Protein AF-0000000076552636 (afdb_homodimer)

Nearest PDB structures (foldseek):
  3vbp-assembly1_E  TM=7.926E-01  e=1.646E-06  Bacillus cereus SJ1
  3vbn-assembly1_E  TM=7.435E-01  e=8.937E-07  Bacillus cereus SJ1
  3vbk-assembly1_E  TM=6.087E-01  e=7.672E-07  Bacillus cereus SJ1
  3vbl-assembly1_A  TM=6.616E-01  e=5.043E-06  Bacillus cereus SJ1
  3jqy-assembly1_A  TM=6.669E-01  e=2.207E-05  Escherichia coli

Organism: NCBI:txid570835

Secondary structure (DSSP, 8-state):
--HHHHHHHHHHHHHHHHHHHHHHHHHHHHHHHHHHHHHHHT-TT-EE-TT-EEE-GGGEEE-TT-EEEE--EEEE--EETTEE---EEEE-TT-EEEET-EEEESSEEEE-TT-EE-TT-EEESEEES--SSSSPPPTTS-GGGSPEEE--EEE-TT-EE-TT-EEESSEEE-TT-EEPTT-EE-S-B-TTEEEEETTEEEEEEEETTTTEEEE-/--HHHHHHHHHHHHHHHHHHHHHHHHHHHHHHHHHHHHHHTT-TT-EE-TT-EEE-GGGEEE-TT-EEEE--EEEE--EETTEE---EEEE-TT-EEEET-EEEESSEEEE-TT-EE-TT-EEESEEES--SSSSPPPTTS-GGGSPEEE--EEE-TT-EE-TT-EEESSEEE-TT-EE-TT-EE-S-B-TTEEEEETTEEEEEEEETTTTEEEE-

Solvent-accessible surface area (backbone atoms only — not comparable to full-atom values): 20090 Å² total; per-residue (Å²): 126,69,71,67,51,51,56,52,48,48,53,47,46,52,46,44,50,49,44,50,46,49,47,48,50,48,45,51,51,45,49,52,49,20,52,51,47,14,60,73,49,66,8,57,67,30,38,72,28,63,74,51,43,77,41,47,63,91,33,47,44,47,25,42,43,22,36,33,56,20,33,36,36,40,36,39,39,42,64,53,92,92,44,77,40,73,24,36,38,38,38,25,37,41,23,35,36,32,39,42,28,34,40,43,25,43,47,33,36,38,38,32,36,51,17,42,37,29,35,48,21,36,41,25,17,45,39,70,27,35,72,57,87,74,84,39,55,56,44,83,46,33,30,85,70,35,56,75,43,63,27,44,28,40,35,31,38,45,23,40,37,29,40,42,21,37,37,39,27,48,32,42,37,26,42,47,16,35,37,36,56,52,12,31,38,67,59,66,38,59,54,35,24,32,29,38,34,69,64,46,39,80,46,29,36,62,34,82,88,77,69,39,78,36,77,112,128,68,68,65,54,52,53,53,50,48,53,48,50,46,47,51,43,47,52,49,40,49,50,47,51,51,46,51,52,48,50,52,52,22,52,52,48,14,59,74,51,65,8,57,67,30,38,72,29,63,74,54,44,79,41,48,63,93,35,48,45,48,25,42,44,22,36,34,56,21,33,34,36,40,37,40,38,43,66,56,90,93,45,76,40,73,25,35,39,38,38,24,36,41,22,35,37,30,41,42,29,34,39,41,26,43,47,32,37,37,38,32,36,30,16,32,36,30,34,48,20,36,41,26,18,48,39,70,28,35,89,60,85,75,84,48,54,56,90,82,50,57,57,92,71,36,56,75,40,62,27,45,28,40,37,30,38,15,22,33,37,28,39,43,21,37,38,41,27,48,34,42,37,26,43,19,15,36,38,37,55,55,13,32,41,67,57,66,38,59,54,30,24,31,31,37,18,84,63,44,39,79,46,30,37,59,34,85,87,79,60,37,59,34,77,110

Structure (mmCIF, N/CA/C/O backbone):
data_AF-0000000076552636-model_v1
#
loop_
_entity.id
_entity.type
_entity.pdbx_description
1 polymer 'Lipopolysaccharide O-acetyltransferase'
#
loop_
_atom_site.group_PDB
_atom_site.id
_atom_site.type_symbol
_atom_site.label_atom_id
_atom_site.label_alt_id
_atom_site.label_comp_id
_atom_site.label_asym_id
_atom_site.label_entity_id
_atom_site.label_seq_id
_atom_site.pdbx_PDB_ins_code
_atom_site.Cartn_x
_atom_site.Cartn_y
_atom_site.Cartn_z
_atom_site.occupancy
_atom_site.B_iso_or_equiv
_atom_site.auth_seq_id
_atom_site.auth_comp_id
_atom_site.auth_asym_id
_atom_site.auth_atom_id
_atom_site.pdbx_PDB_model_num
ATOM 1 N N . MET A 1 1 ? 23.828 44.781 -14.734 1 28.23 1 MET A N 1
ATOM 2 C CA . MET A 1 1 ? 22.844 43.719 -14.984 1 28.23 1 MET A CA 1
ATOM 3 C C . MET A 1 1 ? 23.422 42.625 -15.867 1 28.23 1 MET A C 1
ATOM 5 O O . MET A 1 1 ? 22.828 41.562 -16 1 28.23 1 MET A O 1
ATOM 9 N N . ARG A 1 2 ? 24.391 42.875 -16.719 1 40 2 ARG A N 1
ATOM 10 C CA . ARG A 1 2 ? 25.016 42 -17.703 1 40 2 ARG A CA 1
ATOM 11 C C . ARG A 1 2 ? 26 41.031 -17.031 1 40 2 ARG A C 1
ATOM 13 O O . ARG A 1 2 ? 26.297 39.969 -17.562 1 40 2 ARG A O 1
ATOM 20 N N . ARG A 1 3 ? 26.781 41.469 -16.062 1 37.69 3 ARG A N 1
ATOM 21 C CA . ARG A 1 3 ? 27.875 40.656 -15.523 1 37.69 3 ARG A CA 1
ATOM 22 C C . ARG A 1 3 ? 27.359 39.531 -14.672 1 37.69 3 ARG A C 1
ATOM 24 O O . ARG A 1 3 ? 28.094 38.562 -14.375 1 37.69 3 ARG A O 1
ATOM 31 N N . ILE A 1 4 ? 26.188 39.75 -13.953 1 39.62 4 ILE A N 1
ATOM 32 C CA . ILE A 1 4 ? 25.656 38.656 -13.133 1 39.62 4 ILE A CA 1
ATOM 33 C C . ILE A 1 4 ? 25.125 37.562 -14.023 1 39.62 4 ILE A C 1
ATOM 35 O O . ILE A 1 4 ? 25.031 36.406 -13.602 1 39.62 4 ILE A O 1
ATOM 39 N N . THR A 1 5 ? 24.781 37.844 -15.281 1 40.31 5 THR A N 1
ATOM 40 C CA . THR A 1 5 ? 24.281 36.812 -16.188 1 40.31 5 THR A CA 1
ATOM 41 C C . THR A 1 5 ? 25.406 35.844 -16.609 1 40.31 5 THR A C 1
ATOM 43 O O . THR A 1 5 ? 25.172 34.656 -16.75 1 40.31 5 THR A O 1
ATOM 46 N N . GLY A 1 6 ? 26.609 36.375 -16.797 1 39.47 6 GLY A N 1
ATOM 47 C CA . GLY A 1 6 ? 27.672 35.531 -17.281 1 39.47 6 GLY A CA 1
ATOM 48 C C . GLY A 1 6 ? 28.125 34.5 -16.266 1 39.47 6 GLY A C 1
ATOM 49 O O . GLY A 1 6 ? 28.562 33.406 -16.625 1 39.47 6 GLY A O 1
ATOM 50 N N . ILE A 1 7 ? 28.25 34.906 -14.969 1 39.25 7 ILE A N 1
ATOM 51 C CA . ILE A 1 7 ? 28.688 33.938 -13.953 1 39.25 7 ILE A CA 1
ATOM 52 C C . ILE A 1 7 ? 27.609 32.875 -13.766 1 39.25 7 ILE A C 1
ATOM 54 O O . ILE A 1 7 ? 27.922 31.703 -13.523 1 39.25 7 ILE A O 1
ATOM 58 N N . VAL A 1 8 ? 26.266 33.188 -13.852 1 35.91 8 VAL A N 1
ATOM 59 C CA . VAL A 1 8 ? 25.219 32.156 -13.773 1 35.91 8 VAL A CA 1
ATOM 60 C C . VAL A 1 8 ? 25.297 31.25 -14.992 1 35.91 8 VAL A C 1
ATOM 62 O O . VAL A 1 8 ? 25.078 30.047 -14.891 1 35.91 8 VAL A O 1
ATOM 65 N N . GLU A 1 9 ? 25.609 31.797 -16.109 1 39.59 9 GLU A N 1
ATOM 66 C CA . GLU A 1 9 ? 25.703 30.953 -17.297 1 39.59 9 GLU A CA 1
ATOM 67 C C . GLU A 1 9 ? 26.922 30.031 -17.219 1 39.59 9 GLU A C 1
ATOM 69 O O . GLU A 1 9 ? 26.844 28.859 -17.609 1 39.59 9 GLU A O 1
ATOM 74 N N . LYS A 1 10 ? 28.031 30.453 -16.812 1 41.44 10 LYS A N 1
ATOM 75 C CA . LYS A 1 10 ? 29.203 29.578 -16.672 1 41.44 10 LYS A CA 1
ATOM 76 C C . LYS A 1 10 ? 29 28.578 -15.539 1 41.44 10 LYS A C 1
ATOM 78 O O . LYS A 1 10 ? 29.406 27.422 -15.648 1 41.44 10 LYS A O 1
ATOM 83 N N . ALA A 1 11 ? 28.5 28.953 -14.375 1 39.44 11 ALA A N 1
ATOM 84 C CA . ALA A 1 11 ? 28.172 27.984 -13.328 1 39.44 11 ALA A CA 1
ATOM 85 C C . ALA A 1 11 ? 27.109 27 -13.812 1 39.44 11 ALA A C 1
ATOM 87 O O . ALA A 1 11 ? 27.188 25.812 -13.508 1 39.44 11 ALA A O 1
ATOM 88 N N . TYR A 1 12 ? 26.172 27.453 -14.625 1 42.06 12 TYR A N 1
ATOM 89 C CA . TYR A 1 12 ? 25.219 26.547 -15.242 1 42.06 12 TYR A CA 1
ATOM 90 C C . TYR A 1 12 ? 25.891 25.672 -16.297 1 42.06 12 TYR A C 1
ATOM 92 O O . TYR A 1 12 ? 25.562 24.484 -16.422 1 42.06 12 TYR A O 1
ATOM 100 N N . ALA A 1 13 ? 26.734 26.25 -17.078 1 46.12 13 ALA A N 1
ATOM 101 C CA . ALA A 1 13 ? 27.438 25.422 -18.062 1 46.12 13 ALA A CA 1
ATOM 102 C C . ALA A 1 13 ? 28.344 24.406 -17.359 1 46.12 13 ALA A C 1
ATOM 104 O O . ALA A 1 13 ? 28.438 23.266 -17.797 1 46.12 13 ALA A O 1
ATOM 105 N N . SER A 1 14 ? 29.172 24.797 -16.422 1 46.5 14 SER A N 1
ATOM 106 C CA . SER A 1 14 ? 29.969 23.859 -15.656 1 46.5 14 SER A CA 1
ATOM 107 C C . SER A 1 14 ? 29.078 22.875 -14.898 1 46.5 14 SER A C 1
ATOM 109 O O . SER A 1 14 ? 29.391 21.688 -14.812 1 46.5 14 SER A O 1
ATOM 111 N N . ASP A 1 15 ? 27.969 23.344 -14.367 1 46.19 15 ASP A N 1
ATOM 112 C CA . ASP A 1 15 ? 27.016 22.469 -13.688 1 46.19 15 ASP A CA 1
ATOM 113 C C . ASP A 1 15 ? 26.344 21.531 -14.68 1 46.19 15 ASP A C 1
ATOM 115 O O . ASP A 1 15 ? 26.078 20.375 -14.352 1 46.19 15 ASP A O 1
ATOM 119 N N . HIS A 1 16 ? 26.156 22.047 -15.891 1 47.28 16 HIS A N 1
ATOM 120 C CA . HIS A 1 16 ? 25.641 21.141 -16.906 1 47.28 16 HIS A CA 1
ATOM 121 C C . HIS A 1 16 ? 26.672 20.094 -17.297 1 47.28 16 HIS A C 1
ATOM 123 O O . HIS A 1 16 ? 26.312 18.938 -17.578 1 47.28 16 HIS A O 1
ATOM 129 N N . LYS A 1 17 ? 27.875 20.609 -17.5 1 49.91 17 LYS A N 1
ATOM 130 C CA . LYS A 1 17 ? 28.906 19.609 -17.812 1 49.91 17 LYS A CA 1
ATOM 131 C C . LYS A 1 17 ? 29.078 18.625 -16.656 1 49.91 17 LYS A C 1
ATOM 133 O O . LYS A 1 17 ? 29.188 17.422 -16.891 1 49.91 17 LYS A O 1
ATOM 138 N N . LEU A 1 18 ? 29.047 19.062 -15.438 1 49.88 18 LEU A N 1
ATOM 139 C CA . LEU A 1 18 ? 29.109 18.156 -14.289 1 49.88 18 LEU A CA 1
ATOM 140 C C . LEU A 1 18 ? 27.859 17.297 -14.211 1 49.88 18 LEU A C 1
ATOM 142 O O . LEU A 1 18 ? 27.938 16.109 -13.891 1 49.88 18 LEU A O 1
ATOM 146 N N . TRP A 1 19 ? 26.75 17.969 -14.562 1 46.75 19 TRP A N 1
ATOM 147 C CA . TRP A 1 19 ? 25.531 17.188 -14.602 1 46.75 19 TRP A CA 1
ATOM 148 C C . TRP A 1 19 ? 25.594 16.125 -15.695 1 46.75 19 TRP A C 1
ATOM 150 O O . TRP A 1 19 ? 25.188 14.977 -15.477 1 46.75 19 TRP A O 1
ATOM 160 N N . ALA A 1 20 ? 26.031 16.547 -16.875 1 50.31 20 ALA A N 1
ATOM 161 C CA . ALA A 1 20 ? 26.172 15.586 -17.969 1 50.31 20 ALA A CA 1
ATOM 162 C C . ALA A 1 20 ? 27.172 14.492 -17.609 1 50.31 20 ALA A C 1
ATOM 164 O O . ALA A 1 20 ? 26.938 13.312 -17.891 1 50.31 20 ALA A O 1
ATOM 165 N N . THR A 1 21 ? 28.25 14.883 -17.062 1 50 21 THR A N 1
ATOM 166 C CA . THR A 1 21 ? 29.234 13.898 -16.641 1 50 21 THR A CA 1
ATOM 167 C C . THR A 1 21 ? 28.672 13.008 -15.539 1 50 21 THR A C 1
ATOM 169 O O . THR A 1 21 ? 28.906 11.805 -15.523 1 50 21 THR A O 1
ATOM 172 N N . ARG A 1 22 ? 27.984 13.586 -14.555 1 48.47 22 ARG A N 1
ATOM 173 C CA . ARG A 1 22 ? 27.344 12.789 -13.516 1 48.47 22 ARG A CA 1
ATOM 174 C C . ARG A 1 22 ? 26.281 11.867 -14.117 1 48.47 22 ARG A C 1
ATOM 176 O O . ARG A 1 22 ? 26.141 10.719 -13.695 1 48.47 22 ARG A O 1
ATOM 183 N N . LEU A 1 23 ? 25.672 12.531 -15.109 1 51.19 23 LEU A N 1
ATOM 184 C CA . LEU A 1 23 ? 24.703 11.695 -15.805 1 51.19 23 LEU A CA 1
ATOM 185 C C . LEU A 1 23 ? 25.391 10.555 -16.531 1 51.19 23 LEU A C 1
ATOM 187 O O . LEU A 1 23 ? 24.922 9.414 -16.5 1 51.19 23 LEU A O 1
ATOM 191 N N . LEU A 1 24 ? 26.5 10.867 -17.234 1 52.31 24 LEU A N 1
ATOM 192 C CA . LEU A 1 24 ? 27.234 9.836 -17.969 1 52.31 24 LEU A CA 1
ATOM 193 C C . LEU A 1 24 ? 27.812 8.797 -17.016 1 52.31 24 LEU A C 1
ATOM 195 O O . LEU A 1 24 ? 27.75 7.594 -17.281 1 52.31 24 LEU A O 1
ATOM 199 N N . VAL A 1 25 ? 28.484 9.297 -15.953 1 52.06 25 VAL A N 1
ATOM 200 C CA . VAL A 1 25 ? 29.047 8.383 -14.961 1 52.06 25 VAL A CA 1
ATOM 201 C C . VAL A 1 25 ? 27.922 7.539 -14.352 1 52.06 25 VAL A C 1
ATOM 203 O O . VAL A 1 25 ? 28.078 6.332 -14.156 1 52.06 25 VAL A O 1
ATOM 206 N N . GLY A 1 26 ? 26.859 8.211 -14.094 1 55.41 26 GLY A N 1
ATOM 207 C CA . GLY A 1 26 ? 25.719 7.488 -13.586 1 55.41 26 GLY A CA 1
ATOM 208 C C . GLY A 1 26 ? 25.219 6.41 -14.531 1 55.41 26 GLY A C 1
ATOM 209 O O . GLY A 1 26 ? 24.875 5.305 -14.102 1 55.41 26 GLY A O 1
ATOM 210 N N . GLN A 1 27 ? 25.312 6.816 -15.734 1 58.19 27 GLN A N 1
ATOM 211 C CA . GLN A 1 27 ? 24.875 5.859 -16.75 1 58.19 27 GLN A CA 1
ATOM 212 C C . GLN A 1 27 ? 25.844 4.684 -16.844 1 58.19 27 GLN A C 1
ATOM 214 O O . GLN A 1 27 ? 25.422 3.535 -16.984 1 58.19 27 GLN A O 1
ATOM 219 N N . ILE A 1 28 ? 27.109 5 -16.906 1 54.62 28 ILE A N 1
ATOM 220 C CA . ILE A 1 28 ? 28.125 3.949 -16.984 1 54.62 28 ILE A CA 1
ATOM 221 C C . ILE A 1 28 ? 28 3.021 -15.773 1 54.62 28 ILE A C 1
ATOM 223 O O . ILE A 1 28 ? 28.047 1.797 -15.914 1 54.62 28 ILE A O 1
ATOM 227 N N . ILE A 1 29 ? 27.828 3.646 -14.656 1 59.19 29 ILE A N 1
ATOM 228 C CA . ILE A 1 29 ? 27.688 2.869 -13.43 1 59.19 29 ILE A CA 1
ATOM 229 C C . ILE A 1 29 ? 26.438 2.008 -13.5 1 59.19 29 ILE A C 1
ATOM 231 O O . ILE A 1 29 ? 26.453 0.84 -13.102 1 59.19 29 ILE A O 1
ATOM 235 N N . SER A 1 30 ? 25.547 2.658 -14.062 1 64.38 30 SER A N 1
ATOM 236 C CA . SER A 1 30 ? 24.297 1.914 -14.195 1 64.38 30 SER A CA 1
ATOM 237 C C . SER A 1 30 ? 24.453 0.735 -15.148 1 64.38 30 SER A C 1
ATOM 239 O O . SER A 1 30 ? 23.984 -0.366 -14.867 1 64.38 30 SER A O 1
ATOM 241 N N . LYS A 1 31 ? 25.141 0.918 -16.25 1 66.56 31 LYS A N 1
ATOM 242 C CA . LYS A 1 31 ? 25.344 -0.151 -17.219 1 66.56 31 LYS A CA 1
ATOM 243 C C . LYS A 1 31 ? 26.188 -1.276 -16.641 1 66.56 31 LYS A C 1
ATOM 245 O O . LYS A 1 31 ? 25.922 -2.455 -16.891 1 66.5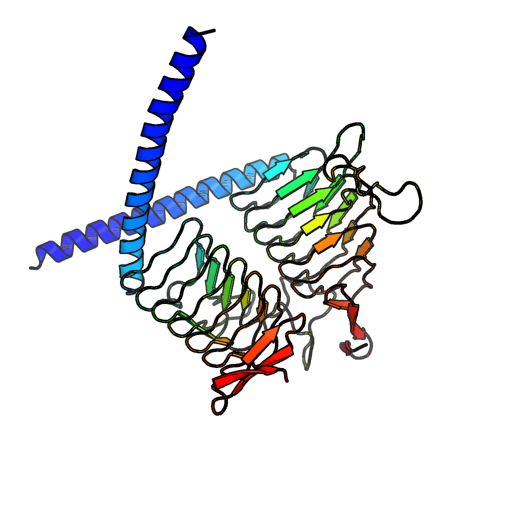6 31 LYS A O 1
ATOM 250 N N . LEU A 1 32 ? 27.172 -0.912 -15.961 1 66.5 32 LEU A N 1
ATOM 251 C CA . LEU A 1 32 ? 28.031 -1.907 -15.32 1 66.5 32 LEU A CA 1
ATOM 252 C C . LEU A 1 32 ? 27.25 -2.703 -14.281 1 66.5 32 LEU A C 1
ATOM 254 O O . LEU A 1 32 ? 27.406 -3.926 -14.188 1 66.5 32 LEU A O 1
ATOM 258 N N . LYS A 1 33 ? 26.547 -1.89 -13.578 1 64.75 33 LYS A N 1
ATOM 259 C CA . LYS A 1 33 ? 25.688 -2.549 -12.602 1 64.75 33 LYS A CA 1
ATOM 260 C C . LYS A 1 33 ? 24.734 -3.535 -13.289 1 64.75 33 LYS A C 1
ATOM 262 O O . LYS A 1 33 ? 24.594 -4.676 -12.844 1 64.75 33 LYS A O 1
ATOM 267 N N . ASP A 1 34 ? 24.234 -3.137 -14.352 1 70.56 34 ASP A N 1
ATOM 268 C CA . ASP A 1 34 ? 23.281 -3.984 -15.062 1 70.56 34 ASP A CA 1
ATOM 269 C C . ASP A 1 34 ? 23.969 -5.227 -15.625 1 70.56 34 ASP A C 1
ATOM 271 O O . ASP A 1 34 ? 23.391 -6.316 -15.617 1 70.56 34 ASP A O 1
ATOM 275 N N . SER A 1 35 ? 25.047 -5 -16.125 1 65.44 35 SER A N 1
ATOM 276 C CA . SER A 1 35 ? 25.812 -6.125 -16.672 1 65.44 35 SER A CA 1
ATOM 277 C C . SER A 1 35 ? 26.125 -7.148 -15.586 1 65.44 35 SER A C 1
ATOM 279 O O . SER A 1 35 ? 26 -8.352 -15.812 1 65.44 35 SER A O 1
ATOM 281 N N . VAL A 1 36 ? 26.5 -6.688 -14.477 1 66.94 36 VAL A N 1
ATOM 282 C CA . VAL A 1 36 ? 26.828 -7.566 -13.359 1 66.94 36 VAL A CA 1
ATOM 283 C C . VAL A 1 36 ? 25.578 -8.312 -12.898 1 66.94 36 VAL A C 1
ATOM 285 O O . VAL A 1 36 ? 25.609 -9.523 -12.688 1 66.94 36 VAL A O 1
ATOM 288 N N . LEU A 1 37 ? 24.578 -7.562 -12.875 1 71.62 37 LEU A N 1
ATOM 289 C CA . LEU A 1 37 ? 23.328 -8.172 -12.445 1 71.62 37 LEU A CA 1
ATOM 290 C C . LEU A 1 37 ? 22.844 -9.195 -13.461 1 71.62 37 LEU A C 1
ATOM 292 O O . LEU A 1 37 ? 22.312 -10.242 -13.094 1 71.62 37 LEU A O 1
ATOM 296 N N . SER A 1 38 ? 23.047 -8.875 -14.633 1 69.69 38 SER A N 1
ATOM 297 C CA . SER A 1 38 ? 22.688 -9.805 -15.695 1 69.69 38 SER A CA 1
ATOM 298 C C . SER A 1 38 ? 23.438 -11.125 -15.562 1 69.69 38 SER A C 1
ATOM 300 O O . SER A 1 38 ? 22.875 -12.195 -15.812 1 69.69 38 SER A O 1
ATOM 302 N N . GLN A 1 39 ? 24.562 -11.039 -15.242 1 69.5 39 GLN A N 1
ATOM 303 C CA . GLN A 1 39 ? 25.375 -12.234 -15.078 1 69.5 39 GLN A CA 1
ATOM 304 C C . GLN A 1 39 ? 24.984 -13 -13.812 1 69.5 39 GLN A C 1
ATOM 306 O O . GLN A 1 39 ? 24.859 -14.227 -13.836 1 69.5 39 GLN A O 1
ATOM 311 N N . ILE A 1 40 ? 24.75 -12.234 -12.867 1 70.38 40 ILE A N 1
ATOM 312 C CA . ILE A 1 40 ? 24.391 -12.844 -11.586 1 70.38 40 ILE A CA 1
ATOM 313 C C . ILE A 1 40 ? 23.062 -13.586 -11.711 1 70.38 40 ILE A C 1
ATOM 315 O O . ILE A 1 40 ? 22.922 -14.703 -11.211 1 70.38 40 ILE A O 1
ATOM 319 N N . PHE A 1 41 ? 22.25 -13 -12.445 1 76.44 41 PHE A N 1
ATOM 320 C CA . PHE A 1 41 ? 20.922 -13.578 -12.539 1 76.44 41 PHE A CA 1
ATOM 321 C C . PHE A 1 41 ? 20.781 -14.414 -13.805 1 76.44 41 PHE A C 1
ATOM 323 O O . PHE A 1 41 ? 19.703 -14.961 -14.078 1 76.44 41 PHE A O 1
ATOM 330 N N . HIS A 1 42 ? 21.844 -14.445 -14.586 1 83.81 42 HIS A N 1
ATOM 331 C CA . HIS A 1 42 ? 21.812 -15.141 -15.867 1 83.81 42 HIS A CA 1
ATOM 332 C C . HIS A 1 42 ? 20.641 -14.656 -16.719 1 83.81 42 HIS A C 1
ATOM 334 O O . HIS A 1 42 ? 19.906 -15.469 -17.281 1 83.81 42 HIS A O 1
ATOM 340 N N . ALA A 1 43 ? 20.469 -13.453 -16.594 1 84.12 43 ALA A N 1
ATOM 341 C CA . ALA A 1 43 ? 19.406 -12.781 -17.344 1 84.12 43 ALA A CA 1
ATOM 342 C C . ALA A 1 43 ? 19.984 -11.773 -18.328 1 84.12 43 ALA A C 1
ATOM 344 O O . ALA A 1 43 ? 20.234 -10.625 -17.969 1 84.12 43 ALA A O 1
ATOM 345 N N . PRO A 1 44 ? 20.141 -12.195 -19.625 1 85.5 44 PRO A N 1
ATOM 346 C CA . PRO A 1 44 ? 20.703 -11.266 -20.594 1 85.5 44 PRO A CA 1
ATOM 347 C C . PRO A 1 44 ? 19.859 -10.016 -20.781 1 85.5 44 PRO A C 1
ATOM 349 O O . PRO A 1 44 ? 18.625 -10.102 -20.828 1 85.5 44 PRO A O 1
ATOM 352 N N . GLN A 1 45 ? 20.5 -8.875 -20.781 1 90.75 45 GLN A N 1
ATOM 353 C CA . GLN A 1 45 ? 19.875 -7.59 -21.062 1 90.75 45 GLN A CA 1
ATOM 354 C C . GLN A 1 45 ? 18.969 -7.156 -19.922 1 90.75 45 GLN A C 1
ATOM 356 O O . GLN A 1 45 ? 17.953 -6.496 -20.141 1 90.75 45 GLN A O 1
ATOM 361 N N . LEU A 1 46 ? 19.234 -7.621 -18.781 1 89.75 46 LEU A N 1
ATOM 362 C CA . LEU A 1 46 ? 18.516 -7.16 -17.594 1 89.75 46 LEU A CA 1
ATOM 363 C C . LEU A 1 46 ? 18.891 -5.719 -17.266 1 89.75 46 LEU A C 1
ATOM 365 O O . LEU A 1 46 ? 20.078 -5.383 -17.188 1 89.75 46 LEU A O 1
ATOM 369 N N . HIS A 1 47 ? 17.891 -4.902 -17.156 1 91.94 47 HIS A N 1
ATOM 370 C CA . HIS A 1 47 ? 18.094 -3.523 -16.719 1 91.94 47 HIS A CA 1
ATOM 371 C C . HIS A 1 47 ? 17.359 -3.244 -15.414 1 91.94 47 HIS A C 1
ATOM 373 O O . HIS A 1 47 ? 16.125 -3.363 -15.352 1 91.94 47 HIS A O 1
ATOM 379 N N . LEU A 1 48 ? 18.031 -2.848 -14.391 1 90.12 48 LEU A N 1
ATOM 380 C CA . LEU A 1 48 ? 17.469 -2.459 -13.109 1 90.12 48 LEU A CA 1
ATOM 381 C C . LEU A 1 48 ? 17.734 -0.988 -12.812 1 90.12 48 LEU A C 1
ATOM 383 O O . LEU A 1 48 ? 18.891 -0.603 -12.578 1 90.12 48 LEU A O 1
ATOM 387 N N . GLY A 1 49 ? 16.656 -0.276 -12.805 1 87.38 49 GLY A N 1
ATOM 388 C CA . GLY A 1 49 ? 16.812 1.14 -12.508 1 87.38 49 GLY A CA 1
ATOM 389 C C . GLY A 1 49 ? 17.219 1.407 -11.07 1 87.38 49 GLY A C 1
ATOM 390 O O . GLY A 1 49 ? 17.312 0.478 -10.266 1 87.38 49 GLY A O 1
ATOM 391 N N . SER A 1 50 ? 17.406 2.645 -10.719 1 85.69 50 SER A N 1
ATOM 392 C CA . SER A 1 50 ? 17.906 3.051 -9.406 1 85.69 50 SER A CA 1
ATOM 393 C C . SER A 1 50 ? 16.906 2.725 -8.305 1 85.69 50 SER A C 1
ATOM 395 O O . SER A 1 50 ? 15.703 2.615 -8.57 1 85.69 50 SER A O 1
ATOM 397 N N . GLY A 1 51 ? 17.406 2.426 -7.09 1 84.75 51 GLY A N 1
ATOM 398 C CA . GLY A 1 51 ? 16.562 2.32 -5.906 1 84.75 51 GLY A CA 1
ATOM 399 C C . GLY A 1 51 ? 15.945 0.944 -5.734 1 84.75 51 GLY A C 1
ATOM 400 O O . GLY A 1 51 ? 15.055 0.757 -4.906 1 84.75 51 GLY A O 1
ATOM 401 N N . SER A 1 52 ? 16.438 0.058 -6.469 1 87.81 52 SER A N 1
ATOM 402 C CA . SER A 1 52 ? 15.859 -1.276 -6.41 1 87.81 52 SER A CA 1
ATOM 403 C C . SER A 1 52 ? 16.422 -2.076 -5.238 1 87.81 52 SER A C 1
ATOM 405 O O . SER A 1 52 ? 17.594 -1.938 -4.895 1 87.81 52 SER A O 1
ATOM 407 N N . THR A 1 53 ? 15.57 -2.822 -4.613 1 87.31 53 THR A N 1
ATOM 408 C CA . THR A 1 53 ? 15.938 -3.717 -3.521 1 87.31 53 THR A CA 1
ATOM 409 C C . THR A 1 53 ? 15.5 -5.148 -3.824 1 87.31 53 THR A C 1
ATOM 411 O O . THR A 1 53 ? 14.336 -5.387 -4.152 1 87.31 53 THR A O 1
ATOM 414 N N . ILE A 1 54 ? 16.453 -6.07 -3.74 1 90.44 54 ILE A N 1
ATOM 415 C CA . ILE A 1 54 ? 16.188 -7.484 -3.979 1 90.44 54 ILE A CA 1
ATOM 416 C C . ILE A 1 54 ? 16.625 -8.312 -2.773 1 90.44 54 ILE A C 1
ATOM 418 O O . ILE A 1 54 ? 17.797 -8.273 -2.387 1 90.44 54 ILE A O 1
ATOM 422 N N . ARG A 1 55 ? 15.672 -8.922 -2.174 1 88.88 55 ARG A N 1
ATOM 423 C CA . ARG A 1 55 ? 15.945 -9.805 -1.044 1 88.88 55 ARG A CA 1
ATOM 424 C C . ARG A 1 55 ? 15.555 -11.242 -1.37 1 88.88 55 ARG A C 1
ATOM 426 O O . ARG A 1 55 ? 14.461 -11.5 -1.878 1 88.88 55 ARG A O 1
ATOM 433 N N . GLY A 1 56 ? 16.453 -12.172 -1.094 1 90.81 56 GLY A N 1
ATOM 434 C CA . GLY A 1 56 ? 16.219 -13.57 -1.424 1 90.81 56 GLY A CA 1
ATOM 435 C C . GLY A 1 56 ? 16.516 -13.898 -2.875 1 90.81 56 GLY A C 1
ATOM 436 O O . GLY A 1 56 ? 15.75 -14.609 -3.525 1 90.81 56 GLY A O 1
ATOM 437 N N . SER A 1 57 ? 17.672 -13.406 -3.344 1 88.69 57 SER A N 1
ATOM 438 C CA . SER A 1 57 ? 18.031 -13.445 -4.758 1 88.69 57 SER A CA 1
ATOM 439 C C . SER A 1 57 ? 18.141 -14.883 -5.266 1 88.69 57 SER A C 1
ATOM 441 O O . SER A 1 57 ? 17.875 -15.148 -6.438 1 88.69 57 SER A O 1
ATOM 443 N N . LYS A 1 58 ? 18.453 -15.781 -4.387 1 89.88 58 LYS A N 1
ATOM 444 C CA . LYS A 1 58 ? 18.609 -17.172 -4.797 1 89.88 58 LYS A CA 1
ATOM 445 C C . LYS A 1 58 ? 17.281 -17.766 -5.246 1 89.88 58 LYS A C 1
ATOM 447 O O . L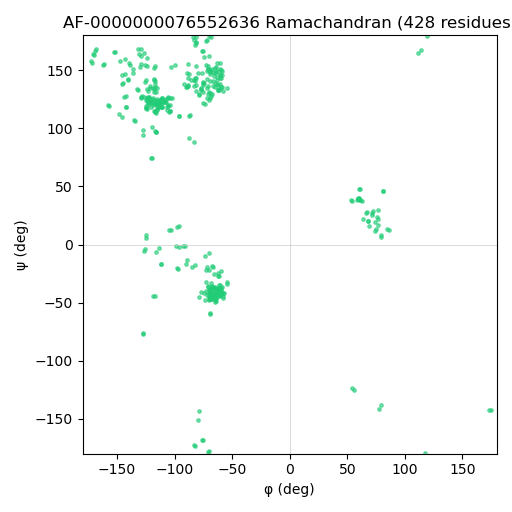YS A 1 58 ? 17.25 -18.781 -5.941 1 89.88 58 LYS A O 1
ATOM 452 N N . CYS A 1 59 ? 16.219 -17.125 -4.824 1 95.5 59 CYS A N 1
ATOM 453 C CA . CYS A 1 59 ? 14.891 -17.641 -5.105 1 95.5 59 CYS A CA 1
ATOM 454 C C . CYS A 1 59 ? 14.219 -16.875 -6.23 1 95.5 59 CYS A C 1
ATOM 456 O O . CYS A 1 59 ? 13.008 -17 -6.449 1 95.5 59 CYS A O 1
ATOM 458 N N . ILE A 1 60 ? 15.031 -16.062 -6.918 1 94.94 60 ILE A N 1
ATOM 459 C CA . ILE A 1 60 ? 14.461 -15.18 -7.922 1 94.94 60 ILE A CA 1
ATOM 460 C C . ILE A 1 60 ? 15.133 -15.43 -9.273 1 94.94 60 ILE A C 1
ATOM 462 O O . ILE A 1 60 ? 16.359 -15.531 -9.352 1 94.94 60 ILE A O 1
ATOM 466 N N . SER A 1 61 ? 14.328 -15.547 -10.312 1 96.75 61 SER A N 1
ATOM 467 C CA . SER A 1 61 ? 14.852 -15.719 -11.672 1 96.75 61 SER A CA 1
ATOM 468 C C . SER A 1 61 ? 14.281 -14.664 -12.617 1 96.75 61 SER A C 1
ATOM 470 O O . SER A 1 61 ? 13.102 -14.312 -12.516 1 96.75 61 SER A O 1
ATOM 472 N N . PHE A 1 62 ? 15.109 -14.203 -13.445 1 96.44 62 PHE A N 1
ATOM 473 C CA . PHE A 1 62 ? 14.734 -13.258 -14.492 1 96.44 62 PHE A CA 1
ATOM 474 C C . PHE A 1 62 ? 14.961 -13.867 -15.875 1 96.44 62 PHE A C 1
ATOM 476 O O . PHE A 1 62 ? 15.961 -14.555 -16.094 1 96.44 62 PHE A O 1
ATOM 483 N N . GLY A 1 63 ? 13.961 -13.547 -16.781 1 96.62 63 GLY A N 1
ATOM 484 C CA . GLY A 1 63 ? 14.18 -13.867 -18.172 1 96.62 63 GLY A CA 1
ATOM 485 C C . GLY A 1 63 ? 15.016 -12.82 -18.891 1 96.62 63 GLY A C 1
ATOM 486 O O . GLY A 1 63 ? 15.539 -11.898 -18.266 1 96.62 63 GLY A O 1
ATOM 487 N N . CYS A 1 64 ? 15.094 -13.031 -20.188 1 95.69 64 CYS A N 1
ATOM 488 C CA . CYS A 1 64 ? 15.852 -12.102 -21.031 1 95.69 64 CYS A CA 1
ATOM 489 C C . CYS A 1 64 ? 15.07 -10.812 -21.25 1 95.69 64 CYS A C 1
ATOM 491 O O . CYS A 1 64 ? 13.844 -10.828 -21.375 1 95.69 64 CYS A O 1
ATOM 493 N N . GLY A 1 65 ? 15.812 -9.75 -21.203 1 96.25 65 GLY A N 1
ATOM 494 C CA . GLY A 1 65 ? 15.234 -8.484 -21.641 1 96.25 65 GLY A CA 1
ATOM 495 C C . GLY A 1 65 ? 14.297 -7.875 -20.625 1 96.25 65 GLY A C 1
ATOM 496 O O . GLY A 1 65 ? 13.414 -7.09 -20.969 1 96.25 65 GLY A O 1
ATOM 497 N N . VAL A 1 66 ? 14.422 -8.234 -19.438 1 96.88 66 VAL A N 1
ATOM 498 C CA . VAL A 1 66 ? 13.625 -7.637 -18.375 1 96.88 66 VAL A CA 1
ATOM 499 C C . VAL A 1 66 ? 14.094 -6.207 -18.125 1 96.88 66 VAL A C 1
ATOM 501 O O . VAL A 1 66 ? 15.297 -5.941 -18.078 1 96.88 66 VAL A O 1
ATOM 504 N N . TYR A 1 67 ? 13.086 -5.34 -17.984 1 97.25 67 TYR A N 1
ATOM 505 C CA . TYR A 1 67 ? 13.391 -3.926 -17.797 1 97.25 67 TYR A CA 1
ATOM 506 C C . TYR A 1 67 ? 12.672 -3.369 -16.578 1 97.25 67 TYR A C 1
ATOM 508 O O . TYR A 1 67 ? 11.453 -3.512 -16.438 1 97.25 67 TYR A O 1
ATOM 516 N N . VAL A 1 68 ? 13.43 -2.734 -15.703 1 96 68 VAL A N 1
ATOM 517 C CA . VAL A 1 68 ? 12.875 -2.088 -14.516 1 96 68 VAL A CA 1
ATOM 518 C C . VAL A 1 68 ? 13.242 -0.605 -14.523 1 96 68 VAL A C 1
ATOM 520 O O . VAL A 1 68 ? 14.422 -0.249 -14.57 1 96 68 VAL A O 1
ATOM 523 N N . THR A 1 69 ? 12.195 0.231 -14.406 1 95.44 69 THR A N 1
ATOM 524 C CA . THR A 1 69 ? 12.438 1.67 -14.422 1 95.44 69 THR A CA 1
ATOM 525 C C . THR A 1 69 ? 13.164 2.109 -13.148 1 95.44 69 THR A C 1
ATOM 527 O O . THR A 1 69 ? 14.258 2.672 -13.219 1 95.44 69 THR A O 1
ATOM 530 N N . SER A 1 70 ? 12.531 1.875 -12.008 1 93.31 70 SER A N 1
ATOM 531 C CA . SER A 1 70 ? 13.195 2.271 -10.773 1 93.31 70 SER A CA 1
ATOM 532 C C . SER A 1 70 ? 12.445 1.752 -9.547 1 93.31 70 SER A C 1
ATOM 534 O O . SER A 1 70 ? 11.289 1.354 -9.648 1 93.31 70 SER A O 1
ATOM 536 N N . ASN A 1 71 ? 13.117 1.604 -8.422 1 93.5 71 ASN A N 1
ATOM 537 C CA . ASN A 1 71 ? 12.57 1.36 -7.09 1 93.5 71 ASN A CA 1
ATOM 538 C C . ASN A 1 71 ? 11.828 0.032 -7.023 1 93.5 71 ASN A C 1
ATOM 540 O O . ASN A 1 71 ? 10.773 -0.061 -6.395 1 93.5 71 ASN A O 1
ATOM 544 N N . LEU A 1 72 ? 12.359 -0.918 -7.707 1 95.5 72 LEU A N 1
ATOM 545 C CA . LEU A 1 72 ? 11.828 -2.271 -7.574 1 95.5 72 LEU A CA 1
ATOM 546 C C . LEU A 1 72 ? 12.109 -2.834 -6.188 1 95.5 72 LEU A C 1
ATOM 548 O O . LEU A 1 72 ? 13.219 -2.684 -5.664 1 95.5 72 LEU A O 1
ATOM 552 N N . TRP A 1 73 ? 11.109 -3.336 -5.547 1 96.06 73 TRP A N 1
ATOM 553 C CA . TRP A 1 73 ? 11.258 -4.051 -4.285 1 96.06 73 TRP A CA 1
ATOM 554 C C . TRP A 1 73 ? 10.805 -5.5 -4.422 1 96.06 73 TRP A C 1
ATOM 556 O O . TRP A 1 73 ? 9.602 -5.785 -4.375 1 96.06 73 TRP A O 1
ATOM 566 N N . LEU A 1 74 ? 11.758 -6.406 -4.629 1 96.62 74 LEU A N 1
ATOM 567 C CA . LEU A 1 74 ? 11.5 -7.84 -4.691 1 96.62 74 LEU A CA 1
ATOM 568 C C . LEU A 1 74 ? 11.914 -8.523 -3.389 1 96.62 74 LEU A C 1
ATOM 570 O O . LEU A 1 74 ? 13.062 -8.414 -2.961 1 96.62 74 LEU A O 1
ATOM 574 N N . GLU A 1 75 ? 10.969 -9.219 -2.859 1 96.62 75 GLU A N 1
ATOM 575 C CA . GLU A 1 75 ? 11.266 -9.875 -1.592 1 96.62 75 GLU A CA 1
ATOM 576 C C . GLU A 1 75 ? 10.773 -11.32 -1.591 1 96.62 75 GLU A C 1
ATOM 578 O O . GLU A 1 75 ? 9.57 -11.57 -1.555 1 96.62 75 GLU A O 1
ATOM 583 N N . ALA A 1 76 ? 11.703 -12.242 -1.691 1 96.88 76 ALA A N 1
ATOM 584 C CA . ALA A 1 76 ? 11.438 -13.664 -1.444 1 96.88 76 ALA A CA 1
ATOM 585 C C . ALA A 1 76 ? 11.594 -14 0.036 1 96.88 76 ALA A C 1
ATOM 587 O O . ALA A 1 76 ? 12.711 -14.055 0.551 1 96.88 76 ALA A O 1
ATOM 588 N N . VAL A 1 77 ? 10.516 -14.297 0.664 1 97.25 77 VAL A N 1
ATOM 589 C CA . VAL A 1 77 ? 10.484 -14.43 2.117 1 97.25 77 VAL A CA 1
ATOM 590 C C . VAL A 1 77 ? 10.625 -15.898 2.502 1 97.25 77 VAL A C 1
ATOM 592 O O . VAL A 1 77 ? 9.68 -16.672 2.355 1 97.25 77 VAL A O 1
ATOM 595 N N . SER A 1 78 ? 11.727 -16.219 3.072 1 96.5 78 SER A N 1
ATOM 596 C CA . SER A 1 78 ? 11.969 -17.609 3.434 1 96.5 78 SER A CA 1
ATOM 597 C C . SER A 1 78 ? 11.633 -17.875 4.898 1 96.5 78 SER A C 1
ATOM 599 O O . SER A 1 78 ? 11.477 -19.016 5.312 1 96.5 78 SER A O 1
ATOM 601 N N . CYS A 1 79 ? 11.617 -16.766 5.664 1 95.62 79 CYS A N 1
ATOM 602 C CA . CYS A 1 79 ? 11.312 -16.875 7.086 1 95.62 79 CYS A CA 1
ATOM 603 C C . CYS A 1 79 ? 10.531 -15.664 7.578 1 95.62 79 CYS A C 1
ATOM 605 O O . CYS A 1 79 ? 10.844 -14.531 7.211 1 95.62 79 CYS A O 1
ATOM 607 N N . TYR A 1 80 ? 9.57 -15.945 8.406 1 95.62 80 TYR A N 1
ATOM 608 C CA . TYR A 1 80 ? 8.766 -14.93 9.078 1 95.62 80 TYR A CA 1
ATOM 609 C C . TYR A 1 80 ? 8.32 -15.406 10.453 1 95.62 80 TYR A C 1
ATOM 611 O O . TYR A 1 80 ? 7.426 -16.234 10.562 1 95.62 80 TYR A O 1
ATOM 619 N N . GLY A 1 81 ? 8.914 -14.688 11.414 1 92.19 81 GLY A N 1
ATOM 620 C CA . GLY A 1 81 ? 8.688 -15.258 12.734 1 92.19 81 GLY A CA 1
ATOM 621 C C . GLY A 1 81 ? 9.078 -16.719 12.828 1 92.19 81 GLY A C 1
ATOM 622 O O . GLY A 1 81 ? 10.211 -17.094 12.5 1 92.19 81 GLY A O 1
ATOM 623 N N . GLU A 1 82 ? 8.125 -17.469 13.203 1 94.69 82 GLU A N 1
ATOM 624 C CA . GLU A 1 82 ? 8.398 -18.891 13.359 1 94.69 82 GLU A CA 1
ATOM 625 C C . GLU A 1 82 ? 8.07 -19.656 12.078 1 94.69 82 GLU A C 1
ATOM 627 O O . GLU A 1 82 ? 8.312 -20.859 11.992 1 94.69 82 GLU A O 1
ATOM 632 N N . GLN A 1 83 ? 7.594 -18.953 11.078 1 97.12 83 GLN A N 1
ATOM 633 C CA . GLN A 1 83 ? 7.219 -19.594 9.828 1 97.12 83 GLN A CA 1
ATOM 634 C C . GLN A 1 83 ? 8.406 -19.688 8.875 1 97.12 83 GLN A C 1
ATOM 636 O O . GLN A 1 83 ? 9.211 -18.75 8.789 1 97.12 83 GLN A O 1
ATOM 641 N N . ARG A 1 84 ? 8.5 -20.859 8.242 1 97.38 84 ARG A N 1
ATOM 642 C CA . ARG A 1 84 ? 9.508 -21.078 7.203 1 97.38 84 ARG A CA 1
ATOM 643 C C . ARG A 1 84 ? 8.852 -21.359 5.855 1 97.38 84 ARG A C 1
ATOM 645 O O . ARG A 1 84 ? 7.863 -22.094 5.781 1 97.38 84 ARG A O 1
ATOM 652 N N . PHE A 1 85 ? 9.484 -20.641 4.812 1 98 85 PHE A N 1
ATOM 653 C CA . PHE A 1 85 ? 8.898 -20.781 3.486 1 98 85 PHE A CA 1
ATOM 654 C C . PHE A 1 85 ? 9.969 -21.109 2.449 1 98 85 PHE A C 1
ATOM 656 O O . PHE A 1 85 ? 11.164 -21.047 2.748 1 98 85 PHE A O 1
ATOM 663 N N . THR A 1 86 ? 9.555 -21.594 1.248 1 98.25 86 THR A N 1
ATOM 664 C CA . THR A 1 86 ? 10.398 -21.812 0.078 1 98.25 86 THR A CA 1
ATOM 665 C C . THR A 1 86 ? 9.898 -20.984 -1.108 1 98.25 86 THR A C 1
ATOM 667 O O . THR A 1 86 ? 9.344 -21.531 -2.062 1 98.25 86 THR A O 1
ATOM 670 N N . PRO A 1 87 ? 10.156 -19.734 -1.02 1 98.5 87 PRO A N 1
ATOM 671 C CA . PRO A 1 87 ? 9.625 -18.828 -2.039 1 98.5 87 PRO A CA 1
ATOM 672 C C . PRO A 1 87 ? 10.312 -19 -3.393 1 98.5 87 PRO A C 1
ATOM 674 O O . PRO A 1 87 ? 11.477 -19.391 -3.451 1 98.5 87 PRO A O 1
ATOM 677 N N . LYS A 1 88 ? 9.547 -18.703 -4.492 1 98.75 88 LYS A N 1
ATOM 678 C CA . LYS A 1 88 ? 10.062 -18.672 -5.859 1 98.75 88 LYS A CA 1
ATOM 679 C C . LYS A 1 88 ? 9.422 -17.547 -6.66 1 98.75 88 LYS A C 1
ATOM 681 O O . LYS A 1 88 ? 8.195 -17.5 -6.805 1 98.75 88 LYS A O 1
ATOM 686 N N . ILE A 1 89 ? 10.242 -16.641 -7.09 1 98.56 89 ILE A N 1
ATOM 687 C CA . ILE A 1 89 ? 9.781 -15.562 -7.953 1 98.56 89 ILE A CA 1
ATOM 688 C C . ILE A 1 89 ? 10.352 -15.742 -9.359 1 98.56 89 ILE A C 1
ATOM 690 O O . ILE A 1 89 ? 11.57 -15.867 -9.523 1 98.56 89 ILE A O 1
ATOM 694 N N . GLU A 1 90 ? 9.5 -15.758 -10.352 1 98.81 90 GLU A N 1
ATOM 695 C CA . GLU A 1 90 ? 9.922 -15.914 -11.734 1 98.81 90 GLU A CA 1
ATOM 696 C C . GLU A 1 90 ? 9.398 -14.766 -12.602 1 98.81 90 GLU A C 1
ATOM 698 O O . GLU A 1 90 ? 8.188 -14.594 -12.758 1 98.81 90 GLU A O 1
ATOM 703 N N . ILE A 1 91 ? 10.305 -14.031 -13.141 1 98.75 91 ILE A N 1
ATOM 704 C CA . ILE A 1 91 ? 9.969 -12.961 -14.07 1 98.75 91 ILE A CA 1
ATOM 705 C C . ILE A 1 91 ? 10.391 -13.359 -15.484 1 98.75 91 ILE A C 1
ATOM 707 O O . ILE A 1 91 ? 11.578 -13.555 -15.758 1 98.75 91 ILE A O 1
ATOM 711 N N . GLY A 1 92 ? 9.422 -13.367 -16.391 1 98.69 92 GLY A N 1
ATOM 712 C CA . GLY A 1 92 ? 9.648 -13.891 -17.734 1 98.69 92 GLY A CA 1
ATOM 713 C C . GLY A 1 92 ? 10.328 -12.891 -18.656 1 98.69 92 GLY A C 1
ATOM 714 O O . GLY A 1 92 ? 10.609 -11.766 -18.25 1 98.69 92 GLY A O 1
ATOM 715 N N . ASP A 1 93 ? 10.555 -13.422 -19.906 1 98.56 93 ASP A N 1
ATOM 716 C CA . ASP A 1 93 ? 11.266 -12.641 -20.922 1 98.56 93 ASP A CA 1
ATOM 717 C C . ASP A 1 93 ? 10.492 -11.375 -21.266 1 98.56 93 ASP A C 1
ATOM 719 O O . ASP A 1 93 ? 9.273 -11.406 -21.422 1 98.56 93 ASP A O 1
ATOM 723 N N . PHE A 1 94 ? 11.227 -10.258 -21.297 1 98.44 94 PHE A N 1
ATOM 724 C CA . PHE A 1 94 ? 10.734 -9 -21.859 1 98.44 94 PHE A CA 1
ATOM 725 C C . PHE A 1 94 ? 9.594 -8.438 -21.016 1 98.44 94 PHE A C 1
ATOM 727 O O . PHE A 1 94 ? 8.672 -7.82 -21.531 1 98.44 94 PHE A O 1
ATOM 734 N N . VAL A 1 95 ? 9.609 -8.75 -19.781 1 98.81 95 VAL A N 1
ATOM 735 C CA . VAL A 1 95 ? 8.719 -8.086 -18.828 1 98.81 95 VAL A CA 1
ATOM 736 C C . VAL A 1 95 ? 9.258 -6.703 -18.484 1 98.81 95 VAL A C 1
ATOM 738 O O . VAL A 1 95 ? 10.461 -6.539 -18.266 1 98.81 95 VAL A O 1
ATOM 741 N N . SER A 1 96 ? 8.352 -5.766 -18.5 1 98.88 96 SER A N 1
ATOM 742 C CA . SER A 1 96 ? 8.695 -4.406 -18.109 1 98.88 96 SER A CA 1
ATOM 743 C C . SER A 1 96 ? 7.992 -4.012 -16.812 1 98.88 96 SER A C 1
ATOM 745 O O . SER A 1 96 ? 6.766 -4.121 -16.703 1 98.88 96 SER A O 1
ATOM 747 N N . LEU A 1 97 ? 8.734 -3.617 -15.844 1 98.69 97 LEU A N 1
ATOM 748 C CA . LEU A 1 97 ? 8.227 -3.115 -14.57 1 98.69 97 LEU A CA 1
ATOM 749 C C . LEU A 1 97 ? 8.547 -1.633 -14.406 1 98.69 97 LEU A C 1
ATOM 751 O O . LEU A 1 97 ? 9.711 -1.234 -14.438 1 98.69 97 LEU A O 1
ATOM 755 N N . SER A 1 98 ? 7.559 -0.875 -14.18 1 98.44 98 SER A N 1
ATOM 756 C CA . SER A 1 98 ? 7.766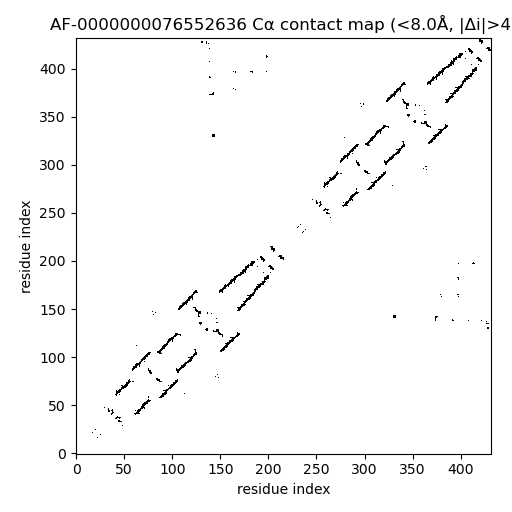 0.565 -14.055 1 98.44 98 SER A CA 1
ATOM 757 C C . SER A 1 98 ? 8.305 0.933 -12.68 1 98.44 98 SER A C 1
ATOM 759 O O . SER A 1 98 ? 9.188 0.248 -12.148 1 98.44 98 SER A O 1
ATOM 761 N N . ASP A 1 99 ? 7.887 2.016 -12.164 1 97.81 99 ASP A N 1
ATOM 762 C CA . ASP A 1 99 ? 8.469 2.543 -10.938 1 97.81 99 ASP A CA 1
ATOM 763 C C . ASP A 1 99 ? 7.738 2.004 -9.711 1 97.81 99 ASP A C 1
ATOM 765 O O . ASP A 1 99 ? 6.508 1.985 -9.672 1 97.81 99 ASP A O 1
ATOM 769 N N . GLY A 1 100 ? 8.516 1.59 -8.711 1 97.44 100 GLY A N 1
ATOM 770 C CA . GLY A 1 100 ? 7.941 1.309 -7.406 1 97.44 100 GLY A CA 1
ATOM 771 C C . GLY A 1 100 ? 7.109 0.043 -7.379 1 97.44 100 GLY A C 1
ATOM 772 O O . GLY A 1 100 ? 6.117 -0.037 -6.648 1 97.44 100 GLY A O 1
ATOM 773 N N . VAL A 1 101 ? 7.445 -0.89 -8.227 1 98.62 101 VAL A N 1
ATOM 774 C CA . VAL A 1 101 ? 6.777 -2.186 -8.172 1 98.62 101 VAL A CA 1
ATOM 775 C C . VAL A 1 101 ? 7.297 -2.988 -6.98 1 98.62 101 VAL A C 1
ATOM 777 O O . VAL A 1 101 ? 8.5 -3.033 -6.734 1 98.62 101 VAL A O 1
ATOM 780 N N . HIS A 1 102 ? 6.391 -3.537 -6.195 1 98.75 102 HIS A N 1
ATOM 781 C CA . HIS A 1 102 ? 6.711 -4.348 -5.023 1 98.75 102 HIS A CA 1
ATOM 782 C C . HIS A 1 102 ? 6.137 -5.754 -5.152 1 98.75 102 HIS A C 1
ATOM 784 O O . HIS A 1 102 ? 4.922 -5.926 -5.273 1 98.75 102 HIS A O 1
ATOM 790 N N . ILE A 1 103 ? 6.992 -6.77 -5.164 1 98.81 103 ILE A N 1
ATOM 791 C CA . ILE A 1 103 ? 6.582 -8.172 -5.207 1 98.81 103 ILE A CA 1
ATOM 792 C C . ILE A 1 103 ? 7.078 -8.891 -3.957 1 98.81 103 ILE A C 1
ATOM 794 O O . ILE A 1 103 ? 8.273 -8.906 -3.674 1 98.81 103 ILE A O 1
ATOM 798 N N . SER A 1 104 ? 6.207 -9.422 -3.193 1 98.69 104 SER A N 1
ATOM 799 C CA . SER A 1 104 ? 6.508 -10.203 -1.999 1 98.69 104 SER A CA 1
ATOM 800 C C . SER A 1 104 ? 6.004 -11.633 -2.133 1 98.69 104 SER A C 1
ATOM 802 O O . SER A 1 104 ? 4.863 -11.859 -2.543 1 98.69 104 SER A O 1
ATOM 804 N N . CYS A 1 105 ? 6.895 -12.625 -1.753 1 98.81 105 CYS A N 1
ATOM 805 C CA . CYS A 1 105 ? 6.586 -14.008 -2.088 1 98.81 105 CYS A CA 1
ATOM 806 C C . CYS A 1 105 ? 7.012 -14.953 -0.965 1 98.81 105 CYS A C 1
ATOM 808 O O . CYS A 1 105 ? 8.148 -14.891 -0.493 1 98.81 105 CYS A O 1
ATOM 810 N N . ILE A 1 106 ? 6.062 -15.75 -0.567 1 98.69 106 ILE A N 1
ATOM 811 C CA . ILE A 1 106 ? 6.418 -16.781 0.391 1 98.69 106 ILE A CA 1
ATOM 812 C C . ILE A 1 106 ? 6.309 -18.156 -0.274 1 98.69 106 ILE A C 1
ATOM 814 O O . ILE A 1 106 ? 6.812 -19.156 0.256 1 98.69 106 ILE A O 1
ATOM 818 N N . GLU A 1 107 ? 5.625 -18.25 -1.401 1 98.69 107 GLU A N 1
ATOM 819 C CA . GLU A 1 107 ? 5.41 -19.516 -2.092 1 98.69 107 GLU A CA 1
ATOM 820 C C . GLU A 1 107 ? 5.832 -19.422 -3.557 1 98.69 107 GLU A C 1
ATOM 822 O O . GLU A 1 107 ? 6.957 -19.797 -3.906 1 98.69 107 GLU A O 1
ATOM 827 N N . HIS A 1 108 ? 4.965 -18.75 -4.418 1 98.94 108 HIS A N 1
ATOM 828 C CA . HIS A 1 108 ? 5.289 -18.719 -5.84 1 98.94 108 HIS A CA 1
ATOM 829 C C . HIS A 1 108 ? 4.613 -17.547 -6.539 1 98.94 108 HIS A C 1
ATOM 831 O O . HIS A 1 108 ? 3.389 -17.406 -6.48 1 98.94 108 HIS A O 1
ATOM 837 N N . VAL A 1 109 ? 5.402 -16.719 -7.098 1 98.94 109 VAL A N 1
ATOM 838 C CA . VAL A 1 109 ? 4.906 -15.648 -7.965 1 98.94 109 VAL A CA 1
ATOM 839 C C . VAL A 1 109 ? 5.547 -15.766 -9.344 1 98.94 109 VAL A C 1
ATOM 841 O O . VAL A 1 109 ? 6.773 -15.766 -9.469 1 98.94 109 VAL A O 1
ATOM 844 N N . VAL A 1 110 ? 4.707 -15.883 -10.359 1 98.94 110 VAL A N 1
ATOM 845 C CA . VAL A 1 110 ? 5.176 -15.992 -11.742 1 98.94 110 VAL A CA 1
ATOM 846 C C . VAL A 1 110 ? 4.578 -14.859 -12.578 1 98.94 110 VAL A C 1
ATOM 848 O O . VAL A 1 110 ? 3.369 -14.617 -12.531 1 98.94 110 VAL A O 1
ATOM 851 N N . ILE A 1 111 ? 5.395 -14.156 -13.242 1 98.94 111 ILE A N 1
ATOM 852 C CA . ILE A 1 111 ? 4.98 -13.234 -14.297 1 98.94 111 ILE A CA 1
ATOM 853 C C . ILE A 1 111 ? 5.531 -13.703 -15.641 1 98.94 111 ILE A C 1
ATOM 855 O O . ILE A 1 111 ? 6.746 -13.703 -15.859 1 98.94 111 ILE A O 1
ATOM 859 N N . LYS A 1 112 ? 4.699 -14.055 -16.531 1 98.94 112 LYS A N 1
ATOM 860 C CA . LYS A 1 112 ? 5.148 -14.617 -17.812 1 98.94 112 LYS A CA 1
ATOM 861 C C . LYS A 1 112 ? 5.562 -13.516 -18.781 1 98.94 112 LYS A C 1
ATOM 863 O O . LYS A 1 112 ? 5.391 -12.328 -18.484 1 98.94 112 LYS A O 1
ATOM 868 N N . LYS A 1 113 ? 6.078 -13.953 -19.891 1 98.81 113 LYS A N 1
ATOM 869 C CA . LYS A 1 113 ? 6.82 -13.109 -20.828 1 98.81 113 LYS A CA 1
ATOM 870 C C . LYS A 1 113 ? 5.926 -12.016 -21.406 1 98.81 113 LYS A C 1
ATOM 872 O O . LYS A 1 113 ? 4.715 -12.195 -21.516 1 98.81 113 LYS A O 1
ATOM 877 N N . ASN A 1 114 ? 6.496 -10.914 -21.719 1 98.88 114 ASN A N 1
ATOM 878 C CA . ASN A 1 114 ? 5.953 -9.828 -22.531 1 98.88 114 ASN A CA 1
ATOM 879 C C . ASN A 1 114 ? 4.906 -9.031 -21.766 1 98.88 114 ASN A C 1
ATOM 881 O O . ASN A 1 114 ? 4.074 -8.344 -22.375 1 98.88 114 ASN A O 1
ATOM 885 N N . SER A 1 115 ? 4.887 -9.109 -20.484 1 98.94 115 SER A N 1
ATOM 886 C CA . SER A 1 115 ? 3.924 -8.359 -19.688 1 98.94 115 SER A CA 1
ATOM 887 C C . SER A 1 115 ? 4.465 -6.977 -19.328 1 98.94 115 SER A C 1
ATOM 889 O O . SER A 1 115 ? 5.68 -6.789 -19.219 1 98.94 115 SER A O 1
ATOM 891 N N . LEU A 1 116 ? 3.539 -6.016 -19.234 1 98.94 116 LEU A N 1
ATOM 892 C CA . LEU A 1 116 ? 3.832 -4.641 -18.844 1 98.94 116 LEU A CA 1
ATOM 893 C C . LEU A 1 116 ? 3.16 -4.293 -17.531 1 98.94 116 LEU A C 1
ATOM 895 O O . LEU A 1 116 ? 1.934 -4.355 -17.406 1 98.94 116 LEU A O 1
ATOM 899 N N . ILE A 1 117 ? 3.967 -3.959 -16.562 1 98.88 117 ILE A N 1
ATOM 900 C CA . ILE A 1 117 ? 3.48 -3.666 -15.219 1 98.88 117 ILE A CA 1
ATOM 901 C C . ILE A 1 117 ? 3.68 -2.184 -14.906 1 98.88 117 ILE A C 1
ATOM 903 O O . ILE A 1 117 ? 4.809 -1.685 -14.93 1 98.88 117 ILE A O 1
ATOM 907 N N . GLY A 1 118 ? 2.607 -1.498 -14.586 1 98.88 118 GLY A N 1
ATOM 908 C CA . GLY A 1 118 ? 2.646 -0.077 -14.281 1 98.88 118 GLY A CA 1
ATOM 909 C C . GLY A 1 118 ? 3.322 0.229 -12.961 1 98.88 118 GLY A C 1
ATOM 910 O O . GLY A 1 118 ? 3.842 -0.672 -12.297 1 98.88 118 GLY A O 1
ATOM 911 N N . SER A 1 119 ? 3.328 1.574 -12.609 1 98.75 119 SER A N 1
ATOM 912 C CA . SER A 1 119 ? 4.012 2.037 -11.406 1 98.75 119 SER A CA 1
ATOM 913 C C . SER A 1 119 ? 3.17 1.78 -10.164 1 98.75 119 SER A C 1
ATOM 915 O O . SER A 1 119 ? 1.939 1.808 -10.219 1 98.75 119 SER A O 1
ATOM 917 N N . GLY A 1 120 ? 3.869 1.508 -9.062 1 98.5 120 GLY A N 1
ATOM 918 C CA . GLY A 1 120 ? 3.199 1.403 -7.773 1 98.5 120 GLY A CA 1
ATOM 919 C C . GLY A 1 120 ? 2.416 0.114 -7.613 1 98.5 120 GLY A C 1
ATOM 920 O O . GLY A 1 120 ? 1.575 0.001 -6.719 1 98.5 120 GLY A O 1
ATOM 921 N N . VAL A 1 121 ? 2.646 -0.83 -8.492 1 98.94 121 VAL A N 1
ATOM 922 C CA . VAL A 1 121 ? 1.918 -2.094 -8.422 1 98.94 121 VAL A CA 1
ATOM 923 C C . VAL A 1 121 ? 2.469 -2.949 -7.289 1 98.94 121 VAL A C 1
ATOM 925 O O . VAL A 1 121 ? 3.684 -3.027 -7.094 1 98.94 121 VAL A O 1
ATOM 928 N N . TYR A 1 122 ? 1.537 -3.566 -6.551 1 98.94 122 TYR A N 1
ATOM 929 C CA . TYR A 1 122 ? 1.889 -4.508 -5.492 1 98.94 122 TYR A CA 1
ATOM 930 C C . TYR A 1 122 ? 1.354 -5.902 -5.801 1 98.94 122 TYR A C 1
ATOM 932 O O . TYR A 1 122 ? 0.157 -6.074 -6.043 1 98.94 122 TYR A O 1
ATOM 940 N N . ILE A 1 123 ? 2.248 -6.895 -5.82 1 98.94 123 ILE A N 1
ATOM 941 C CA . ILE A 1 123 ? 1.887 -8.289 -6.039 1 98.94 123 ILE A CA 1
ATOM 942 C C . ILE A 1 123 ? 2.361 -9.133 -4.859 1 98.94 123 ILE A C 1
ATOM 944 O O . ILE A 1 123 ? 3.549 -9.148 -4.531 1 98.94 123 ILE A O 1
ATOM 948 N N . SER A 1 124 ? 1.45 -9.836 -4.246 1 98.81 124 SER A N 1
ATOM 949 C CA . SER A 1 124 ? 1.812 -10.695 -3.127 1 98.81 124 SER A CA 1
ATOM 950 C C . SER A 1 124 ? 1.039 -12.008 -3.166 1 98.81 124 SER A C 1
ATOM 952 O O . SER A 1 124 ? -0.153 -12.023 -3.48 1 98.81 124 SER A O 1
ATOM 954 N N . ASP A 1 125 ? 1.74 -13.117 -2.801 1 98.75 125 ASP A N 1
ATOM 955 C CA . ASP A 1 125 ? 1.063 -14.406 -2.705 1 98.75 125 ASP A CA 1
ATOM 956 C C . ASP A 1 125 ? 0.651 -14.703 -1.265 1 98.75 125 ASP A C 1
ATOM 958 O O . ASP A 1 125 ? 0.406 -15.859 -0.91 1 98.75 125 ASP A O 1
ATOM 962 N N . HIS A 1 126 ? 0.669 -13.594 -0.438 1 98 126 HIS A N 1
ATOM 963 C CA . HIS A 1 126 ? 0.275 -13.75 0.957 1 98 126 HIS A CA 1
ATOM 964 C C . HIS A 1 126 ? -0.276 -12.453 1.526 1 98 126 HIS A C 1
ATOM 966 O O . HIS A 1 126 ? -0.161 -11.398 0.899 1 98 126 HIS A O 1
ATOM 972 N N . ASN A 1 127 ? -0.929 -12.602 2.674 1 95.56 127 ASN A N 1
ATOM 973 C CA . ASN A 1 127 ? -1.38 -11.484 3.498 1 95.56 127 ASN A CA 1
ATOM 974 C C . ASN A 1 127 ? -0.833 -11.578 4.918 1 95.56 127 ASN A C 1
ATOM 976 O O . ASN A 1 127 ? -0.375 -12.641 5.344 1 95.56 127 ASN A O 1
ATOM 980 N N . HIS A 1 128 ? -0.859 -10.469 5.562 1 95.88 128 HIS A N 1
ATOM 981 C CA . HIS A 1 128 ? -0.554 -10.445 6.988 1 95.88 128 HIS A CA 1
ATOM 982 C C . HIS A 1 128 ? -1.778 -10.812 7.82 1 95.88 128 HIS A C 1
ATOM 984 O O . HIS A 1 128 ? -2.52 -9.93 8.266 1 95.88 128 HIS A O 1
ATOM 990 N N . GLY A 1 129 ? -1.949 -12.086 8.047 1 95.94 129 GLY A N 1
ATOM 991 C CA . GLY A 1 129 ? -3.088 -12.555 8.82 1 95.94 129 GLY A CA 1
ATOM 992 C C . GLY A 1 129 ? -4.07 -13.375 8 1 95.94 129 GLY A C 1
ATOM 993 O O . GLY A 1 129 ? -3.975 -13.422 6.77 1 95.94 129 GLY A O 1
ATOM 994 N N . VAL A 1 130 ? -4.961 -14.016 8.766 1 96.44 130 VAL A N 1
ATOM 995 C CA . VAL A 1 130 ? -6.039 -14.836 8.211 1 96.44 130 VAL A CA 1
ATOM 996 C C . VAL A 1 130 ? -7.387 -14.266 8.633 1 96.44 130 VAL A C 1
ATOM 998 O O . VAL A 1 130 ? -7.652 -14.102 9.828 1 96.44 130 VAL A O 1
ATOM 1001 N N . TYR A 1 131 ? -8.234 -13.969 7.621 1 96.62 131 TYR A N 1
ATOM 1002 C CA . TYR A 1 131 ? -9.461 -13.25 7.949 1 96.62 131 TYR A CA 1
ATOM 1003 C C . TYR A 1 131 ? -10.688 -14.008 7.449 1 96.62 131 TYR A C 1
ATOM 1005 O O . TYR A 1 131 ? -11.766 -13.43 7.328 1 96.62 131 TYR A O 1
ATOM 1013 N N . LYS A 1 132 ? -10.453 -15.195 6.992 1 93.06 132 LYS A N 1
ATOM 1014 C CA . LYS A 1 132 ? -11.523 -16.094 6.574 1 93.06 132 LYS A CA 1
ATOM 1015 C C . LYS A 1 132 ? -11.156 -17.547 6.852 1 93.06 132 LYS A C 1
ATOM 1017 O O . LYS A 1 132 ? -9.992 -17.875 7.078 1 93.06 132 LYS A O 1
ATOM 1022 N N . GLY A 1 133 ? -12.172 -18.344 6.945 1 92.44 133 GLY A N 1
ATOM 1023 C CA . GLY A 1 133 ? -11.922 -19.766 7.152 1 92.44 133 GLY A CA 1
ATOM 1024 C C . GLY A 1 133 ? -11.594 -20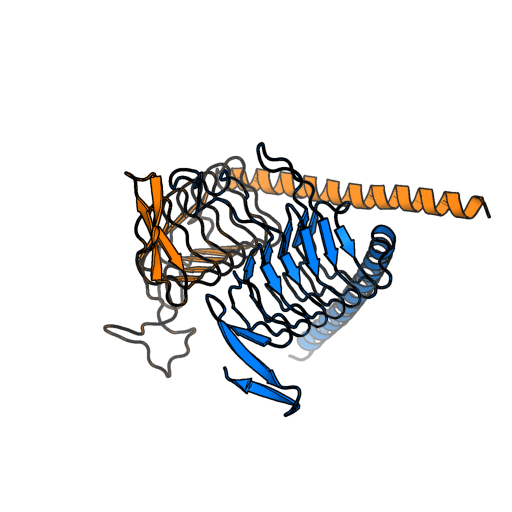.109 8.594 1 92.44 133 GLY A C 1
ATOM 1025 O O . GLY A 1 133 ? -12.195 -19.547 9.516 1 92.44 133 GLY A O 1
ATOM 1026 N N . VAL A 1 134 ? -10.57 -21 8.664 1 89.5 134 VAL A N 1
ATOM 1027 C CA . VAL A 1 134 ? -10.242 -21.5 9.992 1 89.5 134 VAL A CA 1
ATOM 1028 C C . VAL A 1 134 ? -8.992 -20.812 10.523 1 89.5 134 VAL A C 1
ATOM 1030 O O . VAL A 1 134 ? -8.18 -20.297 9.75 1 89.5 134 VAL A O 1
ATOM 1033 N N . ASN A 1 135 ? -8.836 -20.703 11.852 1 90.5 135 ASN A N 1
ATOM 1034 C CA . ASN A 1 135 ? -7.66 -20.141 12.523 1 90.5 135 ASN A CA 1
ATOM 1035 C C . ASN A 1 135 ? -7.426 -18.688 12.141 1 90.5 135 ASN A C 1
ATOM 1037 O O . ASN A 1 135 ? -6.316 -18.312 11.75 1 90.5 135 ASN A O 1
ATOM 1041 N N . GLN A 1 136 ? -8.508 -18 12.227 1 96.44 136 GLN A N 1
ATOM 1042 C CA . GLN A 1 136 ? -8.445 -16.594 11.867 1 96.44 136 GLN A CA 1
ATOM 1043 C C . GLN A 1 136 ? -7.629 -15.797 12.883 1 96.44 136 GLN A C 1
ATOM 1045 O O . GLN A 1 136 ? -7.582 -16.141 14.062 1 96.44 136 GLN A O 1
ATOM 1050 N N . SER A 1 137 ? -6.996 -14.797 12.367 1 97.38 137 SER A N 1
ATOM 1051 C CA . SER A 1 137 ? -6.184 -13.938 13.219 1 97.38 137 SER A CA 1
ATOM 1052 C C . SER A 1 137 ? -7.055 -13.102 14.156 1 97.38 137 SER A C 1
ATOM 1054 O O . SER A 1 137 ? -8.125 -12.633 13.758 1 97.38 137 SER A O 1
ATOM 1056 N N . LEU A 1 138 ? -6.508 -12.789 15.32 1 97.5 138 LEU A N 1
ATOM 1057 C CA . LEU A 1 138 ? -7.211 -11.977 16.312 1 97.5 138 LEU A CA 1
ATOM 1058 C C . LEU A 1 138 ? -6.961 -10.492 16.078 1 97.5 138 LEU A C 1
ATOM 1060 O O . LEU A 1 138 ? -5.84 -10.094 15.742 1 97.5 138 LEU A O 1
ATOM 1064 N N . PRO A 1 139 ? -8 -9.758 16.328 1 97.62 139 PRO A N 1
ATOM 1065 C CA . PRO A 1 139 ? -7.812 -8.32 16.172 1 97.62 139 PRO A CA 1
ATOM 1066 C C . PRO A 1 139 ? -6.773 -7.742 17.125 1 97.62 139 PRO A C 1
ATOM 1068 O O . PRO A 1 139 ? -6.141 -6.727 16.828 1 97.62 139 PRO A O 1
ATOM 1071 N N . SER A 1 140 ? -6.535 -8.367 18.219 1 96.56 140 SER A N 1
ATOM 1072 C CA . SER A 1 140 ? -5.602 -7.863 19.219 1 96.56 140 SER A CA 1
ATOM 1073 C C . SER A 1 140 ? -4.16 -8.211 18.859 1 96.56 140 SER A C 1
ATOM 1075 O O . SER A 1 140 ? -3.219 -7.656 19.422 1 96.56 140 SER A O 1
ATOM 1077 N N . GLU A 1 141 ? -4.008 -9.164 17.969 1 97.44 141 GLU A N 1
ATOM 1078 C CA . GLU A 1 141 ? -2.67 -9.5 17.484 1 97.44 141 GLU A CA 1
ATOM 1079 C C . GLU A 1 141 ? -2.115 -8.422 16.562 1 97.44 141 GLU A C 1
ATOM 1081 O O . GLU A 1 141 ? -2.779 -8.016 15.617 1 97.44 141 GLU A O 1
ATOM 1086 N N . PRO A 1 142 ? -0.903 -7.965 16.938 1 98.06 142 PRO A N 1
ATOM 1087 C CA . PRO A 1 142 ? -0.318 -7.012 15.992 1 98.06 142 PRO A CA 1
ATOM 1088 C C . PRO A 1 142 ? -0.236 -7.566 14.57 1 98.06 142 PRO A C 1
ATOM 1090 O O . PRO A 1 142 ? 0.196 -8.703 14.367 1 98.06 142 PRO A O 1
ATOM 1093 N N . PRO A 1 143 ? -0.631 -6.742 13.594 1 98 143 PRO A N 1
ATOM 1094 C CA . PRO A 1 143 ? -0.604 -7.242 12.211 1 98 143 PRO A CA 1
ATOM 1095 C C . PRO A 1 143 ? 0.764 -7.789 11.812 1 98 143 PRO A C 1
ATOM 1097 O O . PRO A 1 143 ? 0.846 -8.781 11.078 1 98 143 PRO A O 1
ATOM 1100 N N . SER A 1 144 ? 1.81 -7.27 12.32 1 96.44 144 SER A N 1
ATOM 1101 C CA . SER A 1 144 ? 3.17 -7.668 11.977 1 96.44 144 SER A CA 1
ATOM 1102 C C . SER A 1 144 ? 3.518 -9.023 12.586 1 96.44 144 SER A C 1
ATOM 1104 O O . SER A 1 144 ? 4.547 -9.617 12.258 1 96.44 144 SER A O 1
ATOM 1106 N N . ARG A 1 145 ? 2.699 -9.484 13.414 1 96.25 145 ARG A N 1
ATOM 1107 C CA . ARG A 1 145 ? 2.963 -10.766 14.07 1 96.25 145 ARG A CA 1
ATOM 1108 C C . ARG A 1 145 ? 1.951 -11.82 13.641 1 96.25 145 ARG A C 1
ATOM 1110 O O . ARG A 1 145 ? 2.027 -12.977 14.07 1 96.25 145 ARG A O 1
ATOM 1117 N N . ARG A 1 146 ? 1.036 -11.375 12.852 1 97.62 146 ARG A N 1
ATOM 1118 C CA . ARG A 1 146 ? 0.052 -12.328 12.359 1 97.62 146 ARG A CA 1
ATOM 1119 C C . ARG A 1 146 ? 0.676 -13.281 11.336 1 97.62 146 ARG A C 1
ATOM 1121 O O . ARG A 1 146 ? 1.603 -12.898 10.617 1 97.62 146 ARG A O 1
ATOM 1128 N N . GLN A 1 147 ? 0.156 -14.492 11.289 1 96 147 GLN A N 1
ATOM 1129 C CA . GLN A 1 147 ? 0.66 -15.484 10.344 1 96 147 GLN A CA 1
ATOM 1130 C C . GLN A 1 147 ? 0.464 -15.031 8.906 1 96 147 GLN A C 1
ATOM 1132 O O . GLN A 1 147 ? -0.584 -14.484 8.555 1 96 147 GLN A O 1
ATOM 1137 N N . LEU A 1 148 ? 1.54 -15.289 8.172 1 97.19 148 LEU A N 1
ATOM 1138 C CA . LEU A 1 148 ? 1.382 -15.078 6.738 1 97.19 148 LEU A CA 1
ATOM 1139 C C . LEU A 1 148 ? 0.65 -16.25 6.09 1 97.19 148 LEU A C 1
ATOM 1141 O O . LEU A 1 148 ? 0.973 -17.406 6.352 1 97.19 148 LEU A O 1
ATOM 1145 N N . LYS A 1 149 ? -0.341 -15.891 5.355 1 95.75 149 LYS A N 1
ATOM 1146 C CA . LYS A 1 149 ? -1.104 -16.922 4.66 1 95.75 149 LYS A CA 1
ATOM 1147 C C . LYS A 1 149 ? -1.597 -16.422 3.305 1 95.75 149 LYS A C 1
ATOM 1149 O O . LYS A 1 149 ? -1.955 -15.25 3.162 1 95.75 149 LYS A O 1
ATOM 1154 N N . GLY A 1 150 ? -1.645 -17.281 2.391 1 95.38 150 GLY A N 1
ATOM 1155 C CA . GLY A 1 150 ? -2.129 -17 1.047 1 95.38 150 GLY A CA 1
ATOM 1156 C C . GLY A 1 150 ? -1.955 -18.188 0.104 1 95.38 150 GLY A C 1
ATOM 1157 O O . GLY A 1 150 ? -2.229 -19.328 0.473 1 95.38 150 GLY A O 1
ATOM 1158 N N . GLY A 1 151 ? -1.602 -17.859 -1.182 1 97.56 151 GLY A N 1
ATOM 1159 C CA . GLY A 1 151 ? -1.359 -18.828 -2.246 1 97.56 151 GLY A CA 1
ATOM 1160 C C . GLY A 1 151 ? -0.707 -18.203 -3.469 1 97.56 151 GLY A C 1
ATOM 1161 O O . GLY A 1 151 ? -0.62 -16.984 -3.582 1 97.56 151 GLY A O 1
ATOM 1162 N N . PRO A 1 152 ? -0.251 -19.094 -4.348 1 98.75 152 PRO A N 1
ATOM 1163 C CA . PRO A 1 152 ? 0.565 -18.609 -5.469 1 98.75 152 PRO A CA 1
ATOM 1164 C C . PRO A 1 152 ? -0.18 -17.625 -6.367 1 98.75 152 PRO A C 1
ATOM 1166 O O . PRO A 1 152 ? -1.413 -17.641 -6.422 1 98.75 152 PRO A O 1
ATOM 1169 N N . VAL A 1 153 ? 0.555 -16.75 -6.973 1 98.94 153 VAL A N 1
ATOM 1170 C CA . VAL A 1 153 ? 0.053 -15.812 -7.98 1 98.94 153 VAL A CA 1
ATOM 1171 C C . VAL A 1 153 ? 0.69 -16.125 -9.336 1 98.94 153 VAL A C 1
ATOM 1173 O O . VAL A 1 153 ? 1.916 -16.094 -9.469 1 98.94 153 VAL A O 1
ATOM 1176 N N . PHE A 1 154 ? -0.142 -16.422 -10.312 1 98.94 154 PHE A N 1
ATOM 1177 C CA . PHE A 1 154 ? 0.317 -16.688 -11.672 1 98.94 154 PHE A CA 1
ATOM 1178 C C . PHE A 1 154 ? -0.235 -15.664 -12.648 1 98.94 154 PHE A C 1
ATOM 1180 O O . PHE A 1 154 ? -1.446 -15.594 -12.867 1 98.94 154 PHE A O 1
ATOM 1187 N N . ILE A 1 155 ? 0.642 -14.891 -13.227 1 98.94 155 ILE A N 1
ATOM 1188 C CA . ILE A 1 155 ? 0.275 -13.906 -14.234 1 98.94 155 ILE A CA 1
ATOM 1189 C C . ILE A 1 155 ? 0.698 -14.398 -15.617 1 98.94 155 ILE A C 1
ATOM 1191 O O . ILE A 1 155 ? 1.881 -14.656 -15.859 1 98.94 155 ILE A O 1
ATOM 1195 N N . GLY A 1 156 ? -0.205 -14.438 -16.516 1 98.94 156 GLY A N 1
ATOM 1196 C CA . GLY A 1 156 ? 0.019 -15.008 -17.828 1 98.94 156 GLY A CA 1
ATOM 1197 C C . GLY A 1 156 ? 0.852 -14.109 -18.734 1 98.94 156 GLY A C 1
ATOM 1198 O O . GLY A 1 156 ? 1.497 -13.172 -18.25 1 98.94 156 GLY A O 1
ATOM 1199 N N . GLU A 1 157 ? 0.88 -14.492 -20.062 1 98.94 157 GLU A N 1
ATOM 1200 C CA . GLU A 1 157 ? 1.671 -13.789 -21.062 1 98.94 157 GLU A CA 1
ATOM 1201 C C . GLU A 1 157 ? 0.942 -12.547 -21.562 1 98.94 157 GLU A C 1
ATOM 1203 O O . GLU A 1 157 ? -0.281 -12.555 -21.719 1 98.94 157 GLU A O 1
ATOM 1208 N N . SER A 1 158 ? 1.728 -11.523 -21.812 1 98.94 158 SER A N 1
ATOM 1209 C CA . SER A 1 158 ? 1.215 -10.336 -22.484 1 98.94 158 SER A CA 1
ATOM 1210 C C . SER A 1 158 ? 0.087 -9.688 -21.688 1 98.94 158 SER A C 1
ATOM 1212 O O . SER A 1 158 ? -0.942 -9.312 -22.25 1 98.94 158 SER A O 1
ATOM 1214 N N . VAL A 1 159 ? 0.26 -9.656 -20.422 1 98.94 159 VAL A N 1
ATOM 1215 C CA . VAL A 1 159 ? -0.708 -9.016 -19.531 1 98.94 159 VAL A CA 1
ATOM 1216 C C . VAL A 1 159 ? -0.323 -7.555 -19.312 1 98.94 159 VAL A C 1
ATOM 1218 O O . VAL A 1 159 ? 0.852 -7.238 -19.125 1 98.94 159 VAL A O 1
ATOM 1221 N N . TRP A 1 160 ? -1.327 -6.684 -19.328 1 98.94 160 TRP A N 1
ATOM 1222 C CA . TRP A 1 160 ? -1.155 -5.27 -19.016 1 98.94 160 TRP A CA 1
ATOM 1223 C C . TRP A 1 160 ? -1.751 -4.949 -17.641 1 98.94 160 TRP A C 1
ATOM 1225 O O . TRP A 1 160 ? -2.955 -5.113 -17.438 1 98.94 160 TRP A O 1
ATOM 1235 N N . ILE A 1 161 ? -0.938 -4.551 -16.719 1 98.94 161 ILE A N 1
ATOM 1236 C CA . ILE A 1 161 ? -1.378 -4.18 -15.375 1 98.94 161 ILE A CA 1
ATOM 1237 C C . ILE A 1 161 ? -1.197 -2.676 -15.172 1 98.94 161 ILE A C 1
ATOM 1239 O O . ILE A 1 161 ? -0.071 -2.174 -15.164 1 98.94 161 ILE A O 1
ATOM 1243 N N . GLY A 1 162 ? -2.273 -1.985 -14.93 1 98.94 162 GLY A N 1
ATOM 1244 C CA . GLY A 1 162 ? -2.238 -0.542 -14.758 1 98.94 162 GLY A CA 1
ATOM 1245 C C . GLY A 1 162 ? -1.606 -0.119 -13.445 1 98.94 162 GLY A C 1
ATOM 1246 O O . GLY A 1 162 ? -1.257 -0.964 -12.617 1 98.94 162 GLY A O 1
ATOM 1247 N N . ASP A 1 163 ? -1.485 1.263 -13.312 1 98.88 163 ASP A N 1
ATOM 1248 C CA . ASP A 1 163 ? -0.777 1.819 -12.172 1 98.88 163 ASP A CA 1
ATOM 1249 C C . ASP A 1 163 ? -1.531 1.542 -10.867 1 98.88 163 ASP A C 1
ATOM 1251 O O . ASP A 1 163 ? -2.762 1.606 -10.836 1 98.88 163 ASP A O 1
ATOM 1255 N N . ASN A 1 164 ? -0.781 1.223 -9.805 1 98.81 164 ASN A N 1
ATOM 1256 C CA . ASN A 1 164 ? -1.247 1.122 -8.43 1 98.81 164 ASN A CA 1
ATOM 1257 C C . ASN A 1 164 ? -2.189 -0.064 -8.242 1 98.81 164 ASN A C 1
ATOM 1259 O O . ASN A 1 164 ? -2.996 -0.08 -7.309 1 98.81 164 ASN A O 1
ATOM 1263 N N . VAL A 1 165 ? -2.139 -0.999 -9.125 1 98.94 165 VAL A N 1
ATOM 1264 C CA . VAL A 1 165 ? -2.924 -2.213 -8.93 1 98.94 165 VAL A CA 1
ATOM 1265 C C . VAL A 1 165 ? -2.344 -3.023 -7.77 1 98.94 165 VAL A C 1
ATOM 1267 O O . VAL A 1 165 ? -1.125 -3.086 -7.598 1 98.94 165 VAL A O 1
ATOM 1270 N N . VAL A 1 166 ? -3.215 -3.596 -6.969 1 98.94 166 VAL A N 1
ATOM 1271 C CA . VAL A 1 166 ? -2.836 -4.523 -5.906 1 98.94 166 VAL A CA 1
ATOM 1272 C C . VAL A 1 166 ? -3.359 -5.922 -6.23 1 98.94 166 VAL A C 1
ATOM 1274 O O . VAL A 1 166 ? -4.559 -6.105 -6.457 1 98.94 166 VAL A O 1
ATOM 1277 N N . ILE A 1 167 ? -2.465 -6.891 -6.281 1 98.88 167 ILE A N 1
ATOM 1278 C CA . ILE A 1 167 ? -2.791 -8.289 -6.551 1 98.88 167 ILE A CA 1
ATOM 1279 C C . ILE A 1 167 ? -2.383 -9.148 -5.355 1 98.88 167 ILE A C 1
ATOM 1281 O O . ILE A 1 167 ? -1.209 -9.188 -4.98 1 98.88 167 ILE A O 1
ATOM 1285 N N . VAL A 1 168 ? -3.365 -9.852 -4.797 1 98.31 168 VAL A N 1
ATOM 1286 C CA . VAL A 1 168 ? -3.07 -10.711 -3.654 1 98.31 168 VAL A CA 1
ATOM 1287 C C . VAL A 1 168 ? -3.619 -12.109 -3.908 1 98.31 168 VAL A C 1
ATOM 1289 O O . VAL A 1 168 ? -4.816 -12.281 -4.152 1 98.31 168 VAL A O 1
ATOM 1292 N N . GLY A 1 169 ? -2.768 -13.078 -3.77 1 98.06 169 GLY A N 1
ATOM 1293 C CA . GLY A 1 169 ? -3.115 -14.453 -4.098 1 98.06 169 GLY A CA 1
ATOM 1294 C C . GLY A 1 169 ? -3.871 -15.156 -2.986 1 98.06 169 GLY A C 1
ATOM 1295 O O . GLY A 1 169 ? -4.062 -14.594 -1.905 1 98.06 169 GLY A O 1
ATOM 1296 N N . PRO A 1 170 ? -4.336 -16.359 -3.383 1 98.19 170 PRO A N 1
ATOM 1297 C CA . PRO A 1 170 ? -4.066 -17.125 -4.602 1 98.19 170 PRO A CA 1
ATOM 1298 C C . PRO A 1 170 ? -4.938 -16.688 -5.777 1 98.19 170 PRO A C 1
ATOM 1300 O O . PRO A 1 170 ? -6.125 -16.406 -5.602 1 98.19 170 PRO A O 1
ATOM 1303 N N . LEU A 1 171 ? -4.254 -16.594 -6.902 1 98.75 171 LEU A N 1
ATOM 1304 C CA . LEU A 1 171 ? -5.066 -16.328 -8.086 1 98.75 171 LEU A CA 1
ATOM 1305 C C . LEU A 1 171 ? -4.238 -16.469 -9.359 1 98.75 171 LEU A C 1
ATOM 1307 O O . LEU A 1 171 ? -3.008 -16.531 -9.297 1 98.75 171 LEU A O 1
ATOM 1311 N N . THR A 1 172 ? -4.945 -16.594 -10.453 1 98.88 172 THR A N 1
ATOM 1312 C CA . THR A 1 172 ? -4.355 -16.609 -11.781 1 98.88 172 THR A CA 1
ATOM 1313 C C . THR A 1 172 ? -4.914 -15.484 -12.641 1 98.88 172 THR A C 1
ATOM 1315 O O . THR A 1 172 ? -6.117 -15.219 -12.625 1 98.88 172 THR A O 1
ATOM 1318 N N . ILE A 1 173 ? -4.055 -14.812 -13.32 1 98.94 173 ILE A N 1
ATOM 1319 C CA . ILE A 1 173 ? -4.434 -13.867 -14.367 1 98.94 173 ILE A CA 1
ATOM 1320 C C . ILE A 1 173 ? -4.105 -14.445 -15.734 1 98.94 173 ILE A C 1
ATOM 1322 O O . ILE A 1 173 ? -2.947 -14.758 -16.031 1 98.94 173 ILE A O 1
ATOM 1326 N N . GLY A 1 174 ? -5.066 -14.547 -16.547 1 98.94 174 GLY A N 1
ATOM 1327 C CA . GLY A 1 174 ? -4.902 -15.219 -17.828 1 98.94 174 GLY A CA 1
ATOM 1328 C C . GLY A 1 174 ? -4.137 -14.391 -18.844 1 98.94 174 GLY A C 1
ATOM 1329 O O . GLY A 1 174 ? -4.02 -13.172 -18.688 1 98.94 174 GLY A O 1
ATOM 1330 N N . ASP A 1 175 ? -3.723 -15.141 -19.969 1 98.94 175 ASP A N 1
ATOM 1331 C CA . ASP A 1 175 ? -2.953 -14.5 -21.031 1 98.94 175 ASP A CA 1
ATOM 1332 C C . ASP A 1 175 ? -3.738 -13.344 -21.656 1 98.94 175 ASP A C 1
ATOM 1334 O O . ASP A 1 175 ? -4.945 -13.453 -21.875 1 98.94 175 ASP A O 1
ATOM 1338 N N . GLY A 1 176 ? -3.066 -12.242 -21.859 1 98.88 176 GLY A N 1
ATOM 1339 C CA . GLY A 1 176 ? -3.65 -11.141 -22.609 1 98.88 176 GLY A CA 1
ATOM 1340 C C . GLY A 1 176 ? -4.609 -10.297 -21.781 1 98.88 176 GLY A C 1
ATOM 1341 O O . GLY A 1 176 ? -5.277 -9.414 -22.328 1 98.88 176 GLY A O 1
ATOM 1342 N N . ALA A 1 177 ? -4.723 -10.531 -20.531 1 98.94 177 ALA A N 1
ATOM 1343 C CA . ALA A 1 177 ? -5.637 -9.773 -19.672 1 98.94 177 ALA A CA 1
ATOM 1344 C C . ALA A 1 177 ? -5.137 -8.344 -19.469 1 98.94 177 ALA A C 1
ATOM 1346 O O . ALA A 1 177 ? -3.939 -8.078 -19.594 1 98.94 177 ALA A O 1
ATOM 1347 N N . VAL A 1 178 ? -6.113 -7.449 -19.203 1 98.94 178 VAL A N 1
ATOM 1348 C CA . VAL A 1 178 ? -5.836 -6.059 -18.859 1 98.94 178 VAL A CA 1
ATOM 1349 C C . VAL A 1 178 ? -6.465 -5.715 -17.516 1 98.94 178 VAL A C 1
ATOM 1351 O O . VAL A 1 178 ? -7.668 -5.902 -17.312 1 98.94 178 VAL A O 1
ATOM 1354 N N . ILE A 1 179 ? -5.664 -5.297 -16.609 1 98.94 179 ILE A N 1
ATOM 1355 C CA . ILE A 1 179 ? -6.137 -4.879 -15.289 1 98.94 179 ILE A CA 1
ATOM 1356 C C . ILE A 1 179 ? -6.133 -3.354 -15.203 1 98.94 179 ILE A C 1
ATOM 1358 O O . ILE A 1 179 ? -5.078 -2.723 -15.32 1 98.94 179 ILE A O 1
ATOM 1362 N N . GLY A 1 180 ? -7.289 -2.754 -14.961 1 98.88 180 GLY A N 1
ATOM 1363 C CA . GLY A 1 180 ? -7.387 -1.309 -14.844 1 98.88 180 GLY A CA 1
ATOM 1364 C C . GLY A 1 180 ? -6.637 -0.754 -13.648 1 98.88 180 GLY A C 1
ATOM 1365 O O . GLY A 1 180 ? -6.527 -1.422 -12.617 1 98.88 180 GLY A O 1
ATOM 1366 N N . ALA A 1 181 ? -6.215 0.492 -13.844 1 98.81 181 ALA A N 1
ATOM 1367 C CA . ALA A 1 181 ? -5.438 1.158 -12.805 1 98.81 181 ALA A CA 1
ATOM 1368 C C . ALA A 1 181 ? -6.223 1.227 -11.492 1 98.81 181 ALA A C 1
ATOM 1370 O O . ALA A 1 181 ? -7.453 1.289 -11.508 1 98.81 181 ALA A O 1
ATOM 1371 N N . ASN A 1 182 ? -5.469 1.133 -10.383 1 98.75 182 ASN A N 1
ATOM 1372 C CA . ASN A 1 182 ? -5.969 1.295 -9.016 1 98.75 182 ASN A CA 1
ATOM 1373 C C . ASN A 1 182 ? -6.887 0.145 -8.617 1 98.75 182 ASN A C 1
ATOM 1375 O O . ASN A 1 182 ? -7.617 0.243 -7.629 1 98.75 182 ASN A O 1
ATOM 1379 N N . SER A 1 183 ? -6.855 -0.925 -9.336 1 98.88 183 SER A N 1
ATOM 1380 C CA . SER A 1 183 ? -7.723 -2.059 -9.023 1 98.88 183 SER A CA 1
ATOM 1381 C C . SER A 1 183 ? -7.133 -2.912 -7.91 1 98.88 183 SER A C 1
ATOM 1383 O O . SER A 1 183 ? -5.918 -2.9 -7.684 1 98.88 183 SER A O 1
ATOM 1385 N N . VAL A 1 184 ? -7.961 -3.572 -7.199 1 98.88 184 VAL A N 1
ATOM 1386 C CA . VAL A 1 184 ? -7.578 -4.648 -6.293 1 98.88 184 VAL A CA 1
ATOM 1387 C C . VAL A 1 184 ? -8.086 -5.984 -6.836 1 98.88 184 VAL A C 1
ATOM 1389 O O . VAL A 1 184 ? -9.289 -6.188 -6.98 1 98.88 184 VAL A O 1
ATOM 1392 N N . VAL A 1 185 ? -7.16 -6.875 -7.117 1 98.81 185 VAL A N 1
ATOM 1393 C CA . VAL A 1 185 ? -7.5 -8.172 -7.699 1 98.81 185 VAL A CA 1
ATOM 1394 C C . VAL A 1 185 ? -7.367 -9.266 -6.641 1 98.81 185 VAL A C 1
ATOM 1396 O O . VAL A 1 185 ? -6.27 -9.516 -6.133 1 98.81 185 VAL A O 1
ATOM 1399 N N . LYS A 1 186 ? -8.445 -9.898 -6.398 1 96.38 186 LYS A N 1
ATOM 1400 C CA . LYS A 1 186 ? -8.453 -10.922 -5.359 1 96.38 186 LYS A CA 1
ATOM 1401 C C . LYS A 1 186 ? -8.961 -12.258 -5.902 1 96.38 186 LYS A C 1
ATOM 1403 O O . LYS A 1 186 ? -9.086 -13.227 -5.156 1 96.38 186 LYS A O 1
ATOM 1408 N N . GLU A 1 187 ? -9.375 -12.242 -7.172 1 97.44 187 GLU A N 1
ATOM 1409 C CA . GLU A 1 187 ? -9.891 -13.445 -7.816 1 97.44 187 GLU A CA 1
ATOM 1410 C C . GLU A 1 187 ? -9.25 -13.656 -9.188 1 97.44 187 GLU A C 1
ATOM 1412 O O . GLU A 1 187 ? -8.586 -12.758 -9.711 1 97.44 187 GLU A O 1
ATOM 1417 N N . ASN A 1 188 ? -9.508 -14.852 -9.688 1 98.81 188 ASN A N 1
ATOM 1418 C CA . ASN A 1 188 ? -8.969 -15.172 -11.008 1 98.81 188 ASN A CA 1
ATOM 1419 C C . ASN A 1 188 ? -9.492 -14.227 -12.078 1 98.81 188 ASN A C 1
ATOM 1421 O O . ASN A 1 188 ? -10.656 -13.812 -12.031 1 98.81 188 ASN A O 1
ATOM 1425 N N . VAL A 1 189 ? -8.68 -13.945 -13.023 1 98.88 189 VAL A N 1
ATOM 1426 C CA . VAL A 1 189 ? -9.031 -13.148 -14.195 1 98.88 189 VAL A CA 1
ATOM 1427 C C . VAL A 1 189 ? -8.914 -14 -15.453 1 98.88 189 VAL A C 1
ATOM 1429 O O . VAL A 1 189 ? -7.84 -14.523 -15.758 1 98.88 189 VAL A O 1
ATOM 1432 N N . PRO A 1 190 ? -9.953 -14.148 -16.203 1 98.62 190 PRO A N 1
ATOM 1433 C CA . PRO A 1 190 ? -9.867 -14.93 -17.438 1 98.62 190 PRO A CA 1
ATOM 1434 C C . PRO A 1 190 ? -8.898 -14.32 -18.453 1 98.62 190 PRO A C 1
ATOM 1436 O O . PRO A 1 190 ? -8.641 -13.117 -18.406 1 98.62 190 PRO A O 1
ATOM 1439 N N . ALA A 1 191 ? -8.43 -15.242 -19.328 1 98.81 191 ALA A N 1
ATOM 1440 C CA . ALA A 1 191 ? -7.621 -14.742 -20.438 1 98.81 191 ALA A CA 1
ATOM 1441 C C . ALA A 1 191 ? -8.414 -13.766 -21.297 1 98.81 191 ALA A C 1
ATOM 1443 O O . ALA A 1 191 ? -9.625 -13.922 -21.469 1 98.81 191 ALA A O 1
ATOM 1444 N N . GLU A 1 192 ? -7.699 -12.75 -21.766 1 98.88 192 GLU A N 1
ATOM 1445 C CA . GLU A 1 192 ? -8.25 -11.789 -22.719 1 98.88 192 GLU A CA 1
ATOM 1446 C C . GLU A 1 192 ? -9.477 -11.078 -22.141 1 98.88 192 GLU A C 1
ATOM 1448 O O . GLU A 1 192 ? -10.469 -10.891 -22.844 1 98.88 192 GLU A O 1
ATOM 1453 N N . ALA A 1 193 ? -9.43 -10.758 -20.875 1 98.88 193 ALA A N 1
ATOM 1454 C CA . ALA A 1 193 ? -10.469 -9.984 -20.203 1 98.88 193 ALA A CA 1
ATOM 1455 C C . ALA A 1 193 ? -9.914 -8.656 -19.688 1 98.88 193 ALA A C 1
ATOM 1457 O O . ALA A 1 193 ? -8.727 -8.547 -19.391 1 98.88 193 ALA A O 1
ATOM 1458 N N . ILE A 1 194 ? -10.781 -7.723 -19.578 1 98.88 194 ILE A N 1
ATOM 1459 C CA . ILE A 1 194 ? -10.484 -6.465 -18.906 1 98.88 194 ILE A CA 1
ATOM 1460 C C . ILE A 1 194 ? -11.242 -6.398 -17.578 1 98.88 194 ILE A C 1
ATOM 1462 O O . ILE A 1 194 ? -12.469 -6.551 -17.547 1 98.88 194 ILE A O 1
ATOM 1466 N N . VAL A 1 195 ? -10.516 -6.23 -16.531 1 98.88 195 VAL A N 1
ATOM 1467 C CA . VAL A 1 195 ? -11.148 -6.086 -15.219 1 98.88 195 VAL A CA 1
ATOM 1468 C C . VAL A 1 195 ? -10.703 -4.773 -14.578 1 98.88 195 VAL A C 1
ATOM 1470 O O . VAL A 1 195 ? -9.641 -4.238 -14.914 1 98.88 195 VAL A O 1
ATOM 1473 N N . ALA A 1 196 ? -11.523 -4.195 -13.695 1 98.75 196 ALA A N 1
ATOM 1474 C CA . ALA A 1 196 ? -11.148 -3.012 -12.93 1 98.75 196 ALA A CA 1
ATOM 1475 C C . ALA A 1 196 ? -12.047 -2.842 -11.703 1 98.75 196 ALA A C 1
ATOM 1477 O O . ALA A 1 196 ? -13.133 -3.42 -11.641 1 98.75 196 ALA A O 1
ATOM 1478 N N . GLY A 1 197 ? -11.453 -2.146 -10.742 1 98.12 197 GLY A N 1
ATOM 1479 C CA . GLY A 1 197 ? -12.266 -1.782 -9.594 1 98.12 197 GLY A CA 1
ATOM 1480 C C . GLY A 1 197 ? -11.734 -2.357 -8.289 1 98.12 197 GLY A C 1
ATOM 1481 O O . GLY A 1 197 ? -10.727 -3.059 -8.281 1 98.12 197 GLY A O 1
ATOM 1482 N N . ILE A 1 198 ? -12.469 -2.039 -7.117 1 97.69 198 ILE A N 1
ATOM 1483 C CA . ILE A 1 198 ? -12.141 -2.496 -5.77 1 97.69 198 ILE A CA 1
ATOM 1484 C C . ILE A 1 198 ? -13.367 -3.154 -5.141 1 97.69 198 ILE A C 1
ATOM 1486 O O . ILE A 1 198 ? -14.258 -2.469 -4.633 1 97.69 198 ILE A O 1
ATOM 1490 N N . PRO A 1 199 ? -13.461 -4.395 -5.258 1 96.5 199 PRO A N 1
ATOM 1491 C CA . PRO A 1 199 ? -12.594 -5.336 -5.961 1 96.5 199 PRO A CA 1
ATOM 1492 C C . PRO A 1 199 ? -12.75 -5.266 -7.48 1 96.5 199 PRO A C 1
ATOM 1494 O O . PRO A 1 199 ? -13.75 -4.734 -7.973 1 96.5 199 PRO A O 1
ATOM 1497 N N . ALA A 1 200 ? -11.766 -5.777 -8.133 1 98.38 200 ALA A N 1
ATOM 1498 C CA . ALA A 1 200 ? -11.812 -5.805 -9.594 1 98.38 200 ALA A CA 1
ATOM 1499 C C . ALA A 1 200 ? -12.938 -6.707 -10.086 1 98.38 200 ALA A C 1
ATOM 1501 O O . ALA A 1 200 ? -13.117 -7.82 -9.586 1 98.38 200 ALA A O 1
ATOM 1502 N N . VAL A 1 201 ? -13.664 -6.188 -11.094 1 97.75 201 VAL A N 1
ATOM 1503 C CA . VAL A 1 201 ? -14.727 -6.957 -11.727 1 97.75 201 VAL A CA 1
ATOM 1504 C C . VAL A 1 201 ? -14.547 -6.934 -13.242 1 97.75 201 VAL A C 1
ATOM 1506 O O . VAL A 1 201 ? -13.922 -6.016 -13.789 1 97.75 201 VAL A O 1
ATOM 1509 N N . PRO A 1 202 ? -15.086 -7.961 -13.898 1 98 202 PRO A N 1
ATOM 1510 C CA . PRO A 1 202 ? -14.969 -7.969 -15.359 1 98 202 PRO A CA 1
ATOM 1511 C C . PRO A 1 202 ? -15.727 -6.82 -16.016 1 98 202 PRO A C 1
ATOM 1513 O O . PRO A 1 202 ? -16.859 -6.516 -15.641 1 98 202 PRO A O 1
ATOM 1516 N N . LEU A 1 203 ? -15.125 -6.238 -17.016 1 98.62 203 LEU A N 1
ATOM 1517 C CA . LEU A 1 203 ? -15.734 -5.152 -17.781 1 98.62 203 LEU A CA 1
ATOM 1518 C C . LEU A 1 203 ? -15.906 -5.543 -19.25 1 98.62 203 LEU A C 1
ATOM 1520 O O . LEU A 1 203 ? -16.938 -5.254 -19.844 1 98.62 203 LEU A O 1
ATOM 1524 N N . LYS A 1 204 ? -14.875 -6.152 -19.812 1 98.81 204 LYS A N 1
ATOM 1525 C CA . LYS A 1 204 ? -14.891 -6.535 -21.219 1 98.81 204 LYS A CA 1
ATOM 1526 C C . LYS A 1 204 ? -14.258 -7.906 -21.438 1 98.81 204 LYS A C 1
ATOM 1528 O O . LYS A 1 204 ? -13.461 -8.359 -20.609 1 98.81 204 LYS A O 1
ATOM 1533 N N . GLN A 1 205 ? -14.648 -8.57 -22.562 1 98.56 205 GLN A N 1
ATOM 1534 C CA . GLN A 1 205 ? -14.086 -9.828 -23.031 1 98.56 205 GLN A CA 1
ATOM 1535 C C . GLN A 1 205 ? -13.773 -9.766 -24.516 1 98.56 205 GLN A C 1
ATOM 1537 O O . GLN A 1 205 ? -14.57 -9.242 -25.297 1 98.56 205 GLN A O 1
ATOM 1542 N N . TYR A 1 206 ? -12.609 -10.227 -24.812 1 98.56 206 TYR A N 1
ATOM 1543 C CA . TYR A 1 206 ? -12.273 -10.234 -26.234 1 98.56 206 TYR A CA 1
ATOM 1544 C C . TYR A 1 206 ? -13.078 -11.297 -26.984 1 98.56 206 TYR A C 1
ATOM 1546 O O . TYR A 1 206 ? -13.164 -12.445 -26.531 1 98.56 206 TYR A O 1
ATOM 1554 N N . ASN A 1 207 ? -13.727 -10.867 -28.109 1 98.06 207 ASN A N 1
ATOM 1555 C CA . ASN A 1 207 ? -14.484 -11.758 -28.984 1 98.06 207 ASN A CA 1
ATOM 1556 C C . ASN A 1 207 ? -13.711 -12.07 -30.266 1 98.06 207 ASN A C 1
ATOM 1558 O O . ASN A 1 207 ? -13.516 -11.188 -31.109 1 98.06 207 ASN A O 1
ATOM 1562 N N . HIS A 1 208 ? -13.367 -13.305 -30.406 1 97.19 208 HIS A N 1
ATOM 1563 C CA . HIS A 1 208 ? -12.531 -13.695 -31.531 1 97.19 208 HIS A CA 1
ATOM 1564 C C . HIS A 1 208 ? -13.312 -13.68 -32.844 1 97.19 208 HIS A C 1
ATOM 1566 O O . HIS A 1 208 ? -12.719 -13.641 -33.938 1 97.19 208 HIS A O 1
ATOM 1572 N N . THR A 1 209 ? -14.602 -13.781 -32.719 1 97.62 209 THR A N 1
ATOM 1573 C CA . THR A 1 209 ? -15.43 -13.719 -33.906 1 97.62 209 THR A CA 1
ATOM 1574 C C . THR A 1 209 ? -15.5 -12.289 -34.438 1 97.62 209 THR A C 1
ATOM 1576 O O . THR A 1 209 ? -15.219 -12.047 -35.625 1 97.62 209 THR A O 1
ATOM 1579 N N . SER A 1 210 ? -15.75 -11.375 -33.531 1 97.19 210 SER A N 1
ATOM 1580 C CA . SER A 1 210 ? -15.867 -9.977 -33.938 1 97.19 210 SER A CA 1
ATOM 1581 C C . SER A 1 210 ? -14.516 -9.281 -33.906 1 97.19 210 SER A C 1
ATOM 1583 O O . SER A 1 210 ? -14.367 -8.188 -34.469 1 97.19 210 SER A O 1
ATOM 1585 N N . ASN A 1 211 ? -13.562 -9.922 -33.281 1 97.62 211 ASN A N 1
ATOM 1586 C CA . ASN A 1 211 ? -12.234 -9.352 -33.094 1 97.62 211 ASN A CA 1
ATOM 1587 C C . ASN A 1 211 ? -12.289 -8.023 -32.344 1 97.62 211 ASN A C 1
ATOM 1589 O O . ASN A 1 211 ? -11.594 -7.074 -32.719 1 97.62 211 ASN A O 1
ATOM 1593 N N . CYS A 1 212 ? -13.18 -7.922 -31.344 1 98.25 212 CYS A N 1
ATOM 1594 C CA . CYS A 1 212 ? -13.359 -6.715 -30.547 1 98.25 212 CYS A CA 1
ATOM 1595 C C . CYS A 1 212 ? -13.469 -7.047 -29.062 1 98.25 212 CYS A C 1
ATOM 1597 O O . CYS A 1 212 ? -13.844 -8.164 -28.703 1 98.25 212 CYS A O 1
ATOM 1599 N N . TRP A 1 213 ? -13.023 -6.059 -28.297 1 98.06 213 TRP A N 1
ATOM 1600 C CA . TRP A 1 213 ? -13.352 -6.129 -26.875 1 98.06 213 TRP A CA 1
ATOM 1601 C C . TRP A 1 213 ? -14.805 -5.758 -26.625 1 98.06 213 TRP A C 1
ATOM 1603 O O . TRP A 1 213 ? -15.234 -4.645 -26.953 1 98.06 213 TRP A O 1
ATOM 1613 N N . GLU A 1 214 ? -15.547 -6.73 -26 1 97.88 214 GLU A N 1
ATOM 1614 C CA . GLU A 1 214 ? -16.984 -6.496 -25.828 1 97.88 214 GLU A CA 1
ATOM 1615 C C . GLU A 1 214 ? -17.359 -6.441 -24.344 1 97.88 214 GLU A C 1
ATOM 1617 O O . GLU A 1 214 ? -16.844 -7.223 -23.547 1 97.88 214 GLU A O 1
ATOM 1622 N N . ARG A 1 215 ? -18.234 -5.473 -24.016 1 96.19 215 ARG A N 1
ATOM 1623 C CA . ARG A 1 215 ? -18.688 -5.312 -22.641 1 96.19 215 ARG A CA 1
ATOM 1624 C C . ARG A 1 215 ? -19.453 -6.547 -22.172 1 96.19 215 ARG A C 1
ATOM 1626 O O . ARG A 1 215 ? -20.234 -7.133 -22.938 1 96.19 215 ARG A O 1
ATOM 1633 N N . ILE A 1 216 ? -19.297 -6.918 -20.828 1 92.12 216 ILE A N 1
ATOM 1634 C CA . ILE A 1 216 ? -20 -8.031 -20.219 1 92.12 216 ILE A CA 1
ATOM 1635 C C . ILE A 1 216 ? -21.25 -7.523 -19.516 1 92.12 216 ILE A C 1
ATOM 1637 O O . ILE A 1 216 ? -21.219 -6.488 -18.844 1 92.12 216 ILE A O 1
ATOM 1641 N N . MET B 1 1 ? 44.094 -20.219 -21.578 1 21.95 1 MET B N 1
ATOM 1642 C CA . MET B 1 1 ? 42.656 -20.219 -21.406 1 21.95 1 MET B CA 1
ATOM 1643 C C . MET B 1 1 ? 42.281 -20.234 -19.922 1 21.95 1 MET B C 1
ATOM 1645 O O . MET B 1 1 ? 41.094 -20.094 -19.562 1 21.95 1 MET B O 1
ATOM 1649 N N . ARG B 1 2 ? 43.156 -20.688 -19.062 1 28.45 2 ARG B N 1
ATOM 1650 C CA . ARG B 1 2 ? 43.125 -20.828 -17.609 1 28.45 2 ARG B CA 1
ATOM 1651 C C . ARG B 1 2 ? 43.281 -19.469 -16.922 1 28.45 2 ARG B C 1
ATOM 1653 O O . ARG B 1 2 ? 42.875 -19.312 -15.766 1 28.45 2 ARG B O 1
ATOM 1660 N N . ARG B 1 3 ? 44.156 -18.656 -17.406 1 31.05 3 ARG B N 1
ATOM 1661 C CA . ARG B 1 3 ? 44.531 -17.438 -16.688 1 31.05 3 ARG B CA 1
ATOM 1662 C C . ARG B 1 3 ? 43.375 -16.438 -16.672 1 31.05 3 ARG B C 1
ATOM 1664 O O . ARG B 1 3 ? 43.438 -15.445 -15.938 1 31.05 3 ARG B O 1
ATOM 1671 N N . ILE B 1 4 ? 42.688 -16.406 -17.797 1 30.12 4 ILE B N 1
ATOM 1672 C CA . ILE B 1 4 ? 41.594 -15.422 -17.875 1 30.12 4 ILE B CA 1
ATOM 1673 C C . ILE B 1 4 ? 40.5 -15.781 -16.859 1 30.12 4 ILE B C 1
ATOM 1675 O O . ILE B 1 4 ? 39.781 -14.898 -16.375 1 30.12 4 ILE B O 1
ATOM 1679 N N . THR B 1 5 ? 40.406 -17 -16.5 1 35.03 5 THR B N 1
ATOM 1680 C CA . THR B 1 5 ? 39.406 -17.422 -15.539 1 35.03 5 THR B CA 1
ATOM 1681 C C . THR B 1 5 ? 39.719 -16.922 -14.141 1 35.03 5 THR B C 1
ATOM 1683 O O . THR B 1 5 ? 38.812 -16.578 -13.375 1 35.03 5 THR B O 1
ATOM 1686 N N . GLY B 1 6 ? 41 -16.875 -13.812 1 34.5 6 GLY B N 1
ATOM 1687 C CA . GLY B 1 6 ? 41.438 -16.453 -12.492 1 34.5 6 GLY B CA 1
ATOM 1688 C C . GLY B 1 6 ? 41.188 -14.977 -12.227 1 34.5 6 GLY B C 1
ATOM 1689 O O . GLY B 1 6 ? 41 -14.562 -11.086 1 34.5 6 GLY B O 1
ATOM 1690 N N . ILE B 1 7 ? 41.5 -14.109 -13.219 1 32.41 7 ILE B N 1
ATOM 1691 C CA . ILE B 1 7 ? 41.344 -12.672 -13.031 1 32.41 7 ILE B CA 1
ATOM 1692 C C . ILE B 1 7 ? 39.844 -12.32 -12.914 1 32.41 7 ILE B C 1
ATOM 1694 O O . ILE B 1 7 ? 39.469 -11.445 -12.133 1 32.41 7 ILE B O 1
ATOM 1698 N N . VAL B 1 8 ? 38.906 -12.93 -13.656 1 31.86 8 VAL B N 1
ATOM 1699 C CA . VAL B 1 8 ? 37.469 -12.703 -13.531 1 31.86 8 VAL B CA 1
ATOM 1700 C C . VAL B 1 8 ? 37 -13.156 -12.156 1 31.86 8 VAL B C 1
ATOM 1702 O O . VAL B 1 8 ? 36.156 -12.508 -11.547 1 31.86 8 VAL B O 1
ATOM 1705 N N . GLU B 1 9 ? 37.5 -14.266 -11.703 1 32.22 9 GLU B N 1
ATOM 1706 C CA . GLU B 1 9 ? 37.156 -14.711 -10.359 1 32.22 9 GLU B CA 1
ATOM 1707 C C . GLU B 1 9 ? 37.656 -13.734 -9.297 1 32.22 9 GLU B C 1
ATOM 1709 O O . GLU B 1 9 ? 36.969 -13.461 -8.32 1 32.22 9 GLU B O 1
ATOM 1714 N N . LYS B 1 10 ? 38.844 -13.219 -9.398 1 36.91 10 LYS B N 1
ATOM 1715 C CA . LYS B 1 10 ? 39.344 -12.258 -8.414 1 36.91 10 LYS B CA 1
ATOM 1716 C C . LYS B 1 10 ? 38.594 -10.93 -8.523 1 36.91 10 LYS B C 1
ATOM 1718 O O . LYS B 1 10 ? 38.406 -10.234 -7.523 1 36.91 10 LYS B O 1
ATOM 1723 N N . ALA B 1 11 ? 38.406 -10.398 -9.68 1 32.06 11 ALA B N 1
ATOM 1724 C CA . ALA B 1 11 ? 37.656 -9.172 -9.883 1 32.06 11 ALA B CA 1
ATOM 1725 C C . ALA B 1 11 ? 36.188 -9.336 -9.422 1 32.06 11 ALA B C 1
ATOM 1727 O O . ALA B 1 11 ? 35.625 -8.43 -8.82 1 32.06 11 ALA B O 1
ATOM 1728 N N . TYR B 1 12 ? 35.594 -10.539 -9.656 1 36.78 12 TYR B N 1
ATOM 1729 C CA . TYR B 1 12 ? 34.281 -10.945 -9.133 1 36.78 12 TYR B CA 1
ATOM 1730 C C . TYR B 1 12 ? 34.312 -11.047 -7.609 1 36.78 12 TYR B C 1
ATOM 1732 O O . TYR B 1 12 ? 33.375 -10.648 -6.93 1 36.78 12 TYR B O 1
ATOM 1740 N N . ALA B 1 13 ? 35.281 -11.68 -7.109 1 39.19 13 ALA B N 1
ATOM 1741 C CA . ALA B 1 13 ? 35.5 -11.734 -5.664 1 39.19 13 ALA B CA 1
ATOM 1742 C C . ALA B 1 13 ? 35.75 -10.336 -5.102 1 39.19 13 ALA B C 1
ATOM 1744 O O . ALA B 1 13 ? 35.281 -10 -4.016 1 39.19 13 ALA B O 1
ATOM 1745 N N . SER B 1 14 ? 36.5 -9.578 -5.734 1 40.44 14 SER B N 1
ATOM 1746 C CA . SER B 1 14 ? 36.781 -8.211 -5.285 1 40.44 14 SER B CA 1
ATOM 1747 C C . SER B 1 14 ? 35.531 -7.336 -5.418 1 40.44 14 SER B C 1
ATOM 1749 O O . SER B 1 14 ? 35.219 -6.543 -4.523 1 40.44 14 SER B O 1
ATOM 1751 N N . ASP B 1 15 ? 34.844 -7.434 -6.555 1 40.72 15 ASP B N 1
ATOM 1752 C CA . ASP B 1 15 ? 33.625 -6.648 -6.766 1 40.72 15 ASP B CA 1
ATOM 1753 C C . ASP B 1 15 ? 32.5 -7.117 -5.855 1 40.72 15 ASP B C 1
ATOM 1755 O O . ASP B 1 15 ? 31.703 -6.305 -5.363 1 40.72 15 ASP B O 1
ATOM 1759 N N . HIS B 1 16 ? 32.406 -8.438 -5.637 1 42.22 16 HIS B N 1
ATOM 1760 C CA . HIS B 1 16 ? 31.5 -8.906 -4.59 1 42.22 16 HIS B CA 1
ATOM 1761 C C . HIS B 1 16 ? 31.906 -8.367 -3.225 1 42.22 16 HIS B C 1
ATOM 1763 O O . HIS B 1 16 ? 31.062 -8.055 -2.391 1 42.22 16 HIS B O 1
ATOM 1769 N N . LYS B 1 17 ? 33.156 -8.242 -3.045 1 46.19 17 LYS B N 1
ATOM 1770 C CA . LYS B 1 17 ? 33.625 -7.672 -1.788 1 46.19 17 LYS B CA 1
ATOM 1771 C C . LYS B 1 17 ? 33.312 -6.184 -1.699 1 46.19 17 LYS B C 1
ATOM 1773 O O . LYS B 1 17 ? 32.906 -5.691 -0.64 1 46.19 17 LYS B O 1
ATOM 1778 N N . LEU B 1 18 ? 33.469 -5.543 -2.807 1 45.19 18 LEU B N 1
ATOM 1779 C CA . LEU B 1 18 ? 33.156 -4.117 -2.805 1 45.19 18 LEU B CA 1
ATOM 1780 C C . LEU B 1 18 ? 31.656 -3.891 -2.641 1 45.19 18 LEU B C 1
ATOM 1782 O O . LEU B 1 18 ? 31.234 -2.992 -1.906 1 45.19 18 LEU B O 1
ATOM 1786 N N . TRP B 1 19 ? 30.797 -4.668 -3.451 1 42.19 19 TRP B N 1
ATOM 1787 C CA . TRP B 1 19 ? 29.344 -4.578 -3.266 1 42.19 19 TRP B CA 1
ATOM 1788 C C . TRP B 1 19 ? 28.969 -4.941 -1.837 1 42.19 19 TRP B C 1
ATOM 1790 O O . TRP B 1 19 ? 28.125 -4.266 -1.226 1 42.19 19 TRP B O 1
ATOM 1800 N N . ALA B 1 20 ? 29.562 -6.012 -1.41 1 46.75 20 ALA B N 1
ATOM 1801 C CA . ALA B 1 20 ? 29.359 -6.367 -0.009 1 46.75 20 ALA B CA 1
ATOM 1802 C C . ALA B 1 20 ? 29.891 -5.277 0.919 1 46.75 20 ALA B C 1
ATOM 1804 O O . ALA B 1 20 ? 29.25 -4.945 1.922 1 46.75 20 ALA B O 1
ATOM 1805 N N . THR B 1 21 ? 30.953 -4.762 0.541 1 45.94 21 THR B N 1
ATOM 1806 C CA . THR B 1 21 ? 31.516 -3.684 1.345 1 45.94 21 THR B CA 1
ATOM 1807 C C . THR B 1 21 ? 30.625 -2.439 1.276 1 45.94 21 THR B C 1
ATOM 1809 O O . THR B 1 21 ? 30.422 -1.768 2.287 1 45.94 21 THR B O 1
ATOM 1812 N N . ARG B 1 22 ? 30.188 -2.037 0.082 1 47.28 22 ARG B N 1
ATOM 1813 C CA . ARG B 1 22 ? 29.281 -0.906 -0.05 1 47.28 22 ARG B CA 1
ATOM 1814 C C . ARG B 1 22 ? 27.969 -1.174 0.682 1 47.28 22 ARG B C 1
ATOM 1816 O O . ARG B 1 22 ? 27.406 -0.275 1.315 1 47.28 22 ARG B O 1
ATOM 1823 N N . LEU B 1 23 ? 27.594 -2.412 0.501 1 50.72 23 LEU B N 1
ATOM 1824 C CA . LEU B 1 23 ? 26.422 -2.805 1.274 1 50.72 23 LEU B CA 1
ATOM 1825 C C . LEU B 1 23 ? 26.688 -2.682 2.771 1 50.72 23 LEU B C 1
ATOM 1827 O O . LEU B 1 23 ? 25.844 -2.176 3.518 1 50.72 23 LEU B O 1
ATOM 1831 N N . LEU B 1 24 ? 27.891 -3.061 3.145 1 49.62 24 LEU B N 1
ATOM 1832 C CA . LEU B 1 24 ? 28.25 -2.998 4.559 1 49.62 24 LEU B CA 1
ATOM 1833 C C . LEU B 1 24 ? 28.391 -1.552 5.016 1 49.62 24 LEU B C 1
ATOM 1835 O O . LEU B 1 24 ? 27.922 -1.186 6.098 1 49.62 24 LEU B O 1
ATOM 1839 N N . VAL B 1 25 ? 29.125 -0.773 4.188 1 49.75 25 VAL B N 1
ATOM 1840 C CA . VAL B 1 25 ? 29.281 0.635 4.531 1 49.75 25 VAL B CA 1
ATOM 1841 C C . VAL B 1 25 ? 27.922 1.324 4.566 1 49.75 25 VAL B C 1
ATOM 1843 O O . VAL B 1 25 ? 27.641 2.113 5.469 1 49.75 25 VAL B O 1
ATOM 1846 N N . GLY B 1 26 ? 27.125 0.995 3.588 1 56.69 26 GLY B N 1
ATOM 1847 C CA . GLY B 1 26 ? 25.766 1.526 3.572 1 56.69 26 GLY B CA 1
ATOM 1848 C C . GLY B 1 26 ? 24.969 1.148 4.801 1 56.69 26 GLY B C 1
ATOM 1849 O O . GLY B 1 26 ? 24.25 1.984 5.367 1 56.69 26 GLY B O 1
ATOM 1850 N N . GLN B 1 27 ? 25.219 0.015 5.199 1 60.03 27 GLN B N 1
ATOM 1851 C CA . GLN B 1 27 ? 24.547 -0.464 6.395 1 60.03 27 GLN B CA 1
ATOM 1852 C C . GLN B 1 27 ? 25.047 0.253 7.645 1 60.03 27 GLN B C 1
ATOM 1854 O O . GLN B 1 27 ? 24.266 0.604 8.523 1 60.03 27 GLN B O 1
ATOM 1859 N N . ILE B 1 28 ? 26.344 0.41 7.777 1 55.22 28 ILE B N 1
ATOM 1860 C CA . ILE B 1 28 ? 26.938 1.09 8.93 1 55.22 28 ILE B CA 1
ATOM 1861 C C . ILE B 1 28 ? 26.438 2.531 8.984 1 55.22 28 ILE B C 1
ATOM 1863 O O . ILE B 1 28 ? 26.062 3.018 10.055 1 55.22 28 ILE B O 1
ATOM 1867 N N . ILE B 1 29 ? 26.422 3.129 7.859 1 61.75 29 ILE B N 1
ATOM 1868 C CA . ILE B 1 29 ? 25.984 4.516 7.797 1 61.75 29 ILE B CA 1
ATOM 1869 C C . ILE B 1 29 ? 24.5 4.602 8.18 1 61.75 29 ILE B C 1
ATOM 1871 O O . ILE B 1 29 ? 24.094 5.504 8.914 1 61.75 29 ILE B O 1
ATOM 1875 N N . SER B 1 30 ? 23.891 3.59 7.699 1 67 30 SER B N 1
ATOM 1876 C CA . SER B 1 30 ? 22.469 3.566 8.023 1 67 30 SER B CA 1
ATOM 1877 C C . SER B 1 30 ? 22.25 3.357 9.523 1 67 30 SER B C 1
ATOM 1879 O O . SER B 1 30 ? 21.406 4.031 10.133 1 67 30 SER B O 1
ATOM 1881 N N . LYS B 1 31 ? 23 2.553 10.188 1 69.06 31 LYS B N 1
ATOM 1882 C CA . LYS B 1 31 ? 22.875 2.295 11.617 1 69.06 31 LYS B CA 1
ATOM 1883 C C . LYS B 1 31 ? 23.25 3.527 12.438 1 69.06 31 LYS B C 1
ATOM 1885 O O . LYS B 1 31 ? 22.609 3.828 13.445 1 69.06 31 LYS B O 1
ATOM 1890 N N . LEU B 1 32 ? 24.25 4.18 12.086 1 67.81 32 LEU B N 1
ATOM 1891 C CA . LEU B 1 32 ? 24.672 5.387 12.781 1 67.81 32 LEU B CA 1
ATOM 1892 C C . LEU B 1 32 ? 23.609 6.48 12.664 1 67.81 32 LEU B C 1
ATOM 1894 O O . LEU B 1 32 ? 23.312 7.172 13.641 1 67.81 32 LEU B O 1
ATOM 1898 N N . LYS B 1 33 ? 23.188 6.566 11.445 1 70.12 33 LYS B N 1
ATOM 1899 C CA . LYS B 1 33 ? 22.094 7.52 11.227 1 70.12 33 LYS B CA 1
ATOM 1900 C C . LYS B 1 33 ? 20.891 7.203 12.117 1 70.12 33 LYS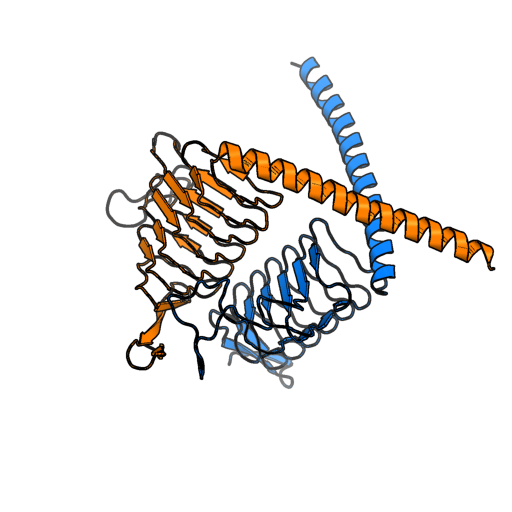 B C 1
ATOM 1902 O O . LYS B 1 33 ? 20.344 8.094 12.766 1 70.12 33 LYS B O 1
ATOM 1907 N N . ASP B 1 34 ? 20.594 5.992 12.234 1 76.31 34 ASP B N 1
ATOM 1908 C CA . ASP B 1 34 ? 19.438 5.578 13.023 1 76.31 34 ASP B CA 1
ATOM 1909 C C . ASP B 1 34 ? 19.672 5.828 14.516 1 76.31 34 ASP B C 1
ATOM 1911 O O . ASP B 1 34 ? 18.75 6.227 15.234 1 76.31 34 ASP B O 1
ATOM 1915 N N . SER B 1 35 ? 20.828 5.574 14.938 1 67.69 35 SER B N 1
ATOM 1916 C CA . SER B 1 35 ? 21.172 5.82 16.328 1 67.69 35 SER B CA 1
ATOM 1917 C C . SER B 1 35 ? 21.047 7.301 16.688 1 67.69 35 SER B C 1
ATOM 1919 O O . SER B 1 35 ? 20.516 7.652 17.734 1 67.69 35 SER B O 1
ATOM 1921 N N . VAL B 1 36 ? 21.484 8.125 15.844 1 71.12 36 VAL B N 1
ATOM 1922 C CA . VAL B 1 36 ? 21.438 9.57 16.078 1 71.12 36 VAL B CA 1
ATOM 1923 C C . VAL B 1 36 ? 19.969 10.031 16.094 1 71.12 36 VAL B C 1
ATOM 1925 O O . VAL B 1 36 ? 19.562 10.789 16.969 1 71.12 36 VAL B O 1
ATOM 1928 N N . LEU B 1 37 ? 19.312 9.492 15.156 1 75.19 37 LEU B N 1
ATOM 1929 C CA . LEU B 1 37 ? 17.906 9.859 15.078 1 75.19 37 LEU B CA 1
ATOM 1930 C C . LEU B 1 37 ? 17.141 9.359 16.312 1 75.19 37 LEU B C 1
ATOM 1932 O O . LEU B 1 37 ? 16.25 10.047 16.812 1 75.19 37 LEU B O 1
ATOM 1936 N N . SER B 1 38 ? 17.484 8.25 16.781 1 77.31 38 SER B N 1
ATOM 1937 C CA . SER B 1 38 ? 16.875 7.699 17.969 1 77.31 38 SER B CA 1
ATOM 1938 C C . SER B 1 38 ? 17.109 8.609 19.188 1 77.31 38 SER B C 1
ATOM 1940 O O . SER B 1 38 ? 16.203 8.773 20.016 1 77.31 38 SER B O 1
ATOM 1942 N N . GLN B 1 39 ? 18.172 9.109 19.234 1 73.31 39 GLN B N 1
ATOM 1943 C CA . GLN B 1 39 ? 18.5 10.008 20.328 1 73.31 39 GLN B CA 1
ATOM 1944 C C . GLN B 1 39 ? 17.766 11.344 20.188 1 73.31 39 GLN B C 1
ATOM 1946 O O . GLN B 1 39 ? 17.219 11.859 21.156 1 73.31 39 GLN B O 1
ATOM 1951 N N . ILE B 1 40 ? 17.781 11.773 19.031 1 74.56 40 ILE B N 1
ATOM 1952 C CA . ILE B 1 40 ? 17.156 13.07 18.766 1 74.56 40 ILE B CA 1
ATOM 1953 C C . ILE B 1 40 ? 15.664 13 19.078 1 74.56 40 ILE B C 1
ATOM 1955 O O . ILE B 1 40 ? 15.109 13.914 19.688 1 74.56 40 ILE B O 1
ATOM 1959 N N . PHE B 1 41 ? 15.156 11.898 18.703 1 82.31 41 PHE B N 1
ATOM 1960 C CA . PHE B 1 41 ? 13.711 11.773 18.859 1 82.31 41 PHE B CA 1
ATOM 1961 C C . PHE B 1 41 ? 13.359 11.055 20.156 1 82.31 41 PHE B C 1
ATOM 1963 O O . PHE B 1 41 ? 12.188 10.812 20.438 1 82.31 41 PHE B O 1
ATOM 1970 N N . HIS B 1 42 ? 14.375 10.633 20.891 1 86.31 42 HIS B N 1
ATOM 1971 C CA . HIS B 1 42 ? 14.18 9.852 22.109 1 86.31 42 HIS B CA 1
ATOM 1972 C C . HIS B 1 42 ? 13.32 8.617 21.844 1 86.31 42 HIS B C 1
ATOM 1974 O O . HIS B 1 42 ? 12.375 8.344 22.578 1 86.31 42 HIS B O 1
ATOM 1980 N N . ALA B 1 43 ? 13.562 8.109 20.75 1 85.88 43 ALA B N 1
ATOM 1981 C CA . ALA B 1 43 ? 12.852 6.914 20.297 1 85.88 43 ALA B CA 1
ATOM 1982 C C . ALA B 1 43 ? 13.805 5.734 20.141 1 85.88 43 ALA B C 1
ATOM 1984 O O . ALA B 1 43 ? 14.43 5.574 19.078 1 85.88 43 ALA B O 1
ATOM 1985 N N . PRO B 1 44 ? 13.852 4.887 21.188 1 88.12 44 PRO B N 1
ATOM 1986 C CA . PRO B 1 44 ? 14.781 3.756 21.094 1 88.12 44 PRO B CA 1
ATOM 1987 C C . PRO B 1 44 ? 14.445 2.812 19.938 1 88.12 44 PRO B C 1
ATOM 1989 O O . PRO B 1 44 ? 13.266 2.521 19.703 1 88.12 44 PRO B O 1
ATOM 1992 N N . GLN B 1 45 ? 15.453 2.471 19.203 1 91 45 GLN B N 1
ATOM 1993 C CA . GLN B 1 45 ? 15.344 1.483 18.125 1 91 45 GLN B CA 1
ATOM 1994 C C . GLN B 1 45 ? 14.57 2.045 16.938 1 91 45 GLN B C 1
ATOM 1996 O O . GLN B 1 45 ? 13.859 1.309 16.25 1 91 45 GLN B O 1
ATOM 2001 N N . LEU B 1 46 ? 14.594 3.322 16.75 1 90.81 46 LEU B N 1
ATOM 2002 C CA . LEU B 1 46 ? 14.008 3.955 15.578 1 90.81 46 LEU B CA 1
ATOM 2003 C C . LEU B 1 46 ? 14.828 3.645 14.328 1 90.81 46 LEU B C 1
ATOM 2005 O O . LEU B 1 46 ? 16.047 3.816 14.32 1 90.81 46 LEU B O 1
ATOM 2009 N N . HIS B 1 47 ? 14.156 3.09 13.344 1 91.75 47 HIS B N 1
ATOM 2010 C CA . HIS B 1 47 ? 14.781 2.863 12.047 1 91.75 47 HIS B CA 1
ATOM 2011 C C . HIS B 1 47 ? 14.102 3.682 10.953 1 91.75 47 HIS B C 1
ATOM 2013 O O . HIS B 1 47 ? 12.906 3.512 10.695 1 91.75 47 HIS B O 1
ATOM 2019 N N . LEU B 1 48 ? 14.852 4.523 10.297 1 90.62 48 LEU B N 1
ATOM 2020 C CA . LEU B 1 48 ? 14.367 5.309 9.164 1 90.62 48 LEU B CA 1
ATOM 2021 C C . LEU B 1 48 ? 15.117 4.941 7.887 1 90.62 48 LEU B C 1
ATOM 2023 O O . LEU B 1 48 ? 16.297 5.242 7.746 1 90.62 48 LEU B O 1
ATOM 2027 N N . GLY B 1 49 ? 14.344 4.352 6.965 1 87.62 49 GLY B N 1
ATOM 2028 C CA . GLY B 1 49 ? 14.961 3.977 5.703 1 87.62 49 GLY B CA 1
ATOM 2029 C C . GLY B 1 49 ? 15.328 5.168 4.84 1 87.62 49 GLY B C 1
ATOM 2030 O O . GLY B 1 49 ? 15.062 6.316 5.211 1 87.62 49 GLY B O 1
ATOM 2031 N N . SER B 1 50 ? 15.883 4.922 3.725 1 84.44 50 SER B N 1
ATOM 2032 C CA . SER B 1 50 ? 16.406 5.973 2.854 1 84.44 50 SER B CA 1
ATOM 2033 C C . SER B 1 50 ? 15.273 6.828 2.289 1 84.44 50 SER B C 1
ATOM 2035 O O . SER B 1 50 ? 14.133 6.375 2.197 1 84.44 50 SER B O 1
ATOM 2037 N N . GLY B 1 51 ? 15.547 8.078 1.999 1 88.12 51 GLY B N 1
ATOM 2038 C CA . GLY B 1 51 ? 14.648 8.945 1.256 1 88.12 51 GLY B CA 1
ATOM 2039 C C . GLY B 1 51 ? 13.594 9.602 2.129 1 88.12 51 GLY B C 1
ATOM 2040 O O . GLY B 1 51 ? 12.641 10.195 1.621 1 88.12 51 GLY B O 1
ATOM 2041 N N . SER B 1 52 ? 13.805 9.516 3.418 1 89 52 SER B N 1
ATOM 2042 C CA . SER B 1 52 ? 12.789 10.055 4.316 1 89 52 SER B CA 1
ATOM 2043 C C . SER B 1 52 ? 12.953 11.555 4.5 1 89 52 SER B C 1
ATOM 2045 O O . SER B 1 52 ? 14.078 12.062 4.527 1 89 52 SER B O 1
ATOM 2047 N N . THR B 1 53 ? 11.828 12.273 4.562 1 91.62 53 THR B N 1
ATOM 2048 C CA . THR B 1 53 ? 11.766 13.711 4.809 1 91.62 53 THR B CA 1
ATOM 2049 C C . THR B 1 53 ? 10.883 14.023 6.012 1 91.62 53 THR B C 1
ATOM 2051 O O . THR B 1 53 ? 9.727 13.594 6.062 1 91.62 53 THR B O 1
ATOM 2054 N N . ILE B 1 54 ? 11.43 14.766 6.984 1 92.5 54 ILE B N 1
ATOM 2055 C CA . ILE B 1 54 ? 10.688 15.156 8.18 1 92.5 54 ILE B CA 1
ATOM 2056 C C . ILE B 1 54 ? 10.727 16.672 8.344 1 92.5 54 ILE B C 1
ATOM 2058 O O . ILE B 1 54 ? 11.805 17.266 8.445 1 92.5 54 ILE B O 1
ATOM 2062 N N . ARG B 1 55 ? 9.555 17.25 8.312 1 92.38 55 ARG B N 1
ATOM 2063 C CA . ARG B 1 55 ? 9.406 18.688 8.516 1 92.38 55 ARG B CA 1
ATOM 2064 C C . ARG B 1 55 ? 8.57 18.984 9.758 1 92.38 55 ARG B C 1
ATOM 2066 O O . ARG B 1 55 ? 7.484 18.422 9.93 1 92.38 55 ARG B O 1
ATOM 2073 N N . GLY B 1 56 ? 9.055 19.875 10.625 1 92.81 56 GLY B N 1
ATOM 2074 C CA . GLY B 1 56 ? 8.367 20.188 11.875 1 92.81 56 GLY B CA 1
ATOM 2075 C C . GLY B 1 56 ? 8.633 19.172 12.969 1 92.81 56 GLY B C 1
ATOM 2076 O O . GLY B 1 56 ? 7.715 18.766 13.688 1 92.81 56 GLY B O 1
ATOM 2077 N N . SER B 1 57 ? 9.914 18.812 13.125 1 90.62 57 SER B N 1
ATOM 2078 C CA . SER B 1 57 ? 10.344 17.719 13.977 1 90.62 57 SER B CA 1
ATOM 2079 C C . SER B 1 57 ? 9.969 17.969 15.438 1 90.62 57 SER B C 1
ATOM 2081 O O . SER B 1 57 ? 9.719 17.031 16.188 1 90.62 57 SER B O 1
ATOM 2083 N N . LYS B 1 58 ? 9.859 19.219 15.82 1 91.06 58 LYS B N 1
ATOM 2084 C CA . LYS B 1 58 ? 9.555 19.547 17.203 1 91.06 58 LYS B CA 1
ATOM 2085 C C . LYS B 1 58 ? 8.133 19.109 17.578 1 91.06 58 LYS B C 1
ATOM 2087 O O . LYS B 1 58 ? 7.805 18.969 18.75 1 91.06 58 LYS B O 1
ATOM 2092 N N . CYS B 1 59 ? 7.336 18.891 16.531 1 96 59 CYS B N 1
ATOM 2093 C CA . CYS B 1 59 ? 5.93 18.562 16.75 1 96 59 CYS B CA 1
ATOM 2094 C C . CYS B 1 59 ? 5.668 17.094 16.516 1 96 59 CYS B C 1
ATOM 2096 O O . CYS B 1 59 ? 4.516 16.672 16.422 1 96 59 CYS B O 1
ATOM 2098 N N . ILE B 1 60 ? 6.77 16.344 16.422 1 95.56 60 ILE B N 1
ATOM 2099 C CA . ILE B 1 60 ? 6.633 14.93 16.062 1 95.56 60 ILE B CA 1
ATOM 2100 C C . ILE B 1 60 ? 7.273 14.055 17.141 1 95.56 60 ILE B C 1
ATOM 2102 O O . ILE B 1 60 ? 8.383 14.336 17.594 1 95.56 60 ILE B O 1
ATOM 2106 N N . SER B 1 61 ? 6.562 13.047 17.562 1 96.94 61 SER B N 1
ATOM 2107 C CA . SER B 1 61 ? 7.09 12.094 18.531 1 96.94 61 SER B CA 1
ATOM 2108 C C . SER B 1 61 ? 7 10.664 18.016 1 96.94 61 SER B C 1
ATOM 2110 O O . SER B 1 61 ? 6.02 10.297 17.375 1 96.94 61 SER B O 1
ATOM 2112 N N . PHE B 1 62 ? 7.996 9.906 18.297 1 96.75 62 PHE B N 1
ATOM 2113 C CA . PHE B 1 62 ? 8.062 8.484 17.969 1 96.75 62 PHE B CA 1
ATOM 2114 C C . PHE B 1 62 ? 8.172 7.641 19.234 1 96.75 62 PHE B C 1
ATOM 2116 O O . PHE B 1 62 ? 8.875 8.008 20.172 1 96.75 62 PHE B O 1
ATOM 2123 N N . GLY B 1 63 ? 7.445 6.484 19.172 1 97.12 63 GLY B N 1
ATOM 2124 C CA . GLY B 1 63 ? 7.641 5.488 20.203 1 97.12 63 GLY B CA 1
ATOM 2125 C C . GLY B 1 63 ? 8.836 4.586 19.953 1 97.12 63 GLY B C 1
ATOM 2126 O O . GLY B 1 63 ? 9.602 4.816 19.016 1 97.12 63 GLY B O 1
ATOM 2127 N N . CYS B 1 64 ? 8.906 3.594 20.797 1 96.06 64 CYS B N 1
ATOM 2128 C CA . CYS B 1 64 ? 9.984 2.621 20.688 1 96.06 64 CYS B CA 1
ATOM 2129 C C . CYS B 1 64 ? 9.742 1.669 19.516 1 96.06 64 CYS B C 1
ATOM 2131 O O . CYS B 1 64 ? 8.609 1.267 19.266 1 96.06 64 CYS B O 1
ATOM 2133 N N . GLY B 1 65 ? 10.805 1.373 18.812 1 95.94 65 GLY B N 1
ATOM 2134 C CA . GLY B 1 65 ? 10.758 0.288 17.844 1 95.94 65 GLY B CA 1
ATOM 2135 C C . GLY B 1 65 ? 10.016 0.654 16.578 1 95.94 65 GLY B C 1
ATOM 2136 O O . GLY B 1 65 ? 9.492 -0.22 15.875 1 95.94 65 GLY B O 1
ATOM 2137 N N . VAL B 1 66 ? 9.938 1.906 16.297 1 96.81 66 VAL B N 1
ATOM 2138 C CA . VAL B 1 66 ? 9.32 2.34 15.055 1 96.81 66 VAL B CA 1
ATOM 2139 C C . VAL B 1 66 ? 10.234 2.002 13.883 1 96.81 66 VAL B C 1
ATOM 2141 O O . VAL B 1 66 ? 11.453 2.191 13.961 1 96.81 66 VAL B O 1
ATOM 2144 N N . TYR B 1 67 ? 9.594 1.449 12.836 1 96.5 67 TYR B N 1
ATOM 2145 C CA . TYR B 1 67 ? 10.352 1.019 11.672 1 96.5 67 TYR B CA 1
ATOM 2146 C C . TYR B 1 67 ? 9.789 1.634 10.398 1 96.5 67 TYR B C 1
ATOM 2148 O O . TYR B 1 67 ? 8.594 1.525 10.125 1 96.5 67 TYR B O 1
ATOM 2156 N N . VAL B 1 68 ? 10.672 2.275 9.641 1 95.31 68 VAL B N 1
ATOM 2157 C CA . VAL B 1 68 ? 10.305 2.855 8.352 1 95.31 68 VAL B CA 1
ATOM 2158 C C . VAL B 1 68 ? 11.156 2.238 7.246 1 95.31 68 VAL B C 1
ATOM 2160 O O . VAL B 1 68 ? 12.391 2.301 7.293 1 95.31 68 VAL B O 1
ATOM 2163 N N . THR B 1 69 ? 10.438 1.699 6.227 1 94.75 69 THR B N 1
ATOM 2164 C CA . THR B 1 69 ? 11.164 1.061 5.133 1 94.75 69 THR B CA 1
ATOM 2165 C C . THR B 1 69 ? 11.914 2.098 4.305 1 94.75 69 THR B C 1
ATOM 2167 O O . THR B 1 69 ? 13.141 2.025 4.172 1 94.75 69 THR B O 1
ATOM 2170 N N . SER B 1 70 ? 11.156 3.059 3.746 1 91.44 70 SER B N 1
ATOM 2171 C CA . SER B 1 70 ? 11.828 4.082 2.949 1 91.44 70 SER B CA 1
ATOM 2172 C C . SER B 1 70 ? 10.859 5.188 2.545 1 91.44 70 SER B C 1
ATOM 2174 O O . SER B 1 70 ? 9.641 5.012 2.615 1 91.44 70 SER B O 1
ATOM 2176 N N . ASN B 1 71 ? 11.398 6.344 2.236 1 94.56 71 ASN B N 1
ATOM 2177 C CA . ASN B 1 71 ? 10.711 7.457 1.588 1 94.56 71 ASN B CA 1
ATOM 2178 C C . ASN B 1 71 ? 9.547 7.965 2.43 1 94.56 71 ASN B C 1
ATOM 2180 O O . ASN B 1 71 ? 8.492 8.305 1.895 1 94.56 71 ASN B O 1
ATOM 2184 N N . LEU B 1 72 ? 9.766 7.984 3.74 1 95.81 72 LEU B N 1
ATOM 2185 C CA . LEU B 1 72 ? 8.781 8.594 4.629 1 95.81 72 LEU B CA 1
ATOM 2186 C C . LEU B 1 72 ? 8.75 10.109 4.449 1 95.81 72 LEU B C 1
ATOM 2188 O O . LEU B 1 72 ? 9.805 10.75 4.355 1 95.81 72 LEU B O 1
ATOM 2192 N N . TRP B 1 73 ? 7.566 10.656 4.285 1 97.38 73 TRP B N 1
ATOM 2193 C CA . TRP B 1 73 ? 7.375 12.109 4.266 1 97.38 73 TRP B CA 1
ATOM 2194 C C . TRP B 1 73 ? 6.445 12.547 5.391 1 97.38 73 TRP B C 1
ATOM 2196 O O . TRP B 1 73 ? 5.223 12.414 5.281 1 97.38 73 TRP B O 1
ATOM 2206 N N . LEU B 1 74 ? 7 13.062 6.48 1 97.19 74 LEU B N 1
ATOM 2207 C CA . LEU B 1 74 ? 6.258 13.609 7.613 1 97.19 74 LEU B CA 1
ATOM 2208 C C . LEU B 1 74 ? 6.297 15.141 7.602 1 97.19 74 LEU B C 1
ATOM 2210 O O . LEU B 1 74 ? 7.375 15.734 7.594 1 97.19 74 LEU B O 1
ATOM 2214 N N . GLU B 1 75 ? 5.094 15.703 7.656 1 97.25 75 GLU B N 1
ATOM 2215 C CA . GLU B 1 75 ? 5.039 17.156 7.621 1 97.25 75 GLU B CA 1
ATOM 2216 C C . GLU B 1 75 ? 4.074 17.703 8.672 1 97.25 75 GLU B C 1
ATOM 2218 O O . GLU B 1 75 ? 2.855 17.547 8.547 1 97.25 75 GLU B O 1
ATOM 2223 N N . ALA B 1 76 ? 4.598 18.297 9.727 1 97.31 76 ALA B N 1
ATOM 2224 C CA . ALA B 1 76 ? 3.832 19.094 10.688 1 97.31 76 ALA B CA 1
ATOM 2225 C C . ALA B 1 76 ? 3.732 20.547 10.242 1 97.31 76 ALA B C 1
ATOM 2227 O O . ALA B 1 76 ? 4.707 21.297 10.328 1 97.31 76 ALA B O 1
ATOM 2228 N N . VAL B 1 77 ? 2.564 20.922 9.875 1 97.56 77 VAL B N 1
ATOM 2229 C CA . VAL B 1 77 ? 2.369 22.219 9.242 1 97.56 77 VAL B CA 1
ATOM 2230 C C . VAL B 1 77 ? 1.941 23.25 10.281 1 97.56 77 VAL B C 1
ATOM 2232 O O . VAL B 1 77 ? 0.795 23.25 10.742 1 97.56 77 VAL B O 1
ATOM 2235 N N . SER B 1 78 ? 2.781 24.172 10.57 1 96.62 78 SER B N 1
ATOM 2236 C CA . SER B 1 78 ? 2.479 25.156 11.594 1 96.62 78 SER B CA 1
ATOM 2237 C C . SER B 1 78 ? 1.945 26.453 10.977 1 96.62 78 SER B C 1
ATOM 2239 O O . SER B 1 78 ? 1.349 27.281 11.672 1 96.62 78 SER B O 1
ATOM 2241 N N . CYS B 1 79 ? 2.273 26.594 9.656 1 95.75 79 CYS B N 1
ATOM 2242 C CA . CYS B 1 79 ? 1.819 27.797 8.969 1 95.75 79 CYS B CA 1
ATOM 2243 C C . CYS B 1 79 ? 1.474 27.5 7.512 1 95.75 79 CYS B C 1
ATOM 2245 O O . CYS B 1 79 ? 2.188 26.75 6.844 1 95.75 79 CYS B O 1
ATOM 2247 N N . TYR B 1 80 ? 0.415 28.062 7.105 1 96.06 80 TYR B N 1
ATOM 2248 C CA . TYR B 1 80 ? -0.032 27.984 5.719 1 96.06 80 TYR B CA 1
ATOM 2249 C C . TYR B 1 80 ? -0.728 29.281 5.297 1 96.06 80 TYR B C 1
ATOM 2251 O O . TYR B 1 80 ? -1.864 29.531 5.703 1 96.06 80 TYR B O 1
ATOM 2259 N N . GLY B 1 81 ? -0.035 29.953 4.457 1 92.88 81 GLY B N 1
ATOM 2260 C CA . GLY B 1 81 ? -0.557 31.281 4.215 1 92.88 81 GLY B CA 1
ATOM 2261 C C . GLY B 1 81 ? -0.709 32.094 5.484 1 92.88 81 GLY B C 1
ATOM 2262 O O . GLY B 1 81 ? 0.246 32.25 6.246 1 92.88 81 GLY B O 1
ATOM 2263 N N . GLU B 1 82 ? -1.949 32.594 5.688 1 94.31 82 GLU B N 1
ATOM 2264 C CA . GLU B 1 82 ? -2.215 33.438 6.859 1 94.31 82 GLU B CA 1
ATOM 2265 C C . GLU B 1 82 ? -2.676 32.562 8.039 1 94.31 82 GLU B C 1
ATOM 2267 O O . GLU B 1 82 ? -2.857 33.094 9.148 1 94.31 82 GLU B O 1
ATOM 2272 N N . GLN B 1 83 ? -2.777 31.266 7.828 1 96.75 83 GLN B N 1
ATOM 2273 C CA . GLN B 1 83 ? -3.244 30.375 8.883 1 96.75 83 GLN B CA 1
ATOM 2274 C C . GLN B 1 83 ? -2.082 29.875 9.742 1 96.75 83 GLN B C 1
ATOM 2276 O O . GLN B 1 83 ? -1.003 29.578 9.219 1 96.75 83 GLN B O 1
ATOM 2281 N N . ARG B 1 84 ? -2.332 29.906 11.039 1 97.5 84 ARG B N 1
ATOM 2282 C CA . ARG B 1 84 ? -1.383 29.344 11.992 1 97.5 84 ARG B CA 1
ATOM 2283 C C . ARG B 1 84 ? -1.981 28.156 12.727 1 97.5 84 ARG B C 1
ATOM 2285 O O . ARG B 1 84 ? -3.154 28.172 13.102 1 97.5 84 ARG B O 1
ATOM 2292 N N . PHE B 1 85 ? -1.03 27.078 12.781 1 97.94 85 PHE B N 1
ATOM 2293 C CA . PHE B 1 85 ? -1.508 25.859 13.398 1 97.94 85 PHE B CA 1
ATOM 2294 C C . PHE B 1 85 ? -0.538 25.375 14.477 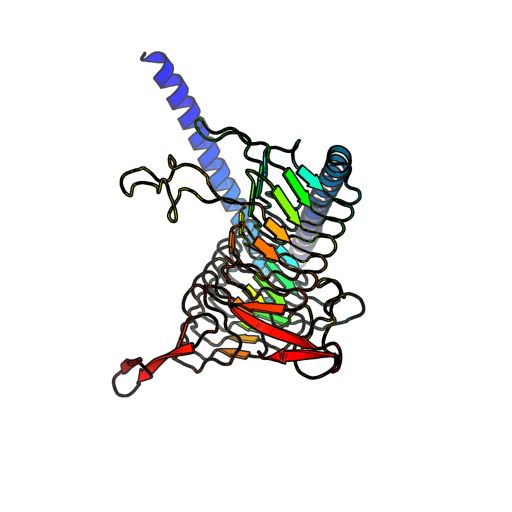1 97.94 85 PHE B C 1
ATOM 2296 O O . PHE B 1 85 ? 0.57 25.906 14.594 1 97.94 85 PHE B O 1
ATOM 2303 N N . THR B 1 86 ? -1.006 24.5 15.352 1 98.19 86 THR B N 1
ATOM 2304 C CA . THR B 1 86 ? -0.198 23.812 16.344 1 98.19 86 THR B CA 1
ATOM 2305 C C . THR B 1 86 ? -0.272 22.297 16.141 1 98.19 86 THR B C 1
ATOM 2307 O O . THR B 1 86 ? -0.883 21.594 16.953 1 98.19 86 THR B O 1
ATOM 2310 N N . PRO B 1 87 ? 0.42 21.875 15.125 1 98.56 87 PRO B N 1
ATOM 2311 C CA . PRO B 1 87 ? 0.331 20.453 14.758 1 98.56 87 PRO B CA 1
ATOM 2312 C C . PRO B 1 87 ? 1.028 19.547 15.758 1 98.56 87 PRO B C 1
ATOM 2314 O O . PRO B 1 87 ? 1.982 19.953 16.422 1 98.56 87 PRO B O 1
ATOM 2317 N N . LYS B 1 88 ? 0.511 18.312 15.867 1 98.75 88 LYS B N 1
ATOM 2318 C CA . LYS B 1 88 ? 1.108 17.25 16.672 1 98.75 88 LYS B CA 1
ATOM 2319 C C . LYS B 1 88 ? 0.978 15.891 15.992 1 98.75 88 LYS B C 1
ATOM 2321 O O . LYS B 1 88 ? -0.132 15.445 15.688 1 98.75 88 LYS B O 1
ATOM 2326 N N . ILE B 1 89 ? 2.086 15.305 15.703 1 98.62 89 ILE B N 1
ATOM 2327 C CA . ILE B 1 89 ? 2.104 13.953 15.148 1 98.62 89 ILE B CA 1
ATOM 2328 C C . ILE B 1 89 ? 2.688 12.977 16.172 1 98.62 89 ILE B C 1
ATOM 2330 O O . ILE B 1 89 ? 3.785 13.195 16.688 1 98.62 89 ILE B O 1
ATOM 2334 N N . GLU B 1 90 ? 1.978 11.938 16.469 1 98.81 90 GLU B N 1
ATOM 2335 C CA . GLU B 1 90 ? 2.424 10.922 17.422 1 98.81 90 GLU B CA 1
ATOM 2336 C C . GLU B 1 90 ? 2.412 9.531 16.797 1 98.81 90 GLU B C 1
ATOM 2338 O O . GLU B 1 90 ? 1.354 9.023 16.406 1 98.81 90 GLU B O 1
ATOM 2343 N N . ILE B 1 91 ? 3.537 8.961 16.719 1 98.75 91 ILE B N 1
ATOM 2344 C CA . ILE B 1 91 ? 3.68 7.59 16.234 1 98.75 91 ILE B CA 1
ATOM 2345 C C . ILE B 1 91 ? 4.043 6.668 17.391 1 98.75 91 ILE B C 1
ATOM 2347 O O . ILE B 1 91 ? 5.09 6.836 18.031 1 98.75 91 ILE B O 1
ATOM 2351 N N . GLY B 1 92 ? 3.229 5.637 17.578 1 98.69 92 GLY B N 1
ATOM 2352 C CA . GLY B 1 92 ? 3.35 4.789 18.766 1 98.69 92 GLY B CA 1
ATOM 2353 C C . GLY B 1 92 ? 4.398 3.705 18.609 1 98.69 92 GLY B C 1
ATOM 2354 O O . GLY B 1 92 ? 5.035 3.592 17.562 1 98.69 92 GLY B O 1
ATOM 2355 N N . ASP B 1 93 ? 4.52 2.943 19.75 1 98.56 93 ASP B N 1
ATOM 2356 C CA . ASP B 1 93 ? 5.531 1.896 19.828 1 98.56 93 ASP B CA 1
ATOM 2357 C C . ASP B 1 93 ? 5.293 0.821 18.766 1 98.56 93 ASP B C 1
ATOM 2359 O O . ASP B 1 93 ? 4.152 0.414 18.531 1 98.56 93 ASP B O 1
ATOM 2363 N N . PHE B 1 94 ? 6.355 0.434 18.062 1 98.12 94 PHE B N 1
ATOM 2364 C CA . PHE B 1 94 ? 6.379 -0.737 17.188 1 98.12 94 PHE B CA 1
ATOM 2365 C C . PHE B 1 94 ? 5.453 -0.542 16 1 98.12 94 PHE B C 1
ATOM 2367 O O . PHE B 1 94 ? 4.867 -1.504 15.5 1 98.12 94 PHE B O 1
ATOM 2374 N N . VAL B 1 95 ? 5.277 0.713 15.664 1 98.75 95 VAL B N 1
ATOM 2375 C CA . VAL B 1 95 ? 4.609 1.001 14.398 1 98.75 95 VAL B CA 1
ATOM 2376 C C . VAL B 1 95 ? 5.578 0.784 13.234 1 98.75 95 VAL B C 1
ATOM 2378 O O . VAL B 1 95 ? 6.746 1.175 13.312 1 98.75 95 VAL B O 1
ATOM 2381 N N . SER B 1 96 ? 5.086 0.088 12.227 1 98.69 96 SER B N 1
ATOM 2382 C CA . SER B 1 96 ? 5.859 -0.113 11 1 98.69 96 SER B CA 1
ATOM 2383 C C . SER B 1 96 ? 5.238 0.634 9.828 1 98.69 96 SER B C 1
ATOM 2385 O O . SER B 1 96 ? 4.043 0.484 9.547 1 98.69 96 SER B O 1
ATOM 2387 N N . LEU B 1 97 ? 6.012 1.454 9.18 1 98.56 97 LEU B N 1
ATOM 2388 C CA . LEU B 1 97 ? 5.621 2.189 7.984 1 98.56 97 LEU B CA 1
ATOM 2389 C C . LEU B 1 97 ? 6.426 1.729 6.773 1 98.56 97 LEU B C 1
ATOM 2391 O O . LEU B 1 97 ? 7.656 1.816 6.773 1 98.56 97 LEU B O 1
ATOM 2395 N N . SER B 1 98 ? 5.723 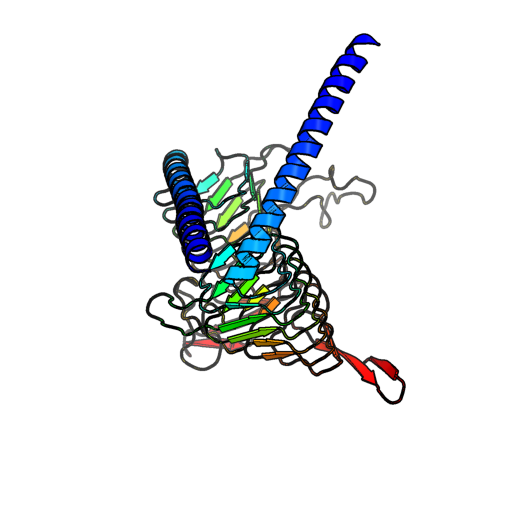1.315 5.758 1 98.06 98 SER B N 1
ATOM 2396 C CA . SER B 1 98 ? 6.406 0.806 4.57 1 98.06 98 SER B CA 1
ATOM 2397 C C . SER B 1 98 ? 6.906 1.945 3.689 1 98.06 98 SER B C 1
ATOM 2399 O O . SER B 1 98 ? 7.34 2.982 4.195 1 98.06 98 SER B O 1
ATOM 2401 N N . ASP B 1 99 ? 6.977 1.659 2.424 1 97.31 99 ASP B N 1
ATOM 2402 C CA . ASP B 1 99 ? 7.602 2.607 1.506 1 97.31 99 ASP B CA 1
ATOM 2403 C C . ASP B 1 99 ? 6.621 3.709 1.107 1 97.31 99 ASP B C 1
ATOM 2405 O O . ASP B 1 99 ? 5.473 3.43 0.75 1 97.31 99 ASP B O 1
ATOM 2409 N N . GLY B 1 100 ? 7.109 4.977 1.201 1 97.69 100 GLY B N 1
ATOM 2410 C CA . GLY B 1 100 ? 6.387 6.078 0.588 1 97.69 100 GLY B CA 1
ATOM 2411 C C . GLY B 1 100 ? 5.168 6.508 1.382 1 97.69 100 GLY B C 1
ATOM 2412 O O . GLY B 1 100 ? 4.172 6.957 0.807 1 97.69 100 GLY B O 1
ATOM 2413 N N . VAL B 1 101 ? 5.215 6.34 2.662 1 98.69 101 VAL B N 1
ATOM 2414 C CA . VAL B 1 101 ? 4.129 6.828 3.504 1 98.69 101 VAL B CA 1
ATOM 2415 C C . VAL B 1 101 ? 4.246 8.344 3.676 1 98.69 101 VAL B C 1
ATOM 2417 O O . VAL B 1 101 ? 5.344 8.867 3.885 1 98.69 101 VAL B O 1
ATOM 2420 N N . HIS B 1 102 ? 3.117 9.047 3.514 1 98.88 102 HIS B N 1
ATOM 2421 C CA . HIS B 1 102 ? 3.055 10.5 3.654 1 98.88 102 HIS B CA 1
ATOM 2422 C C . HIS B 1 102 ? 2.023 10.906 4.703 1 98.88 102 HIS B C 1
ATOM 2424 O O . HIS B 1 102 ? 0.841 10.586 4.574 1 98.88 102 HIS B O 1
ATOM 2430 N N . ILE B 1 103 ? 2.463 11.617 5.766 1 98.88 103 ILE B N 1
ATOM 2431 C CA . ILE B 1 103 ? 1.579 12.125 6.809 1 98.88 103 ILE B CA 1
ATOM 2432 C C . ILE B 1 103 ? 1.684 13.648 6.883 1 98.88 103 ILE B C 1
ATOM 2434 O O . ILE B 1 103 ? 2.777 14.195 7.047 1 98.88 103 ILE B O 1
ATOM 2438 N N . SER B 1 104 ? 0.592 14.328 6.711 1 98.81 104 SER B N 1
ATOM 2439 C CA . SER B 1 104 ? 0.498 15.781 6.82 1 98.81 104 SER B CA 1
ATOM 2440 C C . SER B 1 104 ? -0.468 16.188 7.926 1 98.81 104 SER B C 1
ATOM 2442 O O . SER B 1 104 ? -1.581 15.672 8.008 1 98.81 104 SER B O 1
ATOM 2444 N N . CYS B 1 105 ? -0.042 17.188 8.766 1 98.81 105 CYS B N 1
ATOM 2445 C CA . CYS B 1 105 ? -0.795 17.438 9.984 1 98.81 105 CYS B CA 1
ATOM 2446 C C . CYS B 1 105 ? -0.828 18.938 10.297 1 98.81 105 CYS B C 1
ATOM 2448 O O . CYS B 1 105 ? 0.213 19.594 10.312 1 98.81 105 CYS B O 1
ATOM 2450 N N . ILE B 1 106 ? -2.008 19.422 10.484 1 98.69 106 ILE B N 1
ATOM 2451 C CA . ILE B 1 106 ? -2.127 20.797 10.938 1 98.69 106 ILE B CA 1
ATOM 2452 C C . ILE B 1 106 ? -2.666 20.828 12.367 1 98.69 106 ILE B C 1
ATOM 2454 O O . ILE B 1 106 ? -2.602 21.859 13.039 1 98.69 106 ILE B O 1
ATOM 2458 N N . GLU B 1 107 ? -3.246 19.719 12.844 1 98.69 107 GLU B N 1
ATOM 2459 C CA . GLU B 1 107 ? -3.848 19.656 14.172 1 98.69 107 GLU B CA 1
ATOM 2460 C C . GLU B 1 107 ? -3.311 18.484 14.969 1 98.69 107 GLU B C 1
ATOM 2462 O O . GLU B 1 107 ? -2.359 18.625 15.734 1 98.69 107 GLU B O 1
ATOM 2467 N N . HIS B 1 108 ? -3.83 17.219 14.633 1 98.94 108 HIS B N 1
ATOM 2468 C CA . HIS B 1 108 ? -3.408 16.078 15.43 1 98.94 108 HIS B CA 1
ATOM 2469 C C . HIS B 1 108 ? -3.568 14.773 14.656 1 98.94 108 HIS B C 1
ATOM 2471 O O . HIS B 1 108 ? -4.668 14.445 14.203 1 98.94 108 HIS B O 1
ATOM 2477 N N . VAL B 1 109 ? -2.477 14.125 14.477 1 98.94 109 VAL B N 1
ATOM 2478 C CA . VAL B 1 109 ? -2.488 12.773 13.922 1 98.94 109 VAL B CA 1
ATOM 2479 C C . VAL B 1 109 ? -1.819 11.805 14.891 1 98.94 109 VAL B C 1
ATOM 2481 O O . VAL B 1 109 ? -0.67 12.016 15.289 1 98.94 109 VAL B O 1
ATOM 2484 N N . VAL B 1 110 ? -2.549 10.781 15.281 1 98.94 110 VAL B N 1
ATOM 2485 C CA . VAL B 1 110 ? -2.039 9.773 16.203 1 98.94 110 VAL B CA 1
ATOM 2486 C C . VAL B 1 110 ? -2.129 8.391 15.562 1 98.94 110 VAL B C 1
ATOM 2488 O O . VAL B 1 110 ? -3.172 8.023 15.016 1 98.94 110 VAL B O 1
ATOM 2491 N N . ILE B 1 111 ? -1.075 7.699 15.539 1 98.94 111 ILE B N 1
ATOM 2492 C CA . ILE B 1 111 ? -1.048 6.273 15.227 1 98.94 111 ILE B CA 1
ATOM 2493 C C . ILE B 1 111 ? -0.594 5.484 16.453 1 98.94 111 ILE B C 1
ATOM 2495 O O . ILE B 1 111 ? 0.553 5.609 16.891 1 98.94 111 ILE B O 1
ATOM 2499 N N . LYS B 1 112 ? -1.408 4.656 16.984 1 98.88 112 LYS B N 1
ATOM 2500 C CA . LYS B 1 112 ? -1.089 3.949 18.219 1 98.88 112 LYS B CA 1
ATOM 2501 C C . LYS B 1 112 ? -0.246 2.709 17.938 1 98.88 112 LYS B C 1
ATOM 2503 O O . LYS B 1 112 ? -0.019 2.354 16.781 1 98.88 112 LYS B O 1
ATOM 2508 N N . LYS B 1 113 ? 0.142 2.072 19.016 1 98.75 113 LYS B N 1
ATOM 2509 C CA . LYS B 1 113 ? 1.198 1.064 19 1 98.75 113 LYS B CA 1
ATOM 2510 C C . LYS B 1 113 ? 0.799 -0.147 18.172 1 98.75 113 LYS B C 1
ATOM 2512 O O . LYS B 1 113 ? -0.387 -0.458 18.047 1 98.75 113 LYS B O 1
ATOM 2517 N N . ASN B 1 114 ? 1.766 -0.763 17.547 1 98.81 114 ASN B N 1
ATOM 2518 C CA . ASN B 1 114 ? 1.701 -2.084 16.938 1 98.81 114 ASN B CA 1
ATOM 2519 C C . ASN B 1 114 ? 0.962 -2.043 15.602 1 98.81 114 ASN B C 1
ATOM 2521 O O . ASN B 1 114 ? 0.529 -3.08 15.094 1 98.81 114 ASN B O 1
ATOM 2525 N N . SER B 1 115 ? 0.794 -0.894 15.008 1 98.88 115 SER B N 1
ATOM 2526 C CA . SER B 1 115 ? 0.103 -0.8 13.727 1 98.88 115 SER B CA 1
ATOM 2527 C C . SER B 1 115 ? 1.067 -1.003 12.562 1 98.88 115 SER B C 1
ATOM 2529 O O . SER B 1 115 ? 2.26 -0.712 12.68 1 98.88 115 SER B O 1
ATOM 2531 N N . LEU B 1 116 ? 0.568 -1.598 11.523 1 98.88 116 LEU B N 1
ATOM 2532 C CA . LEU B 1 116 ? 1.296 -1.841 10.281 1 98.88 116 LEU B CA 1
ATOM 2533 C C . LEU B 1 116 ? 0.696 -1.035 9.133 1 98.88 116 LEU B C 1
ATOM 2535 O O . LEU B 1 116 ? -0.481 -1.196 8.805 1 98.88 116 LEU B O 1
ATOM 2539 N N . ILE B 1 117 ? 1.527 -0.145 8.57 1 98.88 117 ILE B N 1
ATOM 2540 C CA . ILE B 1 117 ? 1.088 0.748 7.504 1 98.88 117 ILE B CA 1
ATOM 2541 C C . ILE B 1 117 ? 1.777 0.366 6.195 1 98.88 117 ILE B C 1
ATOM 2543 O O . ILE B 1 117 ? 3.008 0.392 6.105 1 98.88 117 ILE B O 1
ATOM 2547 N N . GLY B 1 118 ? 0.976 0.038 5.176 1 98.69 118 GLY B N 1
ATOM 2548 C CA . GLY B 1 118 ? 1.499 -0.369 3.883 1 98.69 118 GLY B CA 1
ATOM 2549 C C . GLY B 1 118 ? 2.127 0.773 3.107 1 98.69 118 GLY B C 1
ATOM 2550 O O . GLY B 1 118 ? 2.211 1.897 3.605 1 98.69 118 GLY B O 1
ATOM 2551 N N . SER B 1 119 ? 2.592 0.441 1.902 1 98.56 119 SER B N 1
ATOM 2552 C CA . SER B 1 119 ? 3.285 1.412 1.062 1 98.56 119 SER B CA 1
ATOM 2553 C C . SER B 1 119 ? 2.305 2.385 0.417 1 98.56 119 SER B C 1
ATOM 2555 O O . SER B 1 119 ? 1.166 2.02 0.118 1 98.56 119 SER B O 1
ATOM 2557 N N . GLY B 1 120 ? 2.793 3.627 0.225 1 98.62 120 GLY B N 1
ATOM 2558 C CA . GLY B 1 120 ? 2.033 4.609 -0.532 1 98.62 120 GLY B CA 1
ATOM 2559 C C . GLY B 1 120 ? 0.844 5.16 0.232 1 98.62 120 GLY B C 1
ATOM 2560 O O . GLY B 1 120 ? -0.027 5.812 -0.35 1 98.62 120 GLY B O 1
ATOM 2561 N N . VAL B 1 121 ? 0.778 4.891 1.484 1 98.94 121 VAL B N 1
ATOM 2562 C CA . VAL B 1 121 ? -0.348 5.359 2.285 1 98.94 121 VAL B CA 1
ATOM 2563 C C . VAL B 1 121 ? -0.214 6.859 2.537 1 98.94 121 VAL B C 1
ATOM 2565 O O . VAL B 1 121 ? 0.88 7.355 2.818 1 98.94 121 VAL B O 1
ATOM 2568 N N . TYR B 1 122 ? -1.378 7.551 2.436 1 98.94 122 TYR B N 1
ATOM 2569 C CA . TYR B 1 122 ? -1.462 8.977 2.744 1 98.94 122 TYR B CA 1
ATOM 2570 C C . TYR B 1 122 ? -2.43 9.227 3.895 1 98.94 122 TYR B C 1
ATOM 2572 O O . TYR B 1 122 ? -3.578 8.781 3.857 1 98.94 122 TYR B O 1
ATOM 2580 N N . ILE B 1 123 ? -1.958 9.938 4.965 1 98.94 123 ILE B N 1
ATOM 2581 C CA . ILE B 1 123 ? -2.781 10.305 6.113 1 98.94 123 ILE B CA 1
ATOM 2582 C C . ILE B 1 123 ? -2.736 11.82 6.312 1 98.94 123 ILE B C 1
ATOM 2584 O O . ILE B 1 123 ? -1.658 12.398 6.461 1 98.94 123 ILE B O 1
ATOM 2588 N N . SER B 1 124 ? -3.891 12.438 6.312 1 98.81 124 SER B N 1
ATOM 2589 C CA . SER B 1 124 ? -3.955 13.875 6.535 1 98.81 124 SER B CA 1
ATOM 2590 C C . SER B 1 124 ? -5.141 14.25 7.418 1 98.81 124 SER B C 1
ATOM 2592 O O . SER B 1 124 ? -6.227 13.68 7.277 1 98.81 124 SER B O 1
ATOM 2594 N N . ASP B 1 125 ? -4.938 15.242 8.297 1 98.75 125 ASP B N 1
ATOM 2595 C CA . ASP B 1 125 ? -6.035 15.727 9.125 1 98.75 125 ASP B CA 1
ATOM 2596 C C . ASP B 1 125 ? -6.652 16.984 8.539 1 98.75 125 ASP B C 1
ATOM 2598 O O . ASP B 1 125 ? -7.332 17.75 9.234 1 98.75 125 ASP B O 1
ATOM 2602 N N . HIS B 1 126 ? -6.285 17.219 7.215 1 98 126 HIS B N 1
ATOM 2603 C CA . HIS B 1 126 ? -6.828 18.391 6.559 1 98 126 HIS B CA 1
ATOM 2604 C C . HIS B 1 126 ? -6.941 18.188 5.055 1 98 126 HIS B C 1
ATOM 2606 O O . HIS B 1 126 ? -6.398 17.219 4.512 1 98 126 HIS B O 1
ATOM 2612 N N . ASN B 1 127 ? -7.688 19.094 4.496 1 96.19 127 ASN B N 1
ATOM 2613 C CA . ASN B 1 127 ? -7.809 19.219 3.045 1 96.19 127 ASN B CA 1
ATOM 2614 C C . ASN B 1 127 ? -7.496 20.641 2.578 1 96.19 127 ASN B C 1
ATOM 2616 O O . ASN B 1 127 ? -7.48 21.562 3.383 1 96.19 127 ASN B O 1
ATOM 2620 N N . HIS B 1 128 ? -7.289 20.688 1.321 1 96.75 128 HIS B N 1
ATOM 2621 C CA . HIS B 1 128 ? -7.152 22 0.705 1 96.75 128 HIS B CA 1
ATOM 2622 C C . HIS B 1 128 ? -8.508 22.562 0.287 1 96.75 128 HIS B C 1
ATOM 2624 O O . HIS B 1 128 ? -8.984 22.297 -0.819 1 96.75 128 HIS B O 1
ATOM 2630 N N . GLY B 1 129 ? -9.078 23.281 1.164 1 96.19 129 GLY B N 1
ATOM 2631 C CA . GLY B 1 129 ? -10.375 23.859 0.878 1 96.19 129 GLY B CA 1
ATOM 2632 C C . GLY B 1 129 ? -11.492 23.266 1.716 1 96.19 129 GLY B C 1
ATOM 2633 O O . GLY B 1 129 ? -11.32 22.234 2.344 1 96.19 129 GLY B O 1
ATOM 2634 N N . VAL B 1 130 ? -12.586 24.047 1.662 1 95.75 130 VAL B N 1
ATOM 2635 C CA . VAL B 1 130 ? -13.82 23.672 2.338 1 95.75 130 VAL B CA 1
ATOM 2636 C C . VAL B 1 130 ? -14.93 23.438 1.309 1 95.75 130 VAL B C 1
ATOM 2638 O O . VAL B 1 130 ? -15.227 24.328 0.501 1 95.75 130 VAL B O 1
ATOM 2641 N N . TYR B 1 131 ? -15.5 22.219 1.369 1 95.69 131 TYR B N 1
ATOM 2642 C CA . TYR B 1 131 ? -16.422 21.875 0.293 1 95.69 131 TYR B CA 1
ATOM 2643 C C . TYR B 1 131 ? -17.781 21.469 0.85 1 95.69 131 TYR B C 1
ATOM 2645 O O . TYR B 1 131 ? -18.609 20.891 0.136 1 95.69 131 TYR B O 1
ATOM 2653 N N . LYS B 1 132 ? -17.906 21.609 2.096 1 92.19 132 LYS B N 1
ATOM 2654 C CA . LYS B 1 132 ? -19.188 21.359 2.762 1 92.19 132 LYS B CA 1
ATOM 2655 C C . LYS B 1 132 ? -19.406 22.344 3.902 1 92.19 132 LYS B C 1
ATOM 2657 O O . LYS B 1 132 ? -18.469 23 4.359 1 92.19 132 LYS B O 1
ATOM 2662 N N . GLY B 1 133 ? -20.594 22.469 4.242 1 92.44 133 GLY B N 1
ATOM 2663 C CA . GLY B 1 133 ? -20.906 23.359 5.359 1 92.44 133 GLY B CA 1
ATOM 2664 C C . GLY B 1 133 ? -20.891 24.828 4.984 1 92.44 133 GLY B C 1
ATOM 2665 O O . GLY B 1 133 ? -21.328 25.203 3.898 1 92.44 133 GLY B O 1
ATOM 2666 N N . VAL B 1 134 ? -20.344 25.609 5.977 1 90.44 134 VAL B N 1
ATOM 2667 C CA . VAL B 1 134 ? -20.375 27.062 5.805 1 90.44 134 VAL B CA 1
ATOM 2668 C C . VAL B 1 134 ? -19.016 27.547 5.309 1 90.44 134 VAL B C 1
ATOM 2670 O O . VAL B 1 134 ? -18 26.875 5.504 1 90.44 134 VAL B O 1
ATOM 2673 N N . ASN B 1 135 ? -18.953 28.672 4.621 1 90.44 135 ASN B N 1
ATOM 2674 C CA . ASN B 1 135 ? -17.734 29.312 4.145 1 90.44 135 ASN B CA 1
ATOM 2675 C C . ASN B 1 135 ? -16.953 28.406 3.199 1 90.44 135 ASN B C 1
ATOM 2677 O O . ASN B 1 135 ? -15.758 28.188 3.387 1 90.44 135 ASN B O 1
ATOM 2681 N N . GLN B 1 136 ? -17.672 27.891 2.305 1 96.12 136 GLN B N 1
ATOM 2682 C CA . GLN B 1 136 ? -17.078 26.984 1.339 1 96.12 136 GLN B CA 1
ATOM 2683 C C . GLN B 1 136 ? -16.141 27.719 0.386 1 96.12 136 GLN B C 1
ATOM 2685 O O . GLN B 1 136 ? -16.359 28.891 0.07 1 96.12 136 GLN B O 1
ATOM 2690 N N . SER B 1 137 ? -15.117 26.969 0.023 1 96.94 137 SER B N 1
ATOM 2691 C CA . SER B 1 137 ? -14.148 27.531 -0.91 1 96.94 137 SER B CA 1
ATOM 2692 C C . SER B 1 137 ? -14.781 27.812 -2.27 1 96.94 137 SER B C 1
ATOM 2694 O O . SER B 1 137 ? -15.609 27.016 -2.742 1 96.94 137 SER B O 1
ATOM 2696 N N . LEU B 1 138 ? -14.297 28.797 -2.9 1 96.69 138 LEU B N 1
ATOM 2697 C CA . LEU B 1 138 ? -14.789 29.141 -4.234 1 96.69 138 LEU B CA 1
ATOM 2698 C C . LEU B 1 138 ? -14.055 28.328 -5.301 1 96.69 138 LEU B C 1
ATOM 2700 O O . LEU B 1 138 ? -12.844 28.125 -5.207 1 96.69 138 LEU B O 1
ATOM 2704 N N . PRO B 1 139 ? -14.805 27.891 -6.359 1 97.25 139 PRO B N 1
ATOM 2705 C CA . PRO B 1 139 ? -14.156 27.156 -7.449 1 97.25 139 PRO B CA 1
ATOM 2706 C C . PRO B 1 139 ? -13.062 27.969 -8.133 1 97.25 139 PRO B C 1
ATOM 2708 O O . PRO B 1 139 ? -12.117 27.406 -8.688 1 97.25 139 PRO B O 1
ATOM 2711 N N . SER B 1 140 ? -13.188 29.281 -7.984 1 97.38 140 SER B N 1
ATOM 2712 C CA . SER B 1 140 ? -12.234 30.141 -8.664 1 97.38 140 SER B CA 1
ATOM 2713 C C . SER B 1 140 ? -10.969 30.328 -7.836 1 97.38 140 SER B C 1
ATOM 2715 O O . SER B 1 140 ? -9.953 30.812 -8.344 1 97.38 140 SER B O 1
ATOM 2717 N N . GLU B 1 141 ? -11.07 30.062 -6.586 1 96.5 141 GLU B N 1
ATOM 2718 C CA . GLU B 1 141 ? -9.898 30.141 -5.727 1 96.5 141 GLU B CA 1
ATOM 2719 C C . GLU B 1 141 ? -8.891 29.047 -6.062 1 96.5 141 GLU B C 1
ATOM 2721 O O . GLU B 1 141 ? -9.258 27.859 -6.145 1 96.5 141 GLU B O 1
ATOM 2726 N N . PRO B 1 142 ? -7.664 29.5 -6.281 1 97.19 142 PRO B N 1
ATOM 2727 C CA . PRO B 1 142 ? -6.684 28.438 -6.496 1 97.19 142 PRO B CA 1
ATOM 2728 C C . PRO B 1 142 ? -6.605 27.453 -5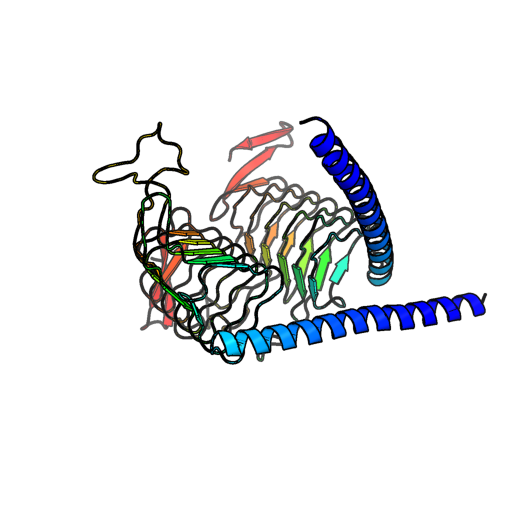.324 1 97.19 142 PRO B C 1
ATOM 2730 O O . PRO B 1 142 ? -6.559 27.891 -4.168 1 97.19 142 PRO B O 1
ATOM 2733 N N . PRO B 1 143 ? -6.629 26.203 -5.57 1 96.88 143 PRO B N 1
ATOM 2734 C CA . PRO B 1 143 ? -6.621 25.234 -4.48 1 96.88 143 PRO B CA 1
ATOM 2735 C C . PRO B 1 143 ? -5.457 25.438 -3.514 1 96.88 143 PRO B C 1
ATOM 2737 O O . PRO B 1 143 ? -5.609 25.234 -2.305 1 96.88 143 PRO B O 1
ATOM 2740 N N . SER B 1 144 ? -4.316 25.875 -3.979 1 96.19 144 SER B N 1
ATOM 2741 C CA . SER B 1 144 ? -3.131 26.078 -3.154 1 96.19 144 SER B CA 1
ATOM 2742 C C . SER B 1 144 ? -3.305 27.266 -2.221 1 96.19 144 SER B C 1
ATOM 2744 O O . SER B 1 144 ? -2.488 27.484 -1.321 1 96.19 144 SER B O 1
ATOM 2746 N N . ARG B 1 145 ? -4.336 27.953 -2.404 1 95.19 145 ARG B N 1
ATOM 2747 C CA . ARG B 1 145 ? -4.57 29.141 -1.584 1 95.19 145 ARG B CA 1
ATOM 2748 C C . ARG B 1 145 ? -5.824 28.969 -0.729 1 95.19 145 ARG B C 1
ATOM 2750 O O . ARG B 1 145 ? -6.16 29.844 0.069 1 95.19 145 ARG B O 1
ATOM 2757 N N . ARG B 1 146 ? -6.461 27.906 -1.002 1 97.06 146 ARG B N 1
ATOM 2758 C CA . ARG B 1 146 ? -7.66 27.656 -0.207 1 97.06 146 ARG B CA 1
ATOM 2759 C C . ARG B 1 146 ? -7.301 27.328 1.236 1 97.06 146 ARG B C 1
ATOM 2761 O O . ARG B 1 146 ? -6.238 26.75 1.5 1 97.06 146 ARG B O 1
ATOM 2768 N N . GLN B 1 147 ? -8.188 27.703 2.109 1 95.56 147 GLN B N 1
ATOM 2769 C CA . GLN B 1 147 ? -7.969 27.438 3.527 1 95.56 147 GLN B CA 1
ATOM 2770 C C . GLN B 1 147 ? -7.852 25.938 3.801 1 95.56 147 GLN B C 1
ATOM 2772 O O . GLN B 1 147 ? -8.586 25.141 3.221 1 95.56 147 GLN B O 1
ATOM 2777 N N . LEU B 1 148 ? -6.883 25.656 4.66 1 97 148 LEU B N 1
ATOM 2778 C CA . LEU B 1 148 ? -6.828 24.281 5.141 1 97 148 LEU B CA 1
ATOM 2779 C C . LEU B 1 148 ? -7.875 24.031 6.223 1 97 148 LEU B C 1
ATOM 2781 O O . LEU B 1 148 ? -8.031 24.859 7.133 1 97 148 LEU B O 1
ATOM 2785 N N . LYS B 1 149 ? -8.609 22.984 5.98 1 95 149 LYS B N 1
ATOM 2786 C CA . LYS B 1 149 ? -9.625 22.641 6.969 1 95 149 LYS B CA 1
ATOM 2787 C C . LYS B 1 149 ? -9.75 21.125 7.117 1 95 149 LYS B C 1
ATOM 2789 O O . LYS B 1 149 ? -9.633 20.391 6.133 1 95 149 LYS B O 1
ATOM 2794 N N . GLY B 1 150 ? -10.047 20.688 8.266 1 94.62 150 GLY B N 1
ATOM 2795 C CA . GLY B 1 150 ? -10.258 19.281 8.594 1 94.62 150 GLY B CA 1
ATOM 2796 C C . GLY B 1 150 ? -10.43 19.031 10.086 1 94.62 150 GLY B C 1
ATOM 2797 O O . GLY B 1 150 ? -11.109 19.797 10.773 1 94.62 150 GLY B O 1
ATOM 2798 N N . GLY B 1 151 ? -9.891 17.953 10.547 1 97.12 151 GLY B N 1
ATOM 2799 C CA . GLY B 1 151 ? -9.922 17.531 11.938 1 97.12 151 GLY B CA 1
ATOM 2800 C C . GLY B 1 151 ? -8.992 16.359 12.234 1 97.12 151 GLY B C 1
ATOM 2801 O O . GLY B 1 151 ? -8.469 15.734 11.312 1 97.12 151 GLY B O 1
ATOM 2802 N N . PRO B 1 152 ? -8.789 16.141 13.492 1 98.69 152 PRO B N 1
ATOM 2803 C CA . PRO B 1 152 ? -7.766 15.164 13.898 1 98.69 152 PRO B CA 1
ATOM 2804 C C . PRO B 1 152 ? -8.039 13.766 13.359 1 98.69 152 PRO B C 1
ATOM 2806 O O . PRO B 1 152 ? -9.195 13.422 13.062 1 98.69 152 PRO B O 1
ATOM 2809 N N . VAL B 1 153 ? -7.004 13.039 13.141 1 98.88 153 VAL B N 1
ATOM 2810 C CA . VAL B 1 153 ? -7.059 11.625 12.781 1 98.88 153 VAL B CA 1
ATOM 2811 C C . VAL B 1 153 ? -6.469 10.773 13.906 1 98.88 153 VAL B C 1
ATOM 2813 O O . VAL B 1 153 ? -5.309 10.953 14.281 1 98.88 153 VAL B O 1
ATOM 2816 N N . PHE B 1 154 ? -7.277 9.898 14.398 1 98.94 154 PHE B N 1
ATOM 2817 C CA . PHE B 1 154 ? -6.84 8.984 15.445 1 98.94 154 PHE B CA 1
ATOM 2818 C C . PHE B 1 154 ? -6.914 7.539 14.969 1 98.94 154 PHE B C 1
ATOM 2820 O O . PHE B 1 154 ? -8 7.02 14.703 1 98.94 154 PHE B O 1
ATOM 2827 N N . ILE B 1 155 ? -5.77 6.902 14.875 1 98.94 155 ILE B N 1
ATOM 2828 C CA . ILE B 1 155 ? -5.68 5.496 14.492 1 98.94 155 ILE B CA 1
ATOM 2829 C C . ILE B 1 155 ? -5.348 4.652 15.719 1 98.94 155 ILE B C 1
ATOM 2831 O O . ILE B 1 155 ? -4.324 4.871 16.375 1 98.94 155 ILE B O 1
ATOM 2835 N N . GLY B 1 156 ? -6.113 3.676 15.953 1 98.94 156 GLY B N 1
ATOM 2836 C CA . GLY B 1 156 ? -6 2.867 17.156 1 98.94 156 GLY B CA 1
ATOM 2837 C C . GLY B 1 156 ? -4.84 1.892 17.109 1 98.94 156 GLY B C 1
ATOM 2838 O O . GLY B 1 156 ? -3.941 2.023 16.281 1 98.94 156 GLY B O 1
ATOM 2839 N N . GLU B 1 157 ? -4.828 0.91 18.109 1 98.88 157 GLU B N 1
ATOM 2840 C CA . GLU B 1 157 ? -3.762 -0.077 18.266 1 98.88 157 GLU B CA 1
ATOM 2841 C C . GLU B 1 157 ? -3.959 -1.254 17.312 1 98.88 157 GLU B C 1
ATOM 2843 O O . GLU B 1 157 ? -5.09 -1.676 17.062 1 98.88 157 GLU B O 1
ATOM 2848 N N . SER B 1 158 ? -2.855 -1.74 16.812 1 98.81 158 SER B N 1
ATOM 2849 C CA . SER B 1 158 ? -2.855 -2.98 16.047 1 98.81 158 SER B CA 1
ATOM 2850 C C . SER B 1 158 ? -3.73 -2.857 14.805 1 98.81 158 SER B C 1
ATOM 2852 O O . SER B 1 158 ? -4.465 -3.789 14.461 1 98.81 158 SER B O 1
ATOM 2854 N N . VAL B 1 159 ? -3.689 -1.712 14.188 1 98.94 159 VAL B N 1
ATOM 2855 C CA . VAL B 1 159 ? -4.43 -1.488 12.953 1 98.94 159 VAL B CA 1
ATOM 2856 C C . VAL B 1 159 ? -3.57 -1.896 11.758 1 98.94 159 VAL B C 1
ATOM 2858 O O . VAL B 1 159 ? -2.371 -1.605 11.719 1 98.94 159 VAL B O 1
ATOM 2861 N N . TRP B 1 160 ? -4.199 -2.586 10.812 1 98.88 160 TRP B N 1
ATOM 2862 C CA . TRP B 1 160 ? -3.57 -2.941 9.539 1 98.88 160 TRP B CA 1
ATOM 2863 C C . TRP B 1 160 ? -4.102 -2.072 8.406 1 98.88 160 TRP B C 1
ATOM 2865 O O . TRP B 1 160 ? -5.289 -2.133 8.078 1 98.88 160 TRP B O 1
ATOM 2875 N N . ILE B 1 161 ? -3.223 -1.222 7.812 1 98.94 161 ILE B N 1
ATOM 2876 C CA . ILE B 1 161 ? -3.594 -0.367 6.691 1 98.94 161 ILE B CA 1
ATOM 2877 C C . ILE B 1 161 ? -2.891 -0.847 5.422 1 98.94 161 ILE B C 1
ATOM 2879 O O . ILE B 1 161 ? -1.662 -0.788 5.324 1 98.94 161 ILE B O 1
ATOM 2883 N N . GLY B 1 162 ? -3.652 -1.24 4.457 1 98.81 162 GLY B N 1
ATOM 2884 C CA . GLY B 1 162 ? -3.102 -1.765 3.219 1 98.81 162 GLY B CA 1
ATOM 2885 C C . GLY B 1 162 ? -2.469 -0.696 2.348 1 98.81 162 GLY B C 1
ATOM 2886 O O . GLY B 1 162 ? -2.512 0.49 2.682 1 98.81 162 GLY B O 1
ATOM 2887 N N . ASP B 1 163 ? -1.886 -1.207 1.274 1 98.75 163 ASP B N 1
ATOM 2888 C CA . ASP B 1 163 ? -1.139 -0.323 0.386 1 98.75 163 ASP B CA 1
ATOM 2889 C C . ASP B 1 163 ? -2.053 0.726 -0.244 1 98.75 163 ASP B C 1
ATOM 2891 O O . ASP B 1 163 ? -3.191 0.425 -0.607 1 98.75 163 ASP B O 1
ATOM 2895 N N . ASN B 1 164 ? -1.589 1.949 -0.406 1 98.81 164 ASN B N 1
ATOM 2896 C CA . ASN B 1 164 ? -2.168 3.039 -1.186 1 98.81 164 ASN B CA 1
ATOM 2897 C C . ASN B 1 164 ? -3.469 3.543 -0.564 1 98.81 164 ASN B C 1
ATOM 2899 O O . ASN B 1 164 ? -4.289 4.156 -1.247 1 98.81 164 ASN B O 1
ATOM 2903 N N . VAL B 1 165 ? -3.674 3.283 0.661 1 98.94 165 VAL B N 1
ATOM 2904 C CA . VAL B 1 165 ? -4.855 3.807 1.334 1 98.94 165 VAL B CA 1
ATOM 2905 C C . VAL B 1 165 ? -4.703 5.309 1.56 1 98.94 165 VAL B C 1
ATOM 2907 O O . VAL B 1 165 ? -3.607 5.789 1.862 1 98.94 165 VAL B O 1
ATOM 2910 N N . VAL B 1 166 ? -5.797 6.012 1.416 1 98.94 166 VAL B N 1
ATOM 2911 C CA . VAL B 1 166 ? -5.859 7.438 1.725 1 98.94 166 VAL B CA 1
ATOM 2912 C C . VAL B 1 166 ? -6.812 7.672 2.893 1 98.94 166 VAL B C 1
ATOM 2914 O O . VAL B 1 166 ? -7.969 7.242 2.854 1 98.94 166 VAL B O 1
ATOM 2917 N N . ILE B 1 167 ? -6.328 8.336 3.924 1 98.88 167 ILE B N 1
ATOM 2918 C CA . ILE B 1 167 ? -7.109 8.672 5.105 1 98.88 167 ILE B CA 1
ATOM 2919 C C . ILE B 1 167 ? -7.133 10.188 5.297 1 98.88 167 ILE B C 1
ATOM 2921 O O . ILE B 1 167 ? -6.082 10.82 5.426 1 98.88 167 ILE B O 1
ATOM 2925 N N . VAL B 1 168 ? -8.328 10.727 5.32 1 98.19 168 VAL B N 1
ATOM 2926 C CA . VAL B 1 168 ? -8.453 12.172 5.508 1 98.19 168 VAL B CA 1
ATOM 2927 C C . VAL B 1 168 ? -9.453 12.453 6.633 1 98.19 168 VAL B C 1
ATOM 2929 O O . VAL B 1 168 ? -10.602 12.031 6.574 1 98.19 168 VAL B O 1
ATOM 2932 N N . GLY B 1 169 ? -9.031 13.211 7.59 1 97.5 169 GLY B N 1
ATOM 2933 C CA . GLY B 1 169 ? -9.828 13.484 8.773 1 97.5 169 GLY B CA 1
ATOM 2934 C C . GLY B 1 169 ? -10.867 14.57 8.562 1 97.5 169 GLY B C 1
ATOM 2935 O O . GLY B 1 169 ? -10.922 15.188 7.492 1 97.5 169 GLY B O 1
ATOM 2936 N N . PRO B 1 170 ? -11.703 14.719 9.625 1 98 170 PRO B N 1
ATOM 2937 C CA . PRO B 1 170 ? -11.617 14.102 10.953 1 98 170 PRO B CA 1
ATOM 2938 C C . PRO B 1 170 ? -12.18 12.68 10.984 1 98 170 PRO B C 1
ATOM 2940 O O . PRO B 1 170 ? -13.203 12.406 10.359 1 98 170 PRO B O 1
ATOM 2943 N N . LEU B 1 171 ? -11.43 11.828 11.672 1 98.69 171 LEU B N 1
ATOM 2944 C CA . LEU B 1 171 ? -12 10.5 11.859 1 98.69 171 LEU B CA 1
ATOM 2945 C C . LEU B 1 171 ? -11.164 9.688 12.852 1 98.69 171 LEU B C 1
ATOM 2947 O O . LEU B 1 171 ? -10.055 10.086 13.203 1 98.69 171 LEU B O 1
ATOM 2951 N N . THR B 1 172 ? -11.789 8.641 13.305 1 98.88 172 THR B N 1
ATOM 2952 C CA . THR B 1 172 ? -11.141 7.66 14.164 1 98.88 172 THR B CA 1
ATOM 2953 C C . THR B 1 172 ? -11.188 6.27 13.531 1 98.88 172 THR B C 1
ATOM 2955 O O . THR B 1 172 ? -12.219 5.867 12.992 1 98.88 172 THR B O 1
ATOM 2958 N N . ILE B 1 173 ? -10.102 5.602 13.594 1 98.94 173 ILE B N 1
ATOM 2959 C CA . ILE B 1 173 ? -10.031 4.184 13.266 1 98.94 173 ILE B CA 1
ATOM 2960 C C . ILE B 1 173 ? -9.82 3.367 14.539 1 98.94 173 ILE B C 1
ATOM 2962 O O . ILE B 1 173 ? -8.828 3.561 15.25 1 98.94 173 ILE B O 1
ATOM 2966 N N . GLY B 1 174 ? -10.688 2.482 14.766 1 98.94 174 GLY B N 1
ATOM 2967 C CA . GLY B 1 174 ? -10.664 1.747 16.016 1 98.94 174 GLY B CA 1
ATOM 2968 C C . GLY B 1 174 ? -9.586 0.688 16.078 1 98.94 174 GLY B C 1
ATOM 2969 O O . GLY B 1 174 ? -9.055 0.279 15.039 1 98.94 174 GLY B O 1
ATOM 2970 N N . ASP B 1 175 ? -9.352 0.174 17.375 1 98.88 175 ASP B N 1
ATOM 2971 C CA . ASP B 1 175 ? -8.32 -0.839 17.609 1 98.88 175 ASP B CA 1
ATOM 2972 C C . ASP B 1 175 ? -8.594 -2.094 16.781 1 98.88 175 ASP B C 1
ATOM 2974 O O . ASP B 1 175 ? -9.742 -2.523 16.656 1 98.88 175 ASP B O 1
ATOM 2978 N N . GLY B 1 176 ? -7.566 -2.639 16.156 1 98.81 176 GLY B N 1
ATOM 2979 C CA . GLY B 1 176 ? -7.668 -3.932 15.5 1 98.81 176 GLY B CA 1
ATOM 2980 C C . GLY B 1 176 ? -8.336 -3.859 14.141 1 98.81 176 GLY B C 1
ATOM 2981 O O . GLY B 1 176 ? -8.617 -4.891 13.523 1 98.81 176 GLY B O 1
ATOM 2982 N N . ALA B 1 177 ? -8.594 -2.686 13.641 1 98.94 177 ALA B N 1
ATOM 2983 C CA . ALA B 1 177 ? -9.242 -2.539 12.344 1 98.94 177 ALA B CA 1
ATOM 2984 C C . ALA B 1 177 ? -8.289 -2.9 11.211 1 98.94 177 ALA B C 1
ATOM 2986 O O . ALA B 1 177 ? -7.066 -2.832 11.375 1 98.94 177 ALA B O 1
ATOM 2987 N N . VAL B 1 178 ? -8.891 -3.312 10.102 1 98.88 178 VAL B N 1
ATOM 2988 C CA . VAL B 1 178 ? -8.156 -3.6 8.875 1 98.88 178 VAL B CA 1
ATOM 2989 C C . VAL B 1 178 ? -8.734 -2.768 7.727 1 98.88 178 VAL B C 1
ATOM 2991 O O . VAL B 1 178 ? -9.93 -2.818 7.457 1 98.88 178 VAL B O 1
ATOM 2994 N N . ILE B 1 179 ? -7.855 -2.012 7.09 1 98.94 179 ILE B N 1
ATOM 2995 C CA . ILE B 1 179 ? -8.242 -1.218 5.934 1 98.94 179 ILE B CA 1
ATOM 2996 C C . ILE B 1 179 ? -7.68 -1.847 4.66 1 98.94 179 ILE B C 1
ATOM 2998 O O . ILE B 1 179 ? -6.465 -1.949 4.5 1 98.94 179 ILE B O 1
ATOM 3002 N N . GLY B 1 180 ? -8.539 -2.25 3.764 1 98.75 180 GLY B N 1
ATOM 3003 C CA . GLY B 1 180 ? -8.102 -2.859 2.52 1 98.75 180 GLY B CA 1
ATOM 3004 C C . GLY B 1 180 ? -7.312 -1.911 1.636 1 98.75 180 GLY B C 1
ATOM 3005 O O . GLY B 1 180 ? -7.539 -0.7 1.662 1 98.75 180 GLY B O 1
ATOM 3006 N N . ALA B 1 181 ? -6.488 -2.52 0.86 1 98.81 181 ALA B N 1
ATOM 3007 C CA . ALA B 1 181 ? -5.625 -1.745 -0.027 1 98.81 181 ALA B CA 1
ATOM 3008 C C . ALA B 1 181 ? -6.449 -0.881 -0.978 1 98.81 181 ALA B C 1
ATOM 3010 O O . ALA B 1 181 ? -7.59 -1.22 -1.305 1 98.81 181 ALA B O 1
ATOM 3011 N N . ASN B 1 182 ? -5.871 0.318 -1.39 1 98.88 182 ASN B N 1
ATOM 3012 C CA . ASN B 1 182 ? -6.414 1.261 -2.361 1 98.88 182 ASN B CA 1
ATOM 3013 C C . ASN B 1 182 ? -7.727 1.868 -1.881 1 98.88 182 ASN B C 1
ATOM 3015 O O . ASN B 1 182 ? -8.516 2.369 -2.686 1 98.88 182 ASN B O 1
ATOM 3019 N N . SER B 1 183 ? -7.98 1.853 -0.586 1 98.88 183 SER B N 1
ATOM 3020 C CA . SER B 1 183 ? -9.219 2.4 -0.044 1 98.88 183 SER B CA 1
ATOM 3021 C C . SER B 1 183 ? -9.078 3.889 0.258 1 98.88 183 SER B C 1
ATOM 3023 O O . SER B 1 183 ? -7.973 4.383 0.476 1 98.88 183 SER B O 1
ATOM 3025 N N . VAL B 1 184 ? -10.172 4.574 0.268 1 98.88 184 VAL B N 1
ATOM 3026 C CA . VAL B 1 184 ? -10.281 5.941 0.769 1 98.88 184 VAL B CA 1
ATOM 3027 C C . VAL B 1 184 ? -11.18 5.973 2.002 1 98.88 184 VAL B C 1
ATOM 3029 O O . VAL B 1 184 ? -12.367 5.641 1.92 1 98.88 184 VAL B O 1
ATOM 3032 N N . VAL B 1 185 ? -10.664 6.371 3.117 1 98.81 185 VAL B N 1
ATOM 3033 C CA . VAL B 1 185 ? -11.391 6.398 4.379 1 98.81 185 VAL B CA 1
ATOM 3034 C C . VAL B 1 185 ? -11.758 7.84 4.734 1 98.81 185 VAL B C 1
ATOM 3036 O O . VAL B 1 185 ? -10.883 8.672 4.957 1 98.81 185 VAL B O 1
ATOM 3039 N N . LYS B 1 186 ? -12.977 8.039 4.84 1 96.56 186 LYS B N 1
ATOM 3040 C CA . LYS B 1 186 ? -13.438 9.398 5.113 1 96.56 186 LYS B CA 1
ATOM 3041 C C . LYS B 1 186 ? -14.352 9.43 6.336 1 96.56 186 LYS B C 1
ATOM 3043 O O . LYS B 1 186 ? -14.859 10.492 6.707 1 96.56 186 LYS B O 1
ATOM 3048 N N . GLU B 1 187 ? -14.641 8.258 6.828 1 97.56 187 GLU B N 1
ATOM 3049 C CA . GLU B 1 187 ? -15.5 8.141 8.008 1 97.56 187 GLU B CA 1
ATOM 3050 C C . GLU B 1 187 ? -14.859 7.25 9.062 1 97.56 187 GLU B C 1
ATOM 3052 O O . GLU B 1 187 ? -13.867 6.566 8.797 1 97.56 187 GLU B O 1
ATOM 3057 N N . ASN B 1 188 ? -15.508 7.34 10.242 1 98.81 188 ASN B N 1
ATOM 3058 C CA . ASN B 1 188 ? -15 6.516 11.336 1 98.81 188 ASN B CA 1
ATOM 3059 C C . ASN B 1 188 ? -15.07 5.031 10.992 1 98.81 188 ASN B C 1
ATOM 3061 O O . ASN B 1 188 ? -16 4.582 10.32 1 98.81 188 ASN B O 1
ATOM 3065 N N . VAL B 1 189 ? -14.117 4.273 11.484 1 98.88 189 VAL B N 1
ATOM 3066 C CA . VAL B 1 189 ? -14.07 2.818 11.352 1 98.88 189 VAL B CA 1
ATOM 3067 C C . VAL B 1 189 ? -14.164 2.174 12.734 1 98.88 189 VAL B C 1
ATOM 3069 O O . VAL B 1 189 ? -13.328 2.432 13.602 1 98.88 189 VAL B O 1
ATOM 3072 N N . PRO B 1 190 ? -15.141 1.378 12.953 1 98.62 190 PRO B N 1
ATOM 3073 C CA . PRO B 1 190 ? -15.242 0.712 14.25 1 98.62 190 PRO B CA 1
ATOM 3074 C C . PRO B 1 190 ? -14.039 -0.182 14.547 1 98.62 190 PRO B C 1
ATOM 3076 O O . PRO B 1 190 ? -13.359 -0.64 13.625 1 98.62 190 PRO B O 1
ATOM 3079 N N . ALA B 1 191 ? -13.836 -0.394 15.875 1 98.81 191 ALA B N 1
ATOM 3080 C CA . ALA B 1 191 ? -12.812 -1.361 16.266 1 98.81 191 ALA B CA 1
ATOM 3081 C C . ALA B 1 191 ? -13.125 -2.746 15.703 1 98.81 191 ALA B C 1
ATOM 3083 O O . ALA B 1 191 ? -14.289 -3.137 15.609 1 98.81 191 ALA B O 1
ATOM 3084 N N . GLU B 1 192 ? -12.07 -3.4 15.328 1 98.81 192 GLU B N 1
ATOM 3085 C CA . GLU B 1 192 ? -12.148 -4.801 14.914 1 98.81 192 GLU B CA 1
ATOM 3086 C C . GLU B 1 192 ? -13.07 -4.969 13.703 1 98.81 192 GLU B C 1
ATOM 3088 O O . GLU B 1 192 ? -13.844 -5.926 13.633 1 98.81 192 GLU B O 1
ATOM 3093 N N . ALA B 1 193 ? -13 -4.039 12.797 1 98.81 193 ALA B N 1
ATOM 3094 C CA . ALA B 1 193 ? -13.742 -4.094 11.539 1 98.81 193 ALA B CA 1
ATOM 3095 C C . ALA B 1 193 ? -12.789 -4.133 10.344 1 98.81 193 ALA B C 1
ATOM 3097 O O . ALA B 1 193 ? -11.672 -3.623 10.422 1 98.81 193 ALA B O 1
ATOM 3098 N N . ILE B 1 194 ? -13.266 -4.73 9.32 1 98.75 194 ILE B N 1
ATOM 3099 C CA . ILE B 1 194 ? -12.586 -4.664 8.031 1 98.75 194 ILE B CA 1
ATOM 3100 C C . ILE B 1 194 ? -13.367 -3.771 7.074 1 98.75 194 ILE B C 1
ATOM 3102 O O . ILE B 1 194 ? -14.562 -3.992 6.848 1 98.75 194 ILE B O 1
ATOM 3106 N N . VAL B 1 195 ? -12.711 -2.771 6.52 1 98.88 195 VAL B N 1
ATOM 3107 C CA . VAL B 1 195 ? -13.352 -1.899 5.543 1 98.88 195 VAL B CA 1
ATOM 3108 C C . VAL B 1 195 ? -12.523 -1.856 4.262 1 98.88 195 VAL B C 1
ATOM 3110 O O . VAL B 1 195 ? -11.32 -2.107 4.289 1 98.88 195 VAL B O 1
ATOM 3113 N N . ALA B 1 196 ? -13.18 -1.574 3.133 1 98.62 196 ALA B N 1
ATOM 3114 C CA . ALA B 1 196 ? -12.469 -1.402 1.867 1 98.62 196 ALA B CA 1
ATOM 3115 C C . ALA B 1 196 ? -13.336 -0.674 0.847 1 98.62 196 ALA B C 1
ATOM 3117 O O . ALA B 1 196 ? -14.562 -0.627 0.986 1 98.62 196 ALA B O 1
ATOM 3118 N N . GLY B 1 197 ? -12.602 0.002 -0.102 1 98.06 197 GLY B N 1
ATOM 3119 C CA . GLY B 1 197 ? -13.305 0.627 -1.207 1 98.06 197 GLY B CA 1
ATOM 3120 C C . GLY B 1 197 ? -13.148 2.135 -1.241 1 98.06 197 GLY B C 1
ATOM 3121 O O . GLY B 1 197 ? -12.453 2.711 -0.403 1 98.06 197 GLY B O 1
ATOM 3122 N N . ILE B 1 198 ? -13.836 2.762 -2.299 1 97.88 198 ILE B N 1
ATOM 3123 C CA . ILE B 1 198 ? -13.844 4.207 -2.502 1 97.88 198 ILE B CA 1
ATOM 3124 C C . ILE B 1 198 ? -15.281 4.703 -2.631 1 97.88 198 ILE B C 1
ATOM 3126 O O . ILE B 1 198 ? -15.867 4.637 -3.713 1 97.88 198 ILE B O 1
ATOM 3130 N N . PRO B 1 199 ? -15.789 5.18 -1.65 1 97.38 199 PRO B N 1
ATOM 3131 C CA . PRO B 1 199 ? -15.273 5.258 -0.282 1 97.38 199 PRO B CA 1
ATOM 3132 C C . PRO B 1 199 ? -15.234 3.9 0.413 1 97.38 199 PRO B C 1
ATOM 3134 O O . PRO B 1 199 ? -15.914 2.963 -0.013 1 97.38 199 PRO B O 1
ATOM 3137 N N . ALA B 1 200 ? -14.484 3.811 1.444 1 98.38 200 ALA B N 1
ATOM 3138 C CA . ALA B 1 200 ? -14.406 2.576 2.221 1 98.38 200 ALA B CA 1
ATOM 3139 C C . ALA B 1 200 ? -15.734 2.285 2.92 1 98.38 200 ALA B C 1
ATOM 3141 O O . ALA B 1 200 ? -16.344 3.182 3.512 1 98.38 200 ALA B O 1
ATOM 3142 N N . VAL B 1 201 ? -16.109 1.019 2.836 1 97.81 201 VAL B N 1
ATOM 3143 C CA . VAL B 1 201 ? -17.312 0.566 3.506 1 97.81 201 VAL B CA 1
ATOM 3144 C C . VAL B 1 201 ? -17.016 -0.686 4.328 1 97.81 201 VAL B C 1
ATOM 3146 O O . VAL B 1 201 ? -16.078 -1.421 4.031 1 97.81 201 VAL B O 1
ATOM 3149 N N . PRO B 1 202 ? -17.828 -0.869 5.398 1 97.62 202 PRO B N 1
ATOM 3150 C CA . PRO B 1 202 ? -17.594 -2.074 6.199 1 97.62 202 PRO B CA 1
ATOM 3151 C C . PRO B 1 202 ? -17.828 -3.361 5.41 1 97.62 202 PRO B C 1
ATOM 3153 O O . PRO B 1 202 ? -18.828 -3.469 4.676 1 97.62 202 PRO B O 1
ATOM 3156 N N . LEU B 1 203 ? -16.953 -4.316 5.613 1 98 203 LEU B N 1
ATOM 3157 C CA . LEU B 1 203 ? -17.078 -5.621 4.965 1 98 203 LEU B CA 1
ATOM 3158 C C . LEU B 1 203 ? -17.266 -6.723 6 1 98 203 LEU B C 1
ATOM 3160 O O . LEU B 1 203 ? -18.078 -7.633 5.801 1 98 203 LEU B O 1
ATOM 3164 N N . LYS B 1 204 ? -16.484 -6.684 7.086 1 98.56 204 LYS B N 1
ATOM 3165 C CA . LYS B 1 204 ? -16.531 -7.711 8.125 1 98.56 204 LYS B CA 1
ATOM 3166 C C . LYS B 1 204 ? -16.438 -7.086 9.516 1 98.56 204 LYS B C 1
ATOM 3168 O O . LYS B 1 204 ? -15.93 -5.977 9.672 1 98.56 204 LYS B O 1
ATOM 3173 N N . GLN B 1 205 ? -16.969 -7.801 10.461 1 98.5 205 GLN B N 1
ATOM 3174 C CA . GLN B 1 205 ? -16.859 -7.48 11.883 1 98.5 205 GLN B CA 1
ATOM 3175 C C . GLN B 1 205 ? -16.438 -8.703 12.688 1 98.5 205 GLN B C 1
ATOM 3177 O O . GLN B 1 205 ? -16.953 -9.805 12.477 1 98.5 205 GLN B O 1
ATOM 3182 N N . TYR B 1 206 ? -15.492 -8.492 13.531 1 98.5 206 TYR B N 1
ATOM 3183 C CA . TYR B 1 206 ? -15.07 -9.609 14.367 1 98.5 206 TYR B CA 1
ATOM 3184 C C . TYR B 1 206 ? -16.141 -9.961 15.391 1 98.5 206 TYR B C 1
ATOM 3186 O O . TYR B 1 206 ? -16.688 -9.078 16.062 1 98.5 206 TYR B O 1
ATOM 3194 N N . ASN B 1 207 ? -16.438 -11.219 15.453 1 97.69 207 ASN B N 1
ATOM 3195 C CA . ASN B 1 207 ? -17.375 -11.742 16.438 1 97.69 207 ASN B CA 1
ATOM 3196 C C . ASN B 1 207 ? -16.672 -12.469 17.578 1 97.69 207 ASN B C 1
ATOM 3198 O O . ASN B 1 207 ? -16.094 -13.539 17.359 1 97.69 207 ASN B O 1
ATOM 3202 N N . HIS B 1 208 ? -16.781 -11.922 18.781 1 95.81 208 HIS B N 1
ATOM 3203 C CA . HIS B 1 208 ? -16.062 -12.453 19.938 1 95.81 208 HIS B CA 1
ATOM 3204 C C . HIS B 1 208 ? -16.656 -13.781 20.406 1 95.81 208 HIS B C 1
ATOM 3206 O O . HIS B 1 208 ? -16 -14.539 21.125 1 95.81 208 HIS B O 1
ATOM 3212 N N . THR B 1 209 ? -17.859 -14.016 20 1 96 209 THR B N 1
ATOM 3213 C CA . THR B 1 209 ? -18.484 -15.289 20.344 1 96 209 THR B CA 1
ATOM 3214 C C . THR B 1 209 ? -17.984 -16.406 19.438 1 96 209 THR B C 1
ATOM 3216 O O . THR B 1 209 ? -17.531 -17.453 19.922 1 96 209 THR B O 1
ATOM 3219 N N . SER B 1 210 ? -17.906 -16.188 18.156 1 95.31 210 SER B N 1
ATOM 3220 C CA . SER B 1 210 ? -17.469 -17.203 17.188 1 95.31 210 SER B CA 1
ATOM 3221 C C . SER B 1 210 ? -15.961 -17.156 16.984 1 95.31 210 SER B C 1
ATOM 3223 O O . SER B 1 210 ? -15.375 -18.094 16.422 1 95.31 210 SER B O 1
ATOM 3225 N N . ASN B 1 211 ? -15.383 -16.078 17.391 1 95.62 211 ASN B N 1
ATOM 3226 C CA . ASN B 1 211 ? -13.961 -15.828 17.156 1 95.62 211 ASN B CA 1
ATOM 3227 C C . ASN B 1 211 ? -13.617 -15.82 15.672 1 95.62 211 ASN B C 1
ATOM 3229 O O . ASN B 1 211 ? -12.602 -16.391 15.266 1 95.62 211 ASN B O 1
ATOM 3233 N N . CYS B 1 212 ? -14.562 -15.203 14.906 1 96.94 212 CYS B N 1
ATOM 3234 C CA . CYS B 1 212 ? -14.375 -15.133 13.461 1 96.94 212 CYS B CA 1
ATOM 3235 C C . CYS B 1 212 ? -14.719 -13.742 12.938 1 96.94 212 CYS B C 1
ATOM 3237 O O . CYS B 1 212 ? -15.508 -13.023 13.547 1 96.94 212 CYS B O 1
ATOM 3239 N N . TRP B 1 213 ? -14 -13.383 11.898 1 97.62 213 TRP B N 1
ATOM 3240 C CA . TRP B 1 213 ? -14.422 -12.219 11.117 1 97.62 213 TRP B CA 1
ATOM 3241 C C . TRP B 1 213 ? -15.641 -12.547 10.266 1 97.62 213 TRP B C 1
ATOM 3243 O O . TRP B 1 213 ? -15.57 -13.406 9.383 1 97.62 213 TRP B O 1
ATOM 3253 N N . GLU B 1 214 ? -16.672 -11.805 10.516 1 97.44 214 GLU B N 1
ATOM 3254 C CA . GLU B 1 214 ? -17.922 -12.148 9.844 1 97.44 214 GLU B CA 1
ATOM 3255 C C . GLU B 1 214 ? -18.391 -11.016 8.922 1 97.44 214 GLU B C 1
ATOM 3257 O O . GLU B 1 214 ? -18.266 -9.844 9.273 1 97.44 214 GLU B O 1
ATOM 3262 N N . ARG B 1 215 ? -18.922 -11.422 7.82 1 95.62 215 ARG B N 1
ATOM 3263 C CA . ARG B 1 215 ? -19.422 -10.445 6.855 1 95.62 215 ARG B CA 1
ATOM 3264 C C . ARG B 1 215 ? -20.609 -9.688 7.426 1 95.62 215 ARG B C 1
ATOM 3266 O O . ARG B 1 215 ? -21.453 -10.266 8.109 1 95.62 215 ARG B O 1
ATOM 3273 N N . ILE B 1 216 ? -20.672 -8.352 7.027 1 92.62 216 ILE B N 1
ATOM 3274 C CA . ILE B 1 216 ? -21.781 -7.5 7.453 1 92.62 216 ILE B CA 1
ATOM 3275 C C . ILE B 1 216 ? -22.859 -7.469 6.371 1 92.62 216 ILE B C 1
ATOM 3277 O O . ILE B 1 216 ? -22.547 -7.344 5.184 1 92.62 216 ILE B O 1
#

Radius of gyration: 24.15 Å; Cα contacts (8 Å, |Δi|>4): 1143; chains: 2; bounding box: 66×66×56 Å

pLDDT: mean 88.16, std 19.05, range [21.95, 98.94]

InterPro domains:
  IPR001451 Hexapeptide repeat [PF00132] (153-186)
  IPR011004 Trimeric LpxA-like superfamily [SSF51161] (47-207)
  IPR018357 Hexapeptide transferase, conserved site [PS00101] (161-189)
  IPR051159 Hexapeptide-repeat containing acetyltransferases [PTHR23416] (31-211)

Foldseek 3Di:
DPVVVVVVVVCVVVVVVVVVVCVVVVVVVQVVVQVVVCVVQVEAQEGEAEQADAAPSVQEHEHYQEEEAYNHAHYADQDAVPDGARWHEYHEANEYHYANEYEYTRYYEYAYHQEYAEYQEYAYQWAQFADDDPPGDDPVDDSSNHDIDGHYEAEEAHEYEYANEYEYDDEYEAACEYEDHNEYEYYYHYHQFYWYDDHTDTAWHQDPVVRDTHGD/DVVVVVVCVVVVVVVVVVVVVCVVVVVVVQVVVQVVVCVVQVEAQEHEAEQAAAEPSVQEHEHYQEEEAYNHYHYADQDAPVDGARWHEYYEHNEYHYANEYEYTRYYEYAYHQEYAEHQEYEYQWAQFAPDDPPGDDPPDDSSRGDIDGHYEAEEAHEYEYYNEYEYHDEYEAACEYEDHNEYEYYYHYHQFYWYDDDTDTAWHQDPVVRDTGGD

Sequence (432 aa):
MRRITGIVEKAYASDHKLWATRLLVGQIISKLKDSVLSQIFHAPQLHLGSGSTIRGSKCISFGCGVYVTSNLWLEAVSCYGEQRFTPKIEIGDFVSLSDGVHISCIEHVVIKKNSLIGSGVYISDHNHGVYKGVNQSLPSEPPSRRQLKGGPVFIGESVWIGDNVVIVGPLTIGDGAVIGANSVVKENVPAEAIVAGIPAVPLKQYNHTSNCWERIMRRITGIVEKAYASDHKLWATRLLVGQIISKLKDSVLSQIFHAPQLHLGSGSTIRGSKCISFGCGVYVTSNLWLEAVSCYGEQRFTPKIEIGDFVSLSDGVHISCIEHVVIKKNSLIGSGVYISDHNHGVYKGVNQSLPSEPPSRRQLKGGPVFIGESVWIGDNVVIVGPLTIGDGAVIGANSVVKENVPAEAIVAGIPAVPLKQYNHTSNCWERI